Protein AF-A0A8J4G5N3-F1 (afdb_monomer_lite)

Structure (mmCIF, N/CA/C/O backbone):
data_AF-A0A8J4G5N3-F1
#
_entry.id   AF-A0A8J4G5N3-F1
#
loop_
_atom_site.group_PDB
_atom_site.id
_atom_site.type_symbol
_atom_site.label_atom_id
_atom_site.label_alt_id
_atom_site.label_comp_id
_atom_site.label_asym_id
_atom_site.label_entity_id
_atom_site.label_seq_id
_atom_site.pdbx_PDB_ins_code
_atom_site.Cartn_x
_atom_site.Cartn_y
_atom_site.Cartn_z
_atom_site.occupancy
_atom_site.B_iso_or_equiv
_atom_site.auth_seq_id
_atom_site.auth_comp_id
_atom_site.auth_asym_id
_atom_site.auth_atom_id
_atom_site.pdbx_PDB_model_num
ATOM 1 N N . MET A 1 1 ? 21.211 -11.025 -32.555 1.00 48.75 1 MET A N 1
ATOM 2 C CA . MET A 1 1 ? 20.427 -9.774 -32.700 1.00 48.75 1 MET A CA 1
ATOM 3 C C . MET A 1 1 ? 21.367 -8.564 -32.821 1.00 48.75 1 MET A C 1
ATOM 5 O O . MET A 1 1 ? 21.434 -7.745 -31.918 1.00 48.75 1 MET A O 1
ATOM 9 N N . GLU A 1 2 ? 22.135 -8.434 -33.909 1.00 44.31 2 GLU A N 1
ATOM 10 C CA . GLU A 1 2 ? 23.237 -7.445 -33.979 1.00 44.31 2 GLU A CA 1
ATOM 11 C C . GLU A 1 2 ? 22.876 -6.085 -34.614 1.00 44.31 2 GLU A C 1
ATOM 13 O O . GLU A 1 2 ? 23.660 -5.141 -34.523 1.00 44.31 2 GLU A O 1
ATOM 18 N N . ARG A 1 3 ? 21.698 -5.950 -35.242 1.00 51.66 3 ARG A N 1
ATOM 19 C CA . ARG A 1 3 ? 21.356 -4.786 -36.092 1.00 51.66 3 ARG A CA 1
ATOM 20 C C . ARG A 1 3 ? 20.379 -3.771 -35.489 1.00 51.66 3 ARG A C 1
ATOM 22 O O . ARG A 1 3 ? 20.163 -2.721 -36.088 1.00 51.66 3 ARG A O 1
ATOM 29 N N . GLY A 1 4 ? 19.821 -4.046 -34.307 1.00 56.62 4 GLY A N 1
ATOM 30 C CA . GLY A 1 4 ? 18.839 -3.158 -33.664 1.00 56.62 4 GLY A CA 1
ATOM 31 C C . GLY A 1 4 ? 17.474 -3.100 -34.368 1.00 56.62 4 GLY A C 1
ATOM 32 O O . GLY A 1 4 ? 16.749 -2.126 -34.196 1.00 56.62 4 GLY A O 1
ATOM 33 N N . GLU A 1 5 ? 17.142 -4.113 -35.170 1.00 69.69 5 GLU A N 1
ATOM 34 C CA . GLU A 1 5 ? 15.857 -4.254 -35.870 1.00 69.69 5 GLU A CA 1
ATOM 35 C C . GLU A 1 5 ? 14.809 -4.956 -34.986 1.00 69.69 5 GLU A C 1
ATOM 37 O O . GLU A 1 5 ? 15.157 -5.655 -34.029 1.00 69.69 5 GLU A O 1
ATOM 42 N N . LEU A 1 6 ? 13.522 -4.756 -35.293 1.00 71.25 6 LEU A N 1
ATOM 43 C CA . LEU A 1 6 ? 12.418 -5.444 -34.620 1.00 71.25 6 LEU A CA 1
ATOM 44 C C . LEU A 1 6 ? 12.311 -6.900 -35.097 1.00 71.25 6 LEU A C 1
ATOM 46 O O . LEU A 1 6 ? 12.552 -7.206 -36.263 1.00 71.25 6 LEU A O 1
ATOM 50 N N . ILE A 1 7 ? 11.932 -7.793 -34.183 1.00 77.56 7 ILE A N 1
ATOM 51 C CA . ILE A 1 7 ? 11.614 -9.193 -34.491 1.00 77.56 7 ILE A CA 1
ATOM 52 C C . ILE A 1 7 ? 10.256 -9.233 -35.220 1.00 77.56 7 ILE A C 1
ATOM 54 O O . ILE A 1 7 ? 9.384 -8.440 -34.861 1.00 77.56 7 ILE A O 1
ATOM 58 N N . PRO A 1 8 ? 10.047 -10.125 -36.211 1.00 79.62 8 PRO A N 1
ATOM 59 C CA . PRO A 1 8 ? 8.763 -10.258 -36.899 1.00 79.62 8 PRO A CA 1
ATOM 60 C C . PRO A 1 8 ? 7.594 -10.542 -35.948 1.00 79.62 8 PRO A C 1
ATOM 62 O O . PRO A 1 8 ? 7.696 -11.402 -35.073 1.00 79.62 8 PRO A O 1
ATOM 65 N N . ASP A 1 9 ? 6.465 -9.870 -36.176 1.00 81.19 9 ASP A N 1
ATOM 66 C CA . ASP A 1 9 ? 5.295 -9.900 -35.289 1.00 81.19 9 ASP A CA 1
ATOM 67 C C . ASP A 1 9 ? 4.708 -11.305 -35.077 1.00 81.19 9 ASP A C 1
ATOM 69 O O . ASP A 1 9 ? 4.253 -11.607 -33.975 1.00 81.19 9 ASP A O 1
ATOM 73 N N . SER A 1 10 ? 4.765 -12.181 -36.089 1.00 77.06 10 SER A N 1
ATOM 74 C CA . SER A 1 10 ? 4.251 -13.556 -35.996 1.00 77.06 10 SER A CA 1
ATOM 75 C C . SER A 1 10 ? 4.959 -14.380 -34.921 1.00 77.06 10 SER A C 1
ATOM 77 O O . SER A 1 10 ? 4.302 -15.069 -34.155 1.00 77.06 10 SER A O 1
ATOM 79 N N . MET A 1 11 ? 6.284 -14.257 -34.802 1.00 80.19 11 MET A N 1
ATOM 80 C CA . MET A 1 11 ? 7.034 -14.965 -33.758 1.00 80.19 11 MET A CA 1
ATOM 81 C C . MET A 1 11 ? 6.829 -14.343 -32.377 1.00 80.19 11 MET A C 1
ATOM 83 O O . MET A 1 11 ? 6.898 -15.037 -31.368 1.00 80.19 11 MET A O 1
ATOM 87 N N . VAL A 1 12 ? 6.594 -13.029 -32.312 1.00 83.06 12 VAL A N 1
ATOM 88 C CA . VAL A 1 12 ? 6.388 -12.332 -31.036 1.00 83.06 12 VAL A CA 1
ATOM 89 C C . VAL A 1 12 ? 5.055 -12.742 -30.405 1.00 83.06 12 VAL A C 1
ATOM 91 O O . VAL A 1 12 ? 5.015 -12.967 -29.199 1.00 83.06 12 VAL A O 1
ATOM 94 N N . GLY A 1 13 ? 3.989 -12.874 -31.203 1.00 81.12 13 GLY A N 1
ATOM 95 C CA . GLY A 1 13 ? 2.673 -13.303 -30.717 1.00 81.12 13 GLY A CA 1
ATOM 96 C C . GLY A 1 13 ? 2.704 -14.681 -30.052 1.00 81.12 13 GLY A C 1
ATOM 97 O O . GLY A 1 13 ? 2.238 -14.818 -28.921 1.00 81.12 13 GLY A O 1
ATOM 98 N N . ASP A 1 14 ? 3.319 -15.667 -30.710 1.00 82.44 14 ASP A N 1
ATOM 99 C CA . ASP A 1 14 ? 3.423 -17.038 -30.194 1.00 82.44 14 ASP A CA 1
ATOM 100 C C . ASP A 1 14 ? 4.199 -17.091 -28.869 1.00 82.44 14 ASP A C 1
ATOM 102 O O . ASP A 1 14 ? 3.733 -17.681 -27.895 1.00 82.44 14 ASP A O 1
ATOM 106 N N . VAL A 1 15 ? 5.337 -16.391 -28.795 1.00 84.06 15 VAL A N 1
ATOM 107 C CA . VAL A 1 15 ? 6.167 -16.323 -27.579 1.00 84.06 15 VAL A CA 1
ATOM 108 C C . VAL A 1 15 ? 5.422 -15.647 -26.425 1.00 84.06 15 VAL A C 1
ATOM 110 O O . VAL A 1 15 ? 5.526 -16.088 -25.280 1.00 84.06 15 VAL A O 1
ATOM 113 N N . VAL A 1 16 ? 4.654 -14.587 -26.701 1.00 84.38 16 VAL A N 1
ATOM 114 C CA . VAL A 1 16 ? 3.857 -13.899 -25.674 1.00 84.38 16 VAL A CA 1
ATOM 115 C C . VAL A 1 16 ? 2.741 -14.806 -25.154 1.00 84.38 16 VAL A C 1
ATOM 117 O O . VAL A 1 16 ? 2.541 -14.870 -23.943 1.00 84.38 16 VAL A O 1
ATOM 120 N N . LEU A 1 17 ? 2.036 -15.538 -26.024 1.00 83.69 17 LEU A N 1
ATOM 121 C CA . LEU A 1 17 ? 0.999 -16.482 -25.589 1.00 83.69 17 LEU A CA 1
ATOM 122 C C . LEU A 1 17 ? 1.578 -17.626 -24.769 1.00 83.69 17 LEU A C 1
ATOM 124 O O . LEU A 1 17 ? 1.015 -17.965 -23.733 1.00 83.69 17 LEU A O 1
ATOM 128 N N . GLU A 1 18 ? 2.702 -18.196 -25.195 1.00 82.94 18 GLU A N 1
ATOM 129 C CA . GLU A 1 18 ? 3.375 -19.253 -24.445 1.00 82.94 18 GLU A CA 1
ATOM 130 C C . GLU A 1 18 ? 3.795 -18.757 -23.051 1.00 82.94 18 GLU A C 1
ATOM 132 O O . GLU A 1 18 ? 3.501 -19.401 -22.039 1.00 82.94 18 GLU A O 1
ATOM 137 N N . ALA A 1 19 ? 4.394 -17.566 -22.968 1.00 81.69 19 ALA A N 1
ATOM 138 C CA . ALA A 1 19 ? 4.781 -16.968 -21.695 1.00 81.69 19 ALA A CA 1
ATOM 139 C C . ALA A 1 19 ? 3.567 -16.705 -20.782 1.00 81.69 19 ALA A C 1
ATOM 141 O O . ALA A 1 19 ? 3.599 -17.036 -19.594 1.00 81.69 19 ALA A O 1
ATOM 142 N N . LEU A 1 20 ? 2.477 -16.147 -21.321 1.00 78.50 20 LEU A N 1
ATOM 143 C CA . LEU A 1 20 ? 1.282 -15.795 -20.547 1.00 78.50 20 LEU A CA 1
ATOM 144 C C . LEU A 1 20 ? 0.443 -17.014 -20.135 1.00 78.50 20 LEU A C 1
ATOM 146 O O . LEU A 1 20 ? -0.049 -17.051 -19.012 1.00 78.50 20 LEU A O 1
ATOM 150 N N . LEU A 1 21 ? 0.271 -17.999 -21.019 1.00 74.81 21 LEU A N 1
ATOM 151 C CA . LEU A 1 21 ? -0.675 -19.105 -20.823 1.00 74.81 21 LEU A CA 1
ATOM 152 C C . LEU A 1 21 ? -0.023 -20.387 -20.300 1.00 74.81 21 LEU A C 1
ATOM 154 O O . LEU A 1 21 ? -0.695 -21.191 -19.663 1.00 74.81 21 LEU A O 1
ATOM 158 N N . VAL A 1 22 ? 1.267 -20.607 -20.568 1.00 71.00 22 VAL A N 1
ATOM 159 C CA . VAL A 1 22 ? 1.956 -21.851 -20.182 1.00 71.00 22 VAL A CA 1
ATOM 160 C C . VAL A 1 22 ? 2.874 -21.615 -18.988 1.00 71.00 22 VAL A C 1
ATOM 162 O O . VAL A 1 22 ? 2.855 -22.386 -18.030 1.00 71.00 22 VAL A O 1
ATOM 165 N N . GLN A 1 23 ? 3.659 -20.537 -19.017 1.00 65.06 23 GLN A N 1
ATOM 166 C CA . GLN A 1 23 ? 4.676 -20.278 -17.992 1.00 65.06 23 GLN A CA 1
ATOM 167 C C . GLN A 1 23 ? 4.121 -19.488 -16.797 1.00 65.06 23 GLN A C 1
ATOM 169 O O . GLN A 1 23 ? 4.437 -19.802 -15.651 1.00 65.06 23 GLN A O 1
ATOM 174 N N . SER A 1 24 ? 3.248 -18.503 -17.039 1.00 59.00 24 SER A N 1
ATOM 175 C CA . SER A 1 24 ? 2.712 -17.629 -15.979 1.00 59.00 24 SER A CA 1
ATOM 176 C C . SER A 1 24 ? 1.584 -18.267 -15.152 1.00 59.00 24 SER A C 1
ATOM 178 O O . SER A 1 24 ? 1.363 -17.876 -14.008 1.00 59.00 24 SER A O 1
ATOM 180 N N . CYS A 1 25 ? 0.913 -19.307 -15.665 1.00 52.47 25 CYS A N 1
ATOM 181 C CA . CYS A 1 25 ? -0.143 -20.034 -14.945 1.00 52.47 25 CYS A CA 1
ATOM 182 C C . CYS A 1 25 ? 0.343 -20.821 -13.712 1.00 52.47 25 CYS A C 1
ATOM 184 O O . CYS A 1 25 ? -0.476 -21.385 -12.989 1.00 52.47 25 CYS A O 1
ATOM 186 N N . GLN A 1 26 ? 1.651 -20.853 -13.440 1.00 51.44 26 GLN A N 1
ATOM 187 C CA . GLN A 1 26 ? 2.206 -21.462 -12.228 1.00 51.44 26 GLN A CA 1
ATOM 188 C C . GLN A 1 26 ? 2.116 -20.546 -10.993 1.00 51.44 26 GLN A C 1
ATOM 190 O O . GLN A 1 26 ? 2.338 -21.020 -9.881 1.00 51.44 26 GLN A O 1
ATOM 195 N N . ILE A 1 27 ? 1.761 -19.260 -11.157 1.00 51.81 27 ILE A N 1
ATOM 196 C CA . ILE A 1 27 ? 1.620 -18.289 -10.055 1.00 51.81 27 ILE A CA 1
ATOM 197 C C . ILE A 1 27 ? 0.296 -17.508 -10.218 1.00 51.81 27 ILE A C 1
ATOM 199 O O . ILE A 1 27 ? 0.311 -16.342 -10.606 1.00 51.81 27 ILE A O 1
ATOM 203 N N . PRO A 1 28 ? -0.874 -18.123 -9.949 1.00 50.91 28 PRO A N 1
ATOM 204 C CA . PRO A 1 28 ? -2.186 -17.542 -10.271 1.00 50.91 28 PRO A CA 1
ATOM 205 C C . PRO A 1 28 ? -2.542 -16.264 -9.495 1.00 50.91 28 PRO A C 1
ATOM 207 O O . PRO A 1 28 ? -3.477 -15.560 -9.865 1.00 50.91 28 PRO A O 1
ATOM 210 N N . GLU A 1 29 ? -1.836 -15.975 -8.401 1.00 56.47 29 GLU A N 1
ATOM 211 C CA . GLU A 1 29 ? -2.158 -14.858 -7.505 1.00 56.47 29 GLU A CA 1
ATOM 212 C C . GLU A 1 29 ? -1.529 -13.524 -7.939 1.00 56.47 29 GLU A C 1
ATOM 214 O O . GLU A 1 29 ? -1.948 -12.465 -7.472 1.00 56.47 29 GLU A O 1
ATOM 219 N N . CYS A 1 30 ? -0.557 -13.549 -8.857 1.00 60.38 30 CYS A N 1
ATOM 220 C CA . CYS A 1 30 ? 0.189 -12.366 -9.280 1.00 60.38 30 CYS A CA 1
ATOM 221 C C . CYS A 1 30 ? -0.035 -12.097 -10.775 1.00 60.38 30 CYS A C 1
ATOM 223 O O . CYS A 1 30 ? 0.177 -12.970 -11.611 1.00 60.38 30 CYS A O 1
ATOM 225 N N . GLY A 1 31 ? -0.444 -10.874 -11.127 1.00 74.44 31 GLY A N 1
ATOM 226 C CA . GLY A 1 31 ? -0.525 -10.446 -12.528 1.00 74.44 31 GLY A CA 1
ATOM 227 C C . GLY A 1 31 ? 0.842 -10.459 -13.231 1.00 74.44 31 GLY A C 1
ATOM 228 O O . GLY A 1 31 ? 1.888 -10.484 -12.583 1.00 74.44 31 GLY A O 1
ATOM 229 N N . VAL A 1 32 ? 0.840 -10.404 -14.565 1.00 83.38 32 VAL A N 1
ATOM 230 C CA . VAL A 1 32 ? 2.067 -10.418 -15.381 1.00 83.38 32 VAL A CA 1
ATOM 231 C C . VAL A 1 32 ? 2.430 -9.005 -15.840 1.00 83.38 32 VAL A C 1
ATOM 233 O O . VAL A 1 32 ? 1.581 -8.281 -16.358 1.00 83.38 32 VAL A O 1
ATOM 236 N N . LEU A 1 33 ? 3.705 -8.626 -15.695 1.00 86.38 33 LEU A N 1
ATOM 237 C CA . LEU A 1 33 ? 4.265 -7.419 -16.306 1.00 86.38 33 LEU A CA 1
ATOM 238 C C . LEU A 1 33 ? 4.976 -7.789 -17.608 1.00 86.38 33 LEU A C 1
ATOM 240 O O . LEU A 1 33 ? 5.985 -8.492 -17.593 1.00 86.38 33 LEU A O 1
ATOM 244 N N . VAL A 1 34 ? 4.466 -7.283 -18.727 1.00 88.06 34 VAL A N 1
ATOM 245 C CA . VAL A 1 34 ? 5.080 -7.473 -20.043 1.00 88.06 34 VAL A CA 1
ATOM 246 C C . VAL A 1 34 ? 5.875 -6.219 -20.404 1.00 88.06 34 VAL A C 1
ATOM 248 O O . VAL A 1 34 ? 5.299 -5.146 -20.566 1.00 88.06 34 VAL A O 1
ATOM 251 N N . ASP A 1 35 ? 7.198 -6.349 -20.525 1.00 88.44 35 ASP A N 1
ATOM 252 C CA . ASP A 1 35 ? 8.088 -5.248 -20.911 1.00 88.44 35 ASP A CA 1
ATOM 253 C C . ASP A 1 35 ? 8.442 -5.319 -22.402 1.00 88.44 35 ASP A C 1
ATOM 255 O O . ASP A 1 35 ? 8.859 -6.348 -22.935 1.00 88.44 35 ASP A O 1
ATOM 259 N N . GLY A 1 36 ? 8.295 -4.188 -23.088 1.00 84.69 36 GLY A N 1
ATOM 260 C CA . GLY A 1 36 ? 8.702 -4.039 -24.475 1.00 84.69 36 GLY A CA 1
ATOM 261 C C . GLY A 1 36 ? 7.735 -4.625 -25.504 1.00 84.69 36 GLY A C 1
ATOM 262 O O . GLY A 1 36 ? 8.135 -4.716 -26.663 1.00 84.69 36 GLY A O 1
ATOM 263 N N . PHE A 1 37 ? 6.504 -4.970 -25.127 1.00 87.00 37 PHE A N 1
ATOM 264 C CA . PHE A 1 37 ? 5.411 -5.358 -26.023 1.00 87.00 37 PHE A CA 1
ATOM 265 C C . PHE A 1 37 ? 4.118 -4.642 -25.594 1.00 87.00 37 PHE A C 1
ATOM 267 O O . PHE A 1 37 ? 3.860 -4.563 -24.394 1.00 87.00 37 PHE A O 1
ATOM 274 N N . PRO A 1 38 ? 3.284 -4.149 -26.525 1.00 89.00 38 PRO A N 1
ATOM 275 C CA . PRO A 1 38 ? 3.435 -4.168 -27.983 1.00 89.00 38 PRO A CA 1
ATOM 276 C C . PRO A 1 38 ? 4.275 -2.989 -28.519 1.00 89.00 38 PRO A C 1
ATOM 278 O O . PRO A 1 38 ? 4.388 -1.940 -27.891 1.00 89.00 38 PRO A O 1
ATOM 281 N N . ARG A 1 39 ? 4.857 -3.154 -29.713 1.00 84.62 39 ARG A N 1
ATOM 282 C CA . ARG A 1 39 ? 5.677 -2.160 -30.434 1.00 84.62 39 ARG A CA 1
ATOM 283 C C . ARG A 1 39 ? 5.145 -1.796 -31.812 1.00 84.62 39 ARG A C 1
ATOM 285 O O . ARG A 1 39 ? 5.570 -0.784 -32.344 1.00 84.62 39 ARG A O 1
ATOM 292 N N . THR A 1 40 ? 4.268 -2.595 -32.413 1.00 86.12 40 THR A N 1
ATOM 293 C CA . THR A 1 40 ? 3.719 -2.339 -33.757 1.00 86.12 40 THR A CA 1
ATOM 294 C C . THR A 1 40 ? 2.195 -2.272 -33.711 1.00 86.12 40 THR A C 1
ATOM 296 O O . THR A 1 40 ? 1.571 -2.693 -32.737 1.00 86.12 40 THR A O 1
ATOM 299 N N . ALA A 1 41 ? 1.574 -1.751 -34.773 1.00 85.94 41 ALA A N 1
ATOM 300 C CA . ALA A 1 41 ? 0.115 -1.720 -34.878 1.00 85.94 41 ALA A CA 1
ATOM 301 C C . ALA A 1 41 ? -0.489 -3.135 -34.846 1.00 85.94 41 ALA A C 1
ATOM 303 O O . ALA A 1 41 ? -1.438 -3.367 -34.105 1.00 85.94 41 ALA A O 1
ATOM 304 N N . MET A 1 42 ? 0.111 -4.104 -35.549 1.00 88.31 42 MET A N 1
ATOM 305 C CA . MET A 1 42 ? -0.383 -5.486 -35.520 1.00 88.31 42 MET A CA 1
ATOM 306 C C . MET A 1 42 ? -0.313 -6.095 -34.119 1.00 88.31 42 MET A C 1
ATOM 308 O O . MET A 1 42 ? -1.249 -6.768 -33.703 1.00 88.31 42 MET A O 1
ATOM 312 N N . GLN A 1 43 ? 0.749 -5.817 -33.357 1.00 90.19 43 GLN A N 1
ATOM 313 C CA . GLN A 1 43 ? 0.858 -6.284 -31.972 1.00 90.19 43 GLN A CA 1
ATOM 314 C C . GLN A 1 43 ? -0.216 -5.662 -31.060 1.00 90.19 43 GLN A C 1
ATOM 316 O O . GLN A 1 43 ? -0.715 -6.325 -30.153 1.00 90.19 43 GLN A O 1
ATOM 321 N N . VAL A 1 44 ? -0.607 -4.407 -31.309 1.00 88.69 44 VAL A N 1
ATOM 322 C CA . VAL A 1 44 ? -1.720 -3.753 -30.599 1.00 88.69 44 VAL A CA 1
ATOM 323 C C . VAL A 1 44 ? -3.057 -4.416 -30.932 1.00 88.69 44 VAL A C 1
ATOM 325 O O . VAL A 1 44 ? -3.842 -4.678 -30.024 1.00 88.69 44 VAL A O 1
ATOM 328 N N . ASP A 1 45 ? -3.306 -4.708 -32.211 1.00 89.50 45 ASP A N 1
ATOM 329 C CA . ASP A 1 45 ? -4.537 -5.385 -32.644 1.00 89.50 45 ASP A CA 1
ATOM 330 C C . ASP A 1 45 ? -4.614 -6.807 -32.075 1.00 89.50 45 ASP A C 1
ATOM 332 O O . ASP A 1 45 ? -5.648 -7.219 -31.553 1.00 89.50 45 ASP A O 1
ATOM 336 N N . PHE A 1 46 ? -3.489 -7.522 -32.069 1.00 90.88 46 PHE A N 1
ATOM 337 C CA . PHE A 1 46 ? -3.361 -8.816 -31.410 1.00 90.88 46 PHE A CA 1
ATOM 338 C C . PHE A 1 46 ? -3.711 -8.744 -29.914 1.00 90.88 46 PHE A C 1
ATOM 340 O O . PHE A 1 46 ? -4.501 -9.552 -29.429 1.00 90.88 46 PHE A O 1
ATOM 347 N N . LEU A 1 47 ? -3.173 -7.760 -29.181 1.00 90.31 47 LEU A N 1
ATOM 348 C CA . LEU A 1 47 ? -3.445 -7.612 -27.749 1.00 90.31 47 LEU A CA 1
ATOM 349 C C . LEU A 1 47 ? -4.931 -7.331 -27.477 1.00 90.31 47 LEU A C 1
ATOM 351 O O . LEU A 1 47 ? -5.483 -7.832 -26.497 1.00 90.31 47 LEU A O 1
ATOM 355 N N . LYS A 1 48 ? -5.593 -6.571 -28.359 1.00 89.56 48 LYS A N 1
ATOM 356 C CA . LYS A 1 48 ? -7.039 -6.333 -28.284 1.00 89.56 48 LYS A CA 1
ATOM 357 C C . LYS A 1 48 ? -7.841 -7.613 -28.504 1.00 89.56 48 LYS A C 1
ATOM 359 O O . LYS A 1 48 ? -8.734 -7.897 -27.713 1.00 89.56 48 LYS A O 1
ATOM 364 N N . LEU A 1 49 ? -7.496 -8.397 -29.525 1.00 92.38 49 LEU A N 1
ATOM 365 C CA . LEU A 1 49 ? -8.153 -9.678 -29.799 1.00 92.38 49 LEU A CA 1
ATOM 366 C C . LEU A 1 49 ? -7.991 -10.661 -28.635 1.00 92.38 49 LEU A C 1
ATOM 368 O O . LEU A 1 49 ? -8.947 -11.342 -28.269 1.00 92.38 49 LEU A O 1
ATOM 372 N N . LEU A 1 50 ? -6.803 -10.708 -28.025 1.00 90.88 50 LEU A N 1
ATOM 373 C CA . LEU A 1 50 ? -6.562 -11.520 -26.836 1.00 90.88 50 LEU A CA 1
ATOM 374 C C . LEU A 1 50 ? -7.456 -11.078 -25.672 1.00 90.88 50 LEU A C 1
ATOM 376 O O . LEU A 1 50 ? -8.104 -11.919 -25.052 1.00 90.88 50 LEU A O 1
ATOM 380 N N . TYR A 1 51 ? -7.518 -9.773 -25.394 1.00 90.19 51 TYR A N 1
ATOM 381 C CA . TYR A 1 51 ? -8.385 -9.234 -24.347 1.00 90.19 51 TYR A CA 1
ATOM 382 C C . TYR A 1 51 ? -9.853 -9.605 -24.574 1.00 90.19 51 TYR A C 1
ATOM 384 O O . TYR A 1 51 ? -10.495 -10.129 -23.667 1.00 90.19 51 TYR A O 1
ATOM 392 N N . ASP A 1 52 ? -10.360 -9.394 -25.790 1.00 92.00 52 ASP A N 1
ATOM 393 C CA . ASP A 1 52 ? -11.754 -9.687 -26.137 1.00 92.00 52 ASP A CA 1
ATOM 394 C C . ASP A 1 52 ? -12.072 -11.167 -25.964 1.00 92.00 52 ASP A C 1
ATOM 396 O O . ASP A 1 52 ? -13.133 -11.517 -25.449 1.00 92.00 52 ASP A O 1
ATOM 400 N N . LYS A 1 53 ? -11.130 -12.048 -26.323 1.00 92.69 53 LYS A N 1
ATOM 401 C CA . LYS A 1 53 ? -11.326 -13.482 -26.139 1.00 92.69 53 LYS A CA 1
ATOM 402 C C . LYS A 1 53 ? -11.366 -13.878 -24.665 1.00 92.69 53 LYS A C 1
ATOM 404 O O . LYS A 1 53 ? -12.169 -14.728 -24.286 1.00 92.69 53 LYS A O 1
ATOM 409 N N . LEU A 1 54 ? -10.515 -13.278 -23.833 1.00 89.38 54 LEU A N 1
ATOM 410 C CA . LEU A 1 54 ? -10.521 -13.520 -22.389 1.00 89.38 54 LEU A CA 1
ATOM 411 C C . LEU A 1 54 ? -11.805 -12.996 -21.731 1.00 89.38 54 LEU A C 1
ATOM 413 O O . LEU A 1 54 ? -12.339 -13.659 -20.844 1.00 89.38 54 LEU A O 1
ATOM 417 N N . ASP A 1 55 ? -12.322 -11.851 -22.177 1.00 88.62 55 ASP A N 1
ATOM 418 C CA . ASP A 1 55 ? -13.563 -11.266 -21.655 1.00 88.62 55 ASP A CA 1
ATOM 419 C C . ASP A 1 55 ? -14.792 -12.091 -22.071 1.00 88.62 55 ASP A C 1
ATOM 421 O O . ASP A 1 55 ? -15.653 -12.392 -21.244 1.00 88.62 55 ASP A O 1
ATOM 425 N N . GLU A 1 56 ? -14.823 -12.570 -23.320 1.00 93.31 56 GLU A N 1
ATOM 426 C CA . GLU A 1 56 ? -15.832 -13.517 -23.807 1.00 93.31 56 GLU A CA 1
ATOM 427 C C . GLU A 1 56 ? -15.853 -14.795 -22.950 1.00 93.31 56 GLU A C 1
ATOM 429 O O . GLU A 1 56 ? -16.912 -15.215 -22.475 1.00 93.31 56 GLU A O 1
ATOM 434 N N . LEU A 1 57 ? -14.681 -15.394 -22.702 1.00 90.88 57 LEU A N 1
ATOM 435 C CA . LEU A 1 57 ? -14.557 -16.583 -21.854 1.00 90.88 57 LEU A CA 1
ATOM 436 C C . LEU A 1 57 ? -15.004 -16.297 -20.413 1.00 90.88 57 LEU A C 1
ATOM 438 O O . LEU A 1 57 ? -15.742 -17.098 -19.838 1.00 90.88 57 LEU A O 1
ATOM 442 N N . HIS A 1 58 ? -14.625 -15.148 -19.844 1.00 87.06 58 HIS A N 1
ATOM 443 C CA . HIS A 1 58 ? -15.095 -14.729 -18.524 1.00 87.06 58 HIS A CA 1
ATOM 444 C C . HIS A 1 58 ? -16.628 -14.670 -18.465 1.00 87.06 58 HIS A C 1
ATOM 446 O O . HIS A 1 58 ? -17.226 -15.218 -17.538 1.00 87.06 58 HIS A O 1
ATOM 452 N N . GLY A 1 59 ? -17.269 -14.065 -19.471 1.00 88.31 59 GLY A N 1
ATOM 453 C CA . GLY A 1 59 ? -18.725 -13.973 -19.569 1.00 88.31 59 GLY A CA 1
ATOM 454 C C . GLY A 1 59 ? -19.414 -15.339 -19.646 1.00 88.31 59 GLY A C 1
ATOM 455 O O . GLY A 1 59 ? -20.376 -15.580 -18.915 1.00 88.31 59 GLY A O 1
ATOM 456 N N . ILE A 1 60 ? -18.894 -16.257 -20.470 1.00 92.88 60 ILE A N 1
ATOM 457 C CA . ILE A 1 60 ? -19.432 -17.621 -20.630 1.00 92.88 60 ILE A CA 1
ATOM 458 C C . ILE A 1 60 ? -19.375 -18.399 -19.307 1.00 92.88 60 ILE A C 1
ATOM 460 O O . ILE A 1 60 ? -20.341 -19.065 -18.930 1.00 92.88 60 ILE A O 1
ATOM 464 N N . PHE A 1 61 ? -18.257 -18.310 -18.581 1.00 89.56 61 PHE A N 1
ATOM 465 C CA . PHE A 1 61 ? -18.033 -19.090 -17.362 1.00 89.56 61 PHE A CA 1
ATOM 466 C C . PHE A 1 61 ? -18.444 -18.374 -16.067 1.00 89.56 61 PHE A C 1
ATOM 468 O O . PHE A 1 61 ? -18.352 -18.977 -14.994 1.00 89.56 61 PHE A O 1
ATOM 475 N N . ALA A 1 62 ? -18.949 -17.137 -16.142 1.00 83.75 62 ALA A N 1
ATOM 476 C CA . ALA A 1 62 ? -19.239 -16.279 -14.992 1.00 83.75 62 ALA A CA 1
ATOM 477 C C . ALA A 1 62 ? -20.132 -16.932 -13.923 1.00 83.75 62 ALA A C 1
ATOM 479 O O . ALA A 1 62 ? -19.911 -16.697 -12.735 1.00 83.75 62 ALA A O 1
ATOM 480 N N . ASN A 1 63 ? -21.102 -17.755 -14.333 1.00 85.69 63 ASN A N 1
ATOM 481 C CA . ASN A 1 63 ? -22.072 -18.421 -13.450 1.00 85.69 63 ASN A CA 1
ATOM 482 C C . ASN A 1 63 ? -21.820 -19.932 -13.310 1.00 85.69 63 ASN A C 1
ATOM 484 O O . ASN A 1 63 ? -22.724 -20.691 -12.966 1.00 85.69 63 ASN A O 1
ATOM 488 N N . THR A 1 64 ? -20.603 -20.384 -13.611 1.00 90.44 64 THR A N 1
ATOM 489 C CA . THR A 1 64 ? -20.219 -21.801 -13.564 1.00 90.44 64 THR A CA 1
ATOM 490 C C . THR A 1 64 ? -19.206 -22.066 -12.451 1.00 90.44 64 THR A C 1
ATOM 492 O O . THR A 1 64 ? -18.573 -21.148 -11.927 1.00 90.44 64 THR A O 1
ATOM 495 N N . THR A 1 65 ? -18.976 -23.342 -12.136 1.00 87.12 65 THR A N 1
ATOM 496 C CA . THR A 1 65 ? -17.914 -23.782 -11.213 1.00 87.12 65 THR A CA 1
ATOM 497 C C . THR A 1 65 ? -16.503 -23.414 -11.688 1.00 87.12 65 THR A C 1
ATOM 499 O O . THR A 1 65 ? -15.571 -23.438 -10.891 1.00 87.12 65 THR A O 1
ATOM 502 N N . HIS A 1 66 ? -16.340 -23.042 -12.963 1.00 80.62 66 HIS A N 1
ATOM 503 C CA . HIS A 1 66 ? -15.065 -22.655 -13.569 1.00 80.62 66 HIS A CA 1
ATOM 504 C C . HIS A 1 66 ? -14.798 -21.143 -13.532 1.00 80.62 66 HIS A C 1
ATOM 506 O O . HIS A 1 66 ? -13.774 -20.706 -14.049 1.00 80.62 66 HIS A O 1
ATOM 512 N N . ARG A 1 67 ? -15.661 -20.330 -12.898 1.00 77.25 67 ARG A N 1
ATOM 513 C CA . ARG A 1 67 ? -15.491 -18.864 -12.802 1.00 77.25 67 ARG A CA 1
ATOM 514 C C . ARG A 1 67 ? -14.092 -18.448 -12.329 1.00 77.25 67 ARG A C 1
ATOM 516 O O . ARG A 1 67 ? -13.552 -17.461 -12.812 1.00 77.25 67 ARG A O 1
ATOM 523 N N . SER A 1 68 ? -13.503 -19.191 -11.393 1.00 76.00 68 SER A N 1
ATOM 524 C CA . SER A 1 68 ? -12.163 -18.907 -10.865 1.00 76.00 68 SER A CA 1
ATOM 525 C C . SER A 1 68 ? -11.038 -19.128 -11.881 1.00 76.00 68 SER A C 1
ATOM 527 O O . SER A 1 68 ? -9.997 -18.493 -11.767 1.00 76.00 68 SER A O 1
ATOM 529 N N . GLN A 1 69 ? -11.240 -19.998 -12.874 1.00 80.31 69 GLN A N 1
ATOM 530 C CA . GLN A 1 69 ? -10.267 -20.291 -13.935 1.00 80.31 69 GLN A CA 1
ATOM 531 C C . GLN A 1 69 ? -10.322 -19.259 -15.070 1.00 80.31 69 GLN A C 1
ATOM 533 O O . GLN A 1 69 ? -9.353 -19.104 -15.806 1.00 80.31 69 GLN A O 1
ATOM 538 N N . PHE A 1 70 ? -11.436 -18.531 -15.182 1.00 82.12 70 PHE A N 1
ATOM 539 C CA . PHE A 1 70 ? -11.652 -17.476 -16.170 1.00 82.12 70 PHE A CA 1
ATOM 540 C C . PHE A 1 70 ? -11.976 -16.155 -15.460 1.00 82.12 70 PHE A C 1
ATOM 542 O O . PHE A 1 70 ? -13.127 -15.709 -15.482 1.00 82.12 70 PHE A O 1
ATOM 549 N N . PRO A 1 71 ? -11.000 -15.534 -14.771 1.00 79.12 71 PRO A N 1
ATOM 550 C CA . PRO A 1 71 ? -11.201 -14.234 -14.150 1.00 79.12 71 PRO A CA 1
ATOM 551 C C . PRO A 1 71 ? -11.413 -13.150 -15.213 1.00 79.12 71 PRO A C 1
ATOM 553 O O . PRO A 1 71 ? -11.045 -13.307 -16.377 1.00 79.12 71 PRO A O 1
ATOM 556 N N . ARG A 1 72 ? -11.986 -12.017 -14.799 1.00 81.62 72 ARG A N 1
ATOM 557 C CA . ARG A 1 72 ? -12.134 -10.855 -15.677 1.00 81.62 72 ARG A CA 1
ATOM 558 C C . ARG A 1 72 ? -10.744 -10.360 -16.108 1.00 81.62 72 ARG A C 1
ATOM 560 O O . ARG A 1 72 ? -9.927 -10.089 -15.223 1.00 81.62 72 ARG A O 1
ATOM 567 N N . PRO A 1 73 ? -10.459 -10.202 -17.413 1.00 85.69 73 PRO A N 1
ATOM 568 C CA . PRO A 1 73 ? -9.161 -9.706 -17.852 1.00 85.69 73 PRO A CA 1
ATOM 569 C C . PRO A 1 73 ? -8.980 -8.230 -17.477 1.00 85.69 73 PRO A C 1
ATOM 571 O O . PRO A 1 73 ? -9.870 -7.399 -17.673 1.00 85.69 73 PRO A O 1
ATOM 574 N N . LEU A 1 74 ? -7.793 -7.892 -16.972 1.00 83.25 74 LEU A N 1
ATOM 575 C CA . LEU A 1 74 ? -7.401 -6.525 -16.632 1.00 83.25 74 LEU A CA 1
ATOM 576 C C . LEU A 1 74 ? -6.061 -6.210 -17.295 1.00 83.25 74 LEU A C 1
ATOM 578 O O . LEU A 1 74 ? -5.009 -6.626 -16.815 1.00 83.25 74 LEU A O 1
ATOM 582 N N . PHE A 1 75 ? -6.096 -5.485 -18.411 1.00 87.06 75 PHE A N 1
ATOM 583 C CA . PHE A 1 75 ? -4.886 -5.030 -19.093 1.00 87.06 75 PHE A CA 1
ATOM 584 C C . PHE A 1 75 ? -4.657 -3.562 -18.762 1.00 87.06 75 PHE A C 1
ATOM 586 O O . PHE A 1 75 ? -5.567 -2.743 -18.878 1.00 87.06 75 PHE A O 1
ATOM 593 N N . LYS A 1 76 ? -3.433 -3.233 -18.352 1.00 85.38 76 LYS A N 1
ATOM 594 C CA . LYS A 1 76 ? -3.003 -1.865 -18.069 1.00 85.38 76 LYS A CA 1
ATOM 595 C C . LYS A 1 76 ? -1.738 -1.568 -18.833 1.00 85.38 76 LYS A C 1
ATOM 597 O O . LYS A 1 76 ? -0.832 -2.396 -18.879 1.00 85.38 76 LYS A O 1
ATOM 602 N N . VAL A 1 77 ? -1.673 -0.370 -19.393 1.00 85.38 77 VAL A N 1
ATOM 603 C CA . VAL A 1 77 ? -0.515 0.074 -20.156 1.00 85.38 77 VAL A CA 1
ATOM 604 C C . VAL A 1 77 ? 0.151 1.209 -19.404 1.00 85.38 77 VAL A C 1
ATOM 606 O O . VAL A 1 77 ? -0.477 2.225 -19.111 1.00 85.38 77 VAL A O 1
ATOM 609 N N . VAL A 1 78 ? 1.430 1.026 -19.091 1.00 88.25 78 VAL A N 1
ATOM 610 C CA . VAL A 1 78 ? 2.269 2.047 -18.466 1.00 88.25 78 VAL A C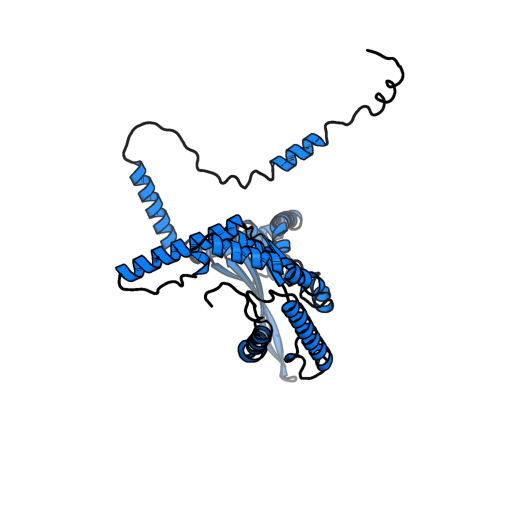A 1
ATOM 611 C C . VAL A 1 78 ? 3.375 2.405 -19.436 1.00 88.25 78 VAL A C 1
ATOM 613 O O . VAL A 1 78 ? 4.141 1.547 -19.868 1.00 88.25 78 VAL A O 1
ATOM 616 N N . MET A 1 79 ? 3.456 3.682 -19.772 1.00 85.44 79 MET A N 1
ATOM 617 C CA . MET A 1 79 ? 4.441 4.222 -20.683 1.00 85.44 79 MET A CA 1
ATOM 618 C C . MET A 1 79 ? 5.312 5.238 -19.955 1.00 85.44 79 MET A C 1
ATOM 620 O O . MET A 1 79 ? 4.835 6.285 -19.526 1.00 85.44 79 MET A O 1
ATOM 624 N N . LEU A 1 80 ? 6.602 4.926 -19.845 1.00 90.69 80 LEU A N 1
ATOM 625 C CA . LEU A 1 80 ? 7.607 5.844 -19.320 1.00 90.69 80 LEU A CA 1
ATOM 626 C C . LEU A 1 80 ? 8.111 6.729 -20.458 1.00 90.69 80 LEU A C 1
ATOM 628 O O . LEU A 1 80 ? 8.689 6.236 -21.430 1.00 90.69 80 LEU A O 1
ATOM 632 N N . TYR A 1 81 ? 7.875 8.029 -20.345 1.00 84.81 81 TYR A N 1
ATOM 633 C CA . TYR A 1 81 ? 8.325 9.002 -21.324 1.00 84.81 81 TYR A CA 1
ATOM 634 C C . TYR A 1 81 ? 9.754 9.445 -21.018 1.00 84.81 81 TYR A C 1
ATOM 636 O O . TYR A 1 81 ? 10.056 9.891 -19.910 1.00 84.81 81 TYR A O 1
ATOM 644 N N . VAL A 1 82 ? 10.624 9.333 -22.028 1.00 90.38 82 VAL A N 1
ATOM 645 C CA . VAL A 1 82 ? 11.968 9.908 -22.016 1.00 90.38 82 VAL A CA 1
ATOM 646 C C . VAL A 1 82 ? 12.228 10.609 -23.355 1.00 90.38 82 VAL A C 1
ATOM 648 O O . VAL A 1 82 ? 11.933 10.028 -24.396 1.00 90.38 82 VAL A O 1
ATOM 651 N N . ASP A 1 83 ? 12.775 11.825 -23.345 1.00 90.25 83 ASP A N 1
ATOM 652 C CA . ASP A 1 83 ? 13.197 12.565 -24.527 1.00 90.25 83 ASP A CA 1
ATOM 653 C C . ASP A 1 83 ? 14.438 11.944 -25.192 1.00 90.25 83 ASP A C 1
ATOM 655 O O . ASP A 1 83 ? 15.092 11.033 -24.670 1.00 90.25 83 ASP A O 1
ATOM 659 N N . GLU A 1 84 ? 14.738 12.410 -26.403 1.00 91.00 84 GLU A N 1
ATOM 660 C CA . GLU A 1 84 ? 15.800 11.831 -27.225 1.00 91.00 84 GLU A CA 1
ATOM 661 C C . GLU A 1 84 ? 17.178 11.990 -26.581 1.00 91.00 84 GLU A C 1
ATOM 663 O O . GLU A 1 84 ? 17.925 11.014 -26.472 1.00 91.00 84 GLU A O 1
ATOM 668 N N . ASP A 1 85 ? 17.500 13.200 -26.130 1.00 92.38 85 ASP A N 1
ATOM 669 C CA . ASP A 1 85 ? 18.823 13.533 -25.613 1.00 92.38 85 ASP A CA 1
ATOM 670 C C . ASP A 1 85 ? 19.122 12.775 -24.317 1.00 92.38 85 ASP A C 1
ATOM 672 O O . ASP A 1 85 ? 20.176 12.139 -24.198 1.00 92.38 85 ASP A O 1
ATOM 676 N N . THR A 1 86 ? 18.171 12.733 -23.380 1.00 92.56 86 THR A N 1
ATOM 677 C CA . THR A 1 86 ? 18.299 11.964 -22.136 1.00 92.56 86 THR A CA 1
ATOM 678 C C . THR A 1 86 ? 18.371 10.467 -22.423 1.00 92.56 86 THR A C 1
ATOM 680 O O . THR A 1 86 ? 19.176 9.753 -21.819 1.00 92.56 86 THR A O 1
ATOM 683 N N . SER A 1 87 ? 17.579 9.962 -23.375 1.00 93.25 87 SER A N 1
ATOM 684 C CA . SER A 1 87 ? 17.608 8.549 -23.767 1.00 93.25 87 SER A CA 1
ATOM 685 C C . SER A 1 87 ? 18.961 8.134 -24.349 1.00 93.25 87 SER A C 1
ATOM 687 O O . SER A 1 87 ? 19.489 7.071 -24.001 1.00 93.25 87 SER A O 1
ATOM 689 N N . ILE A 1 88 ? 19.555 8.964 -25.212 1.00 93.31 88 ILE A N 1
ATOM 690 C CA . ILE A 1 88 ? 20.886 8.720 -25.781 1.00 93.31 88 ILE A CA 1
ATOM 691 C C . ILE A 1 88 ? 21.943 8.780 -24.679 1.00 93.31 88 ILE A C 1
ATOM 693 O O . ILE A 1 88 ? 22.754 7.860 -24.562 1.00 93.31 88 ILE A O 1
ATOM 697 N N . MET A 1 89 ? 21.908 9.819 -23.843 1.00 93.75 89 MET A N 1
ATOM 698 C CA . MET A 1 89 ? 22.853 10.006 -22.742 1.00 93.75 89 MET A CA 1
ATOM 699 C C . MET A 1 89 ? 22.876 8.790 -21.808 1.00 93.75 89 MET A C 1
ATOM 701 O O . MET A 1 89 ? 23.943 8.227 -21.562 1.00 93.75 89 MET A O 1
ATOM 705 N N . ARG A 1 90 ? 21.700 8.313 -21.377 1.00 93.31 90 ARG A N 1
ATOM 706 C CA . ARG A 1 90 ? 21.557 7.134 -20.504 1.00 93.31 90 ARG A CA 1
ATOM 707 C C . ARG A 1 90 ? 22.060 5.845 -21.159 1.00 93.31 90 ARG A C 1
ATOM 709 O O . ARG A 1 90 ? 22.607 4.981 -20.475 1.00 93.31 90 ARG A O 1
ATOM 716 N N . GLN A 1 91 ? 21.887 5.683 -22.474 1.00 93.50 91 GLN A N 1
ATOM 717 C CA . GLN A 1 91 ? 22.429 4.529 -23.206 1.00 93.50 91 GLN A CA 1
ATOM 718 C C . GLN A 1 91 ? 23.964 4.554 -23.233 1.00 93.50 91 GLN A C 1
ATOM 720 O O . GLN A 1 91 ? 24.596 3.554 -22.894 1.00 93.50 91 GLN A O 1
ATOM 725 N N . LEU A 1 92 ? 24.570 5.698 -23.560 1.00 92.62 92 LEU A N 1
ATOM 726 C CA . LEU A 1 92 ? 26.031 5.847 -23.593 1.00 92.62 92 LEU A CA 1
ATOM 727 C C . LEU A 1 92 ? 26.653 5.677 -22.202 1.00 92.62 92 LEU A C 1
ATOM 729 O O . LEU A 1 92 ? 27.690 5.028 -22.050 1.00 92.62 92 LEU A O 1
ATOM 733 N N . GLU A 1 93 ? 26.009 6.233 -21.175 1.00 93.12 93 GLU A N 1
ATOM 734 C CA . GLU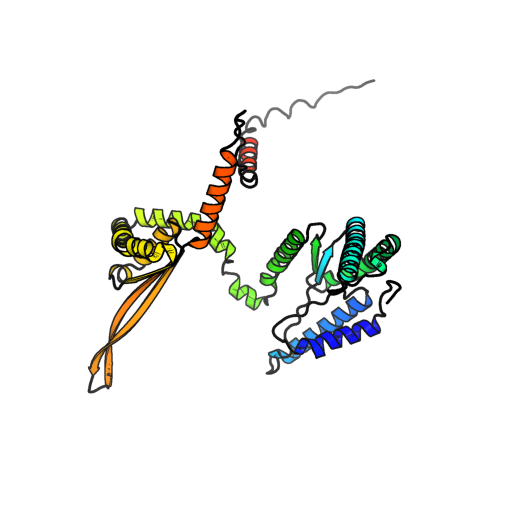 A 1 93 ? 26.442 6.083 -19.788 1.00 93.12 93 GLU A CA 1
ATOM 735 C C . GLU A 1 93 ? 26.418 4.614 -19.355 1.00 93.12 93 GLU A C 1
ATOM 737 O O . GLU A 1 93 ? 27.402 4.123 -18.797 1.00 93.12 93 GLU A O 1
ATOM 742 N N . ARG A 1 94 ? 25.357 3.874 -19.703 1.00 92.56 94 ARG A N 1
ATOM 743 C CA . ARG A 1 94 ? 25.275 2.429 -19.458 1.00 92.56 94 ARG A CA 1
ATOM 744 C C . ARG A 1 94 ? 26.450 1.679 -20.084 1.00 92.56 94 ARG A C 1
ATOM 746 O O . ARG A 1 94 ? 27.076 0.860 -19.413 1.00 92.56 94 ARG A O 1
ATOM 753 N N . ALA A 1 95 ? 26.785 1.973 -21.341 1.00 92.31 95 ALA A N 1
ATOM 754 C CA . ALA A 1 95 ? 27.917 1.346 -22.021 1.00 92.31 95 ALA A CA 1
ATOM 755 C C . ALA A 1 95 ? 29.265 1.685 -21.368 1.00 92.31 95 ALA A C 1
ATOM 757 O O . ALA A 1 95 ? 30.129 0.811 -21.244 1.00 92.31 95 ALA A O 1
ATOM 758 N N . LYS A 1 96 ? 29.439 2.935 -20.921 1.00 93.19 96 LYS A N 1
ATOM 759 C CA . LYS A 1 96 ? 30.635 3.382 -20.198 1.00 93.19 96 LYS A CA 1
ATOM 760 C C . LYS A 1 96 ? 30.789 2.637 -18.873 1.00 93.19 96 LYS A C 1
ATOM 762 O O . LYS A 1 96 ? 31.870 2.117 -18.600 1.00 93.19 96 LYS A O 1
ATOM 767 N N . LEU A 1 97 ? 29.723 2.552 -18.077 1.00 92.69 97 LEU A N 1
ATOM 768 C CA . LEU A 1 97 ? 29.727 1.851 -16.791 1.00 92.69 97 LEU A CA 1
ATOM 769 C C . LEU A 1 97 ? 30.010 0.355 -16.963 1.00 92.69 97 LEU A C 1
ATOM 771 O O . LEU A 1 97 ? 30.873 -0.175 -16.265 1.00 92.69 97 LEU A O 1
ATOM 775 N N . ALA A 1 98 ? 29.368 -0.301 -17.935 1.00 92.56 98 ALA A N 1
ATOM 776 C CA . ALA A 1 98 ? 29.630 -1.704 -18.262 1.00 92.56 98 ALA A CA 1
ATOM 777 C C . ALA A 1 98 ? 31.087 -1.942 -18.682 1.00 92.56 98 ALA A C 1
ATOM 779 O O . ALA A 1 98 ? 31.715 -2.881 -18.204 1.00 92.56 98 ALA A O 1
ATOM 780 N N . SER A 1 99 ? 31.657 -1.058 -19.506 1.00 91.56 99 SER A N 1
ATOM 781 C CA . SER A 1 99 ? 33.062 -1.145 -19.927 1.00 91.56 99 SER A CA 1
ATOM 782 C C . SER A 1 99 ? 34.031 -1.030 -18.743 1.00 91.56 99 SER A C 1
ATOM 784 O O . SER A 1 99 ? 34.943 -1.845 -18.595 1.00 91.56 99 SER A O 1
ATOM 786 N N . VAL A 1 100 ? 33.806 -0.055 -17.852 1.00 93.56 100 VAL A N 1
ATOM 787 C CA . VAL A 1 100 ? 34.637 0.150 -16.654 1.00 93.56 100 VAL A CA 1
ATOM 788 C C . VAL A 1 100 ? 34.530 -1.034 -15.695 1.00 93.56 100 VAL A C 1
ATOM 790 O O . VAL A 1 100 ? 35.551 -1.498 -15.188 1.00 93.56 100 VAL A O 1
ATOM 793 N N . HIS A 1 101 ? 33.317 -1.533 -15.452 1.00 92.56 101 HIS A N 1
ATOM 794 C CA . HIS A 1 101 ? 33.087 -2.698 -14.598 1.00 92.56 101 HIS A CA 1
ATOM 795 C C . HIS A 1 101 ? 33.762 -3.949 -15.163 1.00 92.56 101 HIS A C 1
ATOM 797 O O . HIS A 1 101 ? 34.538 -4.593 -14.463 1.00 92.56 101 HIS A O 1
ATOM 803 N N . ASN A 1 102 ? 33.550 -4.243 -16.447 1.00 93.31 102 ASN A N 1
ATOM 804 C CA . ASN A 1 102 ? 34.125 -5.416 -17.104 1.00 93.31 102 ASN A CA 1
ATOM 805 C C . ASN A 1 102 ? 35.650 -5.381 -17.103 1.00 93.31 102 ASN A C 1
ATOM 807 O O . ASN A 1 102 ? 36.275 -6.399 -16.824 1.00 93.31 102 ASN A O 1
ATOM 811 N N . LYS A 1 103 ? 36.255 -4.210 -17.334 1.00 92.50 103 LYS A N 1
ATOM 812 C CA . LYS A 1 103 ? 37.706 -4.046 -17.220 1.00 92.50 103 LYS A CA 1
ATOM 813 C C . LYS A 1 103 ? 38.202 -4.384 -15.811 1.00 92.50 103 LYS A C 1
ATOM 815 O O . LYS A 1 103 ? 39.142 -5.153 -15.677 1.00 92.50 103 LYS A O 1
ATOM 820 N N . ARG A 1 104 ? 37.531 -3.887 -14.764 1.00 91.12 104 ARG A N 1
ATOM 821 C CA . ARG A 1 104 ? 37.884 -4.209 -13.368 1.00 91.12 104 ARG A CA 1
ATOM 822 C C . ARG A 1 104 ? 37.738 -5.695 -13.051 1.00 91.12 104 ARG A C 1
ATOM 824 O O . ARG A 1 104 ? 38.599 -6.240 -12.376 1.00 91.12 104 ARG A O 1
ATOM 831 N N . VAL A 1 105 ? 36.670 -6.341 -13.522 1.00 92.75 105 VAL A N 1
ATOM 832 C CA . VAL A 1 105 ? 36.447 -7.785 -13.326 1.00 92.75 105 VAL A CA 1
ATOM 833 C C . VAL A 1 105 ? 37.538 -8.606 -14.017 1.00 92.75 105 VAL A C 1
ATOM 835 O O . VAL A 1 105 ? 38.033 -9.566 -13.434 1.00 92.75 105 VAL A O 1
ATOM 838 N N . LEU A 1 106 ? 37.943 -8.209 -15.228 1.00 91.12 106 LEU A N 1
ATOM 839 C CA . LEU A 1 106 ? 39.038 -8.848 -15.961 1.00 91.12 106 LEU A CA 1
ATOM 840 C C . LEU A 1 106 ? 40.388 -8.652 -15.257 1.00 91.12 106 LEU A C 1
ATOM 842 O O . LEU A 1 106 ? 41.117 -9.624 -15.084 1.00 91.12 106 LEU A O 1
ATOM 846 N N . ASP A 1 107 ? 40.688 -7.433 -14.802 1.00 91.88 107 ASP A N 1
ATOM 847 C CA . ASP A 1 107 ? 41.936 -7.109 -14.096 1.00 91.88 107 ASP A CA 1
ATOM 848 C C . ASP A 1 107 ? 42.025 -7.820 -12.728 1.00 91.88 107 ASP A C 1
ATOM 850 O O . ASP A 1 107 ? 43.098 -8.259 -12.320 1.00 91.88 107 ASP A O 1
ATOM 854 N N . ALA A 1 108 ? 40.899 -7.956 -12.017 1.00 89.00 108 ALA A N 1
ATOM 855 C CA . ALA A 1 108 ? 40.823 -8.630 -10.718 1.00 89.00 108 ALA A CA 1
ATOM 856 C C . ALA A 1 108 ? 40.738 -10.165 -10.820 1.00 89.00 108 ALA A C 1
ATOM 858 O O . ALA A 1 108 ? 40.906 -10.851 -9.812 1.00 89.00 108 ALA A O 1
ATOM 859 N N . GLY A 1 109 ? 40.437 -10.712 -12.004 1.00 85.12 109 GLY A N 1
ATOM 860 C CA . GLY A 1 109 ? 40.273 -12.151 -12.240 1.00 85.12 109 GLY A CA 1
ATOM 861 C C . GLY A 1 109 ? 39.075 -12.795 -11.526 1.00 85.12 109 GLY A C 1
ATOM 862 O O . GLY A 1 109 ? 38.967 -14.020 -11.505 1.00 85.12 109 GLY A O 1
ATOM 863 N N . ALA A 1 110 ? 38.181 -11.998 -10.933 1.00 77.81 110 ALA A N 1
ATOM 864 C CA . ALA A 1 110 ? 37.027 -12.465 -10.172 1.00 77.81 110 ALA A CA 1
ATOM 865 C C . ALA A 1 110 ? 35.825 -11.523 -10.346 1.00 77.81 110 ALA A C 1
ATOM 867 O O . ALA A 1 110 ? 35.953 -10.301 -10.251 1.00 77.81 110 ALA A O 1
ATOM 868 N N . GLY A 1 111 ? 34.642 -12.102 -10.567 1.00 85.31 111 GLY A N 1
ATOM 869 C CA . GLY A 1 111 ? 33.378 -11.381 -10.738 1.00 85.31 111 GLY A CA 1
ATOM 870 C C . GLY A 1 111 ? 32.637 -11.767 -12.019 1.00 85.31 111 GLY A C 1
ATOM 871 O O . GLY A 1 111 ? 33.137 -12.525 -12.847 1.00 85.31 111 GLY A O 1
ATOM 872 N N . GLN A 1 112 ? 31.422 -11.243 -12.176 1.00 90.38 112 GLN A N 1
ATOM 873 C CA . GLN A 1 112 ? 30.597 -11.460 -13.364 1.00 90.38 112 GLN A CA 1
ATOM 874 C C . GLN A 1 112 ? 30.654 -10.236 -14.280 1.00 90.38 112 GLN A C 1
ATOM 876 O O . GLN A 1 112 ? 30.480 -9.099 -13.829 1.00 90.38 112 GLN A O 1
ATOM 881 N N . LEU A 1 113 ? 30.881 -10.483 -15.572 1.00 89.69 113 LEU A N 1
ATOM 882 C CA . LEU A 1 113 ? 30.831 -9.449 -16.599 1.00 89.69 113 LEU A CA 1
ATOM 883 C C . LEU A 1 113 ? 29.393 -8.958 -16.786 1.00 89.69 113 LEU A C 1
ATOM 885 O O . LEU A 1 113 ? 28.449 -9.747 -16.845 1.00 89.69 113 LEU A O 1
ATOM 889 N N . TRP A 1 114 ? 29.235 -7.646 -16.906 1.00 91.56 114 TRP A N 1
ATOM 890 C CA . TRP A 1 114 ? 27.989 -7.013 -17.309 1.00 91.56 114 TRP A CA 1
ATOM 891 C C . TRP A 1 114 ? 27.826 -7.075 -18.825 1.00 91.56 114 TRP A C 1
ATOM 893 O O . TRP A 1 114 ? 28.787 -6.905 -19.582 1.00 91.56 114 TRP A O 1
ATOM 903 N N . GLU A 1 115 ? 26.589 -7.291 -19.272 1.00 89.38 115 GLU A N 1
ATOM 904 C CA . GLU A 1 115 ? 26.240 -7.282 -20.691 1.00 89.38 115 GLU A CA 1
ATOM 905 C C . GLU A 1 115 ? 26.568 -5.914 -21.308 1.00 89.38 115 GLU A C 1
ATOM 907 O O . GLU A 1 115 ? 26.098 -4.872 -20.844 1.00 89.38 115 GLU A O 1
ATOM 912 N N . GLN A 1 116 ? 27.340 -5.917 -22.395 1.00 86.06 116 GLN A N 1
ATOM 913 C CA . GLN A 1 116 ? 27.632 -4.716 -23.165 1.00 86.06 116 GLN A CA 1
ATOM 914 C C . GLN A 1 116 ? 26.866 -4.752 -24.485 1.00 86.06 116 GLN A C 1
ATOM 916 O O . GLN A 1 116 ? 27.178 -5.509 -25.403 1.00 86.06 116 GLN A O 1
ATOM 921 N N . ARG A 1 117 ? 25.834 -3.915 -24.582 1.00 86.69 117 ARG A N 1
ATOM 922 C CA . ARG A 1 117 ? 24.951 -3.878 -25.749 1.00 86.69 117 ARG A CA 1
ATOM 923 C C . ARG A 1 117 ? 25.613 -3.118 -26.887 1.00 86.69 117 ARG A C 1
ATOM 925 O O . ARG A 1 117 ? 26.017 -1.969 -26.729 1.00 86.69 117 ARG A O 1
ATOM 932 N N . SER A 1 118 ? 25.650 -3.726 -28.069 1.00 84.12 118 SER A N 1
ATOM 933 C CA . SER A 1 118 ? 26.279 -3.134 -29.258 1.00 84.12 118 SER A CA 1
ATOM 934 C C . SER A 1 118 ? 25.618 -1.829 -29.726 1.00 84.12 118 SER A C 1
ATOM 936 O O . SER A 1 118 ? 26.258 -1.032 -30.417 1.00 84.12 118 SER A O 1
ATOM 938 N N . THR A 1 119 ? 24.354 -1.598 -29.354 1.00 82.44 119 THR A N 1
ATOM 939 C CA . THR A 1 119 ? 23.596 -0.368 -29.634 1.00 82.44 119 THR A CA 1
ATOM 940 C C . THR A 1 119 ? 24.018 0.809 -28.771 1.00 82.44 119 THR A C 1
ATOM 942 O O . THR A 1 119 ? 23.903 1.948 -29.206 1.00 82.44 119 THR A O 1
ATOM 945 N N . ASP A 1 120 ? 24.525 0.533 -27.573 1.00 87.81 120 ASP A N 1
ATOM 946 C CA . ASP A 1 120 ? 24.785 1.541 -26.547 1.00 87.81 120 ASP A CA 1
ATOM 947 C C . ASP A 1 120 ? 26.205 2.135 -26.704 1.00 87.81 120 ASP A C 1
ATOM 949 O O . ASP A 1 120 ? 26.546 3.127 -26.072 1.00 87.81 120 ASP A O 1
ATOM 953 N N . LEU A 1 121 ? 27.030 1.550 -27.586 1.00 85.38 121 LEU A N 1
ATOM 954 C CA . LEU A 1 121 ? 28.421 1.948 -27.854 1.00 85.38 121 LEU A CA 1
ATOM 955 C C . LEU A 1 121 ? 28.575 3.077 -28.878 1.00 85.38 121 LEU A C 1
ATOM 957 O O . LEU A 1 121 ? 29.666 3.619 -29.029 1.00 85.38 121 LEU A O 1
ATOM 961 N N . SER A 1 122 ? 27.518 3.403 -29.623 1.00 90.00 122 SER A N 1
ATOM 962 C CA . SER A 1 122 ? 27.561 4.419 -30.675 1.00 90.00 122 SER A CA 1
ATOM 963 C C . SER A 1 122 ? 26.357 5.341 -30.581 1.00 90.00 122 SER A C 1
ATOM 965 O O . SER A 1 122 ? 25.213 4.888 -30.524 1.00 90.00 122 SER A O 1
ATOM 967 N N . ILE A 1 123 ? 26.631 6.644 -30.650 1.00 90.81 123 ILE A N 1
ATOM 968 C CA . ILE A 1 123 ? 25.615 7.699 -30.688 1.00 90.81 123 ILE A CA 1
ATOM 969 C C . ILE A 1 123 ? 24.657 7.476 -31.864 1.00 90.81 123 ILE A C 1
ATOM 971 O O . ILE A 1 123 ? 23.447 7.607 -31.706 1.00 90.81 123 ILE A O 1
ATOM 975 N N . GLU A 1 124 ? 25.173 7.094 -33.033 1.00 90.31 124 GLU A N 1
ATOM 976 C CA . GLU A 1 124 ? 24.361 6.863 -34.233 1.00 90.31 124 GLU A CA 1
ATOM 977 C C . GLU A 1 124 ? 23.393 5.691 -34.048 1.00 90.31 124 GLU A C 1
ATOM 979 O O . GLU A 1 124 ? 22.224 5.776 -34.428 1.00 90.31 124 GLU A O 1
ATOM 984 N N . LYS A 1 125 ? 23.851 4.606 -33.411 1.00 88.62 125 LYS A N 1
ATOM 985 C CA . LYS A 1 125 ? 23.004 3.442 -33.116 1.00 88.62 125 LYS A CA 1
ATOM 986 C C . LYS A 1 125 ? 21.940 3.771 -32.068 1.00 88.62 125 LYS A C 1
ATOM 988 O O . LYS A 1 125 ? 20.788 3.370 -32.242 1.00 88.62 125 LYS A O 1
ATOM 993 N N . ALA A 1 126 ? 22.293 4.533 -31.032 1.00 89.25 126 ALA A N 1
ATOM 994 C CA . ALA A 1 126 ? 21.349 5.003 -30.019 1.00 89.25 126 ALA A CA 1
ATOM 995 C C . ALA A 1 126 ? 20.270 5.920 -30.628 1.00 89.25 126 ALA A C 1
ATOM 997 O O . ALA A 1 126 ? 19.078 5.704 -30.398 1.00 89.25 126 ALA A O 1
ATOM 998 N N . LYS A 1 127 ? 20.670 6.869 -31.490 1.00 90.31 127 LYS A N 1
ATOM 999 C CA . LYS A 1 127 ? 19.752 7.721 -32.268 1.00 90.31 127 LYS A CA 1
ATOM 1000 C C . LYS A 1 127 ? 18.826 6.897 -33.156 1.00 90.31 127 LYS A C 1
ATOM 1002 O O . LYS A 1 127 ? 17.613 7.080 -33.116 1.00 90.31 127 LYS A O 1
ATOM 1007 N N . LYS A 1 128 ? 19.370 5.935 -33.911 1.00 88.94 128 LYS A N 1
ATOM 1008 C CA . LYS A 1 128 ? 18.575 5.049 -34.776 1.00 88.94 128 LYS A CA 1
ATOM 1009 C C . LYS A 1 128 ? 17.527 4.269 -33.976 1.00 88.94 128 LYS A C 1
ATOM 1011 O O . LYS A 1 128 ? 16.383 4.160 -34.409 1.00 88.94 128 LYS A O 1
ATOM 1016 N N . ARG A 1 129 ? 17.885 3.769 -32.790 1.00 86.06 129 ARG A N 1
ATOM 1017 C CA . ARG A 1 129 ? 16.960 3.056 -31.898 1.00 86.06 129 ARG A CA 1
ATOM 1018 C C . ARG A 1 129 ? 15.830 3.959 -31.399 1.00 86.06 129 ARG A C 1
ATOM 1020 O O . ARG A 1 129 ? 14.674 3.542 -31.415 1.00 86.06 129 ARG A O 1
ATOM 1027 N N . TYR A 1 130 ? 16.152 5.186 -30.990 1.00 89.50 130 TYR A N 1
ATOM 1028 C CA . TYR A 1 130 ? 15.143 6.155 -30.564 1.00 89.50 130 TYR A CA 1
ATOM 1029 C C . TYR A 1 130 ? 14.229 6.577 -31.727 1.00 89.50 130 TYR A C 1
ATOM 1031 O O . TYR A 1 130 ? 13.017 6.698 -31.553 1.00 89.50 130 TYR A O 1
ATOM 1039 N N . ALA A 1 131 ? 14.775 6.721 -32.938 1.00 86.81 131 ALA A N 1
ATOM 1040 C CA . ALA A 1 131 ? 13.999 7.011 -34.141 1.00 86.81 131 ALA A CA 1
ATOM 1041 C C . ALA A 1 131 ? 12.990 5.896 -34.473 1.00 86.81 131 ALA A C 1
ATOM 1043 O O . ALA A 1 131 ? 11.828 6.199 -34.740 1.00 86.81 131 ALA A O 1
ATOM 1044 N N . ILE A 1 132 ? 13.396 4.622 -34.382 1.00 85.81 132 ILE A N 1
ATOM 1045 C CA . ILE A 1 132 ? 12.490 3.472 -34.564 1.00 85.81 132 ILE A CA 1
ATOM 1046 C C . ILE A 1 132 ? 11.349 3.523 -33.539 1.00 85.81 132 ILE A C 1
ATOM 1048 O O . ILE A 1 132 ? 10.182 3.383 -33.900 1.00 85.81 132 ILE A O 1
ATOM 1052 N N . PHE A 1 133 ? 11.660 3.776 -32.264 1.00 84.44 133 PHE A N 1
ATOM 1053 C CA . PHE A 1 133 ? 10.631 3.940 -31.235 1.00 84.44 133 PHE A CA 1
ATOM 1054 C C . PHE A 1 133 ? 9.663 5.082 -31.573 1.00 84.44 133 PHE A C 1
ATOM 1056 O O . PHE A 1 133 ? 8.452 4.881 -31.548 1.00 84.44 133 PHE A O 1
ATOM 1063 N N . ARG A 1 134 ? 10.178 6.256 -31.957 1.00 83.75 134 ARG A N 1
ATOM 1064 C CA . ARG A 1 134 ? 9.359 7.423 -32.320 1.00 83.75 134 ARG A CA 1
ATOM 1065 C C . ARG A 1 134 ? 8.435 7.141 -33.505 1.00 83.75 134 ARG A C 1
ATOM 1067 O O . ARG A 1 134 ? 7.293 7.588 -33.500 1.00 83.75 134 ARG A O 1
ATOM 1074 N N . GLN A 1 135 ? 8.910 6.383 -34.493 1.00 82.75 135 GLN A N 1
ATOM 1075 C CA . GLN A 1 135 ? 8.120 5.993 -35.662 1.00 82.75 135 GLN A CA 1
ATOM 1076 C C . GLN A 1 135 ? 6.920 5.118 -35.279 1.00 82.75 135 GLN A C 1
ATOM 1078 O O . GLN A 1 135 ? 5.841 5.271 -35.848 1.00 82.75 135 GLN A O 1
ATOM 1083 N N . HIS A 1 136 ? 7.091 4.225 -34.304 1.00 78.38 136 HIS A N 1
ATOM 1084 C CA . HIS A 1 136 ? 6.035 3.318 -33.855 1.00 78.38 136 HIS A CA 1
ATOM 1085 C C . HIS A 1 136 ? 5.261 3.805 -32.620 1.00 78.38 136 HIS A C 1
ATOM 1087 O O . HIS A 1 136 ? 4.266 3.196 -32.229 1.00 78.38 136 HIS A O 1
ATOM 1093 N N . HIS A 1 137 ? 5.669 4.927 -32.030 1.00 77.62 137 HIS A N 1
ATOM 1094 C CA . HIS A 1 137 ? 5.058 5.523 -30.844 1.00 77.62 137 HIS A CA 1
ATOM 1095 C C . HIS A 1 137 ? 3.545 5.734 -30.996 1.00 77.62 137 HIS A C 1
ATOM 1097 O O . HIS A 1 137 ? 2.769 5.435 -30.089 1.00 77.62 137 HIS A O 1
ATOM 1103 N N . SER A 1 138 ? 3.107 6.194 -32.171 1.00 72.94 138 SER A N 1
ATOM 1104 C CA . SER A 1 138 ? 1.689 6.414 -32.477 1.00 72.94 138 SER A CA 1
ATOM 1105 C C . SER A 1 138 ? 0.856 5.131 -32.412 1.00 72.94 138 SER A C 1
ATOM 1107 O O . SER A 1 138 ? -0.306 5.185 -32.014 1.00 72.94 138 SER A O 1
ATOM 1109 N N . ALA A 1 139 ? 1.442 3.976 -32.743 1.00 75.88 139 ALA A N 1
ATOM 1110 C CA . ALA A 1 139 ? 0.764 2.690 -32.640 1.00 75.88 139 ALA A CA 1
ATOM 1111 C C . ALA A 1 139 ? 0.511 2.316 -31.174 1.00 75.88 139 ALA A C 1
ATOM 1113 O O . ALA A 1 139 ? -0.599 1.920 -30.834 1.00 75.88 139 ALA A O 1
ATOM 1114 N N . VAL A 1 140 ? 1.498 2.515 -30.295 1.00 75.38 140 VAL A N 1
ATOM 1115 C CA . VAL A 1 140 ? 1.369 2.239 -28.852 1.00 75.38 140 VAL A CA 1
ATOM 1116 C C . VAL A 1 140 ? 0.336 3.163 -28.204 1.00 75.38 140 VAL A C 1
ATOM 1118 O O . VAL A 1 140 ? -0.489 2.703 -27.419 1.00 75.38 140 VAL A O 1
ATOM 1121 N N . LEU A 1 141 ? 0.294 4.443 -28.593 1.00 73.38 141 LEU A N 1
ATOM 1122 C CA . LEU A 1 141 ? -0.725 5.381 -28.104 1.00 73.38 141 LEU A CA 1
ATOM 1123 C C . LEU A 1 141 ? -2.163 4.957 -28.445 1.00 73.38 141 LEU A C 1
ATOM 1125 O O . LEU A 1 141 ? -3.091 5.339 -27.731 1.00 73.38 141 LEU A O 1
ATOM 1129 N N . ARG A 1 142 ? -2.372 4.141 -29.489 1.00 78.69 142 ARG A N 1
ATOM 1130 C CA . ARG A 1 142 ? -3.697 3.600 -29.834 1.00 78.69 142 ARG A CA 1
ATOM 1131 C C . ARG A 1 142 ? -4.277 2.730 -28.716 1.00 78.69 142 ARG A C 1
ATOM 1133 O O . ARG A 1 142 ? -5.494 2.671 -28.578 1.00 78.69 142 ARG A O 1
ATOM 1140 N N . LEU A 1 143 ? -3.438 2.135 -27.862 1.00 76.06 143 LEU A N 1
ATOM 1141 C CA . LEU A 1 143 ? -3.884 1.357 -26.700 1.00 76.06 143 LEU A CA 1
ATOM 1142 C C . LEU A 1 143 ? -4.745 2.167 -25.728 1.00 76.06 143 LEU A C 1
ATOM 1144 O O . LEU A 1 143 ? -5.601 1.587 -25.068 1.00 76.06 143 LEU A O 1
ATOM 1148 N N . LYS A 1 144 ? -4.588 3.498 -25.692 1.00 71.06 144 LYS A N 1
ATOM 1149 C CA . LYS A 1 144 ? -5.433 4.404 -24.898 1.00 71.06 144 LYS A CA 1
ATOM 1150 C C . LYS A 1 144 ? -6.924 4.278 -25.231 1.00 71.06 144 LYS A C 1
ATOM 1152 O O . LYS A 1 144 ? -7.763 4.601 -24.400 1.00 71.06 144 LYS A O 1
ATOM 1157 N N . GLN A 1 145 ? -7.262 3.835 -26.443 1.00 72.62 145 GLN A N 1
ATOM 1158 C CA . GLN A 1 145 ? -8.651 3.635 -26.864 1.00 72.62 145 GLN A CA 1
ATOM 1159 C C . GLN A 1 145 ? -9.275 2.368 -26.266 1.00 72.62 145 GLN A C 1
ATOM 1161 O O . GLN A 1 145 ? -10.496 2.249 -26.245 1.00 72.62 145 GLN A O 1
ATOM 1166 N N . PHE A 1 146 ? -8.450 1.425 -25.807 1.00 76.31 146 PHE A N 1
ATOM 1167 C CA . PHE A 1 146 ? -8.889 0.089 -25.408 1.00 76.31 146 PHE A CA 1
ATOM 1168 C C . PHE A 1 146 ? -8.650 -0.207 -23.929 1.00 76.31 146 PHE A C 1
ATOM 1170 O O . PHE A 1 146 ? -9.438 -0.928 -23.326 1.00 76.31 146 PHE A O 1
ATOM 1177 N N . PHE A 1 147 ? -7.583 0.342 -23.344 1.00 81.38 147 PHE A N 1
ATOM 1178 C CA . PHE A 1 147 ? -7.129 0.006 -21.997 1.00 81.38 147 PHE A CA 1
ATOM 1179 C C . PHE A 1 147 ? -6.795 1.260 -21.182 1.00 81.38 147 PHE A C 1
ATOM 1181 O O . PHE A 1 147 ? -6.396 2.277 -21.762 1.00 81.38 147 PHE A O 1
ATOM 1188 N N . PRO A 1 148 ? -6.877 1.192 -19.838 1.00 79.44 148 PRO A N 1
ATOM 1189 C CA . PRO A 1 148 ? -6.260 2.181 -18.964 1.00 79.44 148 PRO A CA 1
ATOM 1190 C C . PRO A 1 148 ? -4.794 2.408 -19.353 1.00 79.44 148 PRO A C 1
ATOM 1192 O O . PRO A 1 148 ? -3.993 1.469 -19.401 1.00 79.44 148 PRO A O 1
ATOM 1195 N N . PHE A 1 149 ? -4.468 3.660 -19.664 1.00 78.00 149 PHE A N 1
ATOM 1196 C CA . PHE A 1 149 ? -3.182 4.058 -20.222 1.00 78.00 149 PHE A CA 1
ATOM 1197 C C . PHE A 1 149 ? -2.572 5.176 -19.382 1.00 78.00 149 PHE A C 1
ATOM 1199 O O . PHE A 1 149 ? -3.145 6.262 -19.281 1.00 78.00 149 PHE A O 1
ATOM 1206 N N . HIS A 1 150 ? -1.392 4.913 -18.830 1.00 82.56 150 HIS A N 1
ATOM 1207 C CA . HIS A 1 150 ? -0.634 5.848 -18.008 1.00 82.56 150 HIS A CA 1
ATOM 1208 C C . HIS A 1 150 ? 0.605 6.309 -18.757 1.00 82.56 150 HIS A C 1
ATOM 1210 O O . HIS A 1 150 ? 1.421 5.488 -19.173 1.00 82.56 150 HIS A O 1
ATOM 1216 N N . LEU A 1 151 ? 0.755 7.622 -18.902 1.00 79.62 151 LEU A N 1
ATOM 1217 C CA . LEU A 1 151 ? 1.969 8.240 -19.417 1.00 79.62 151 LEU A CA 1
ATOM 1218 C C . LEU A 1 151 ? 2.677 8.921 -18.251 1.00 79.62 151 LEU A C 1
ATOM 1220 O O . LEU A 1 151 ? 2.148 9.871 -17.684 1.00 79.62 151 LEU A O 1
ATOM 1224 N N . ILE A 1 152 ? 3.851 8.419 -17.893 1.00 85.19 152 ILE A N 1
ATOM 1225 C CA . ILE A 1 152 ? 4.596 8.849 -16.712 1.00 85.19 152 ILE A CA 1
ATOM 1226 C C . ILE A 1 152 ? 5.905 9.469 -17.173 1.00 85.19 152 ILE A C 1
ATOM 1228 O O . ILE A 1 152 ? 6.637 8.872 -17.963 1.00 85.19 152 ILE A O 1
ATOM 1232 N N . ASP A 1 153 ? 6.203 10.660 -16.671 1.00 82.75 153 ASP A N 1
ATOM 1233 C CA . ASP A 1 153 ? 7.478 11.315 -16.925 1.00 82.75 153 ASP A CA 1
ATOM 1234 C C . ASP A 1 153 ? 8.617 10.577 -16.200 1.00 82.75 153 ASP A C 1
ATOM 1236 O O . ASP A 1 153 ? 8.588 10.404 -14.981 1.00 82.75 153 ASP A O 1
ATOM 1240 N N . ALA A 1 154 ? 9.616 10.128 -16.963 1.00 92.69 154 ALA A N 1
ATOM 1241 C CA . ALA A 1 154 ? 10.806 9.445 -16.465 1.00 92.69 154 ALA A CA 1
ATOM 1242 C C . ALA A 1 154 ? 12.103 10.232 -16.755 1.00 92.69 154 ALA A C 1
ATOM 1244 O O . ALA A 1 154 ? 13.194 9.645 -16.799 1.00 92.69 154 ALA A O 1
ATOM 1245 N N . MET A 1 155 ? 12.002 11.555 -16.955 1.00 89.88 155 MET A N 1
ATOM 1246 C CA . MET A 1 155 ? 13.136 12.491 -17.041 1.00 89.88 155 MET A CA 1
ATOM 1247 C C . MET A 1 155 ? 13.975 12.537 -15.766 1.00 89.88 155 MET A C 1
ATOM 1249 O O . MET A 1 155 ? 15.199 12.671 -15.839 1.00 89.88 155 MET A O 1
ATOM 1253 N N . GLY A 1 156 ? 13.323 12.402 -14.611 1.00 88.00 156 GLY A N 1
ATOM 1254 C CA . GLY A 1 156 ? 13.956 12.483 -13.300 1.00 88.00 156 GLY A CA 1
ATOM 1255 C C . GLY A 1 156 ? 14.904 11.325 -12.987 1.00 88.00 156 GLY A C 1
ATOM 1256 O O . GLY A 1 156 ? 15.156 10.420 -13.789 1.00 88.00 156 GLY A O 1
ATOM 1257 N N . THR A 1 157 ? 15.435 11.351 -11.774 1.00 92.25 157 THR A N 1
ATOM 1258 C CA . THR A 1 157 ? 16.239 10.276 -11.190 1.00 92.25 157 THR A CA 1
ATOM 1259 C C . THR A 1 157 ? 15.432 8.981 -11.035 1.00 92.25 157 THR A C 1
ATOM 1261 O O . THR A 1 157 ? 14.204 8.959 -11.146 1.00 92.25 157 THR A O 1
ATOM 1264 N N . LEU A 1 158 ? 16.121 7.870 -10.743 1.00 91.06 158 LEU A N 1
ATOM 1265 C CA . LEU A 1 158 ? 15.463 6.585 -10.481 1.00 91.06 158 LEU A CA 1
ATOM 1266 C C . LEU A 1 158 ? 14.447 6.688 -9.332 1.00 91.06 158 LEU A C 1
ATOM 1268 O O . LEU A 1 158 ? 13.350 6.154 -9.454 1.00 91.06 158 LEU A O 1
ATOM 1272 N N . ALA A 1 159 ? 14.800 7.390 -8.251 1.00 92.38 159 ALA A N 1
ATOM 1273 C CA . ALA A 1 159 ? 13.935 7.556 -7.086 1.00 92.38 159 ALA A CA 1
ATOM 1274 C C . ALA A 1 159 ? 12.679 8.373 -7.424 1.00 92.38 159 ALA A C 1
ATOM 1276 O O . ALA A 1 159 ? 11.569 7.937 -7.133 1.00 92.38 159 ALA A O 1
ATOM 1277 N N . GLU A 1 160 ? 12.843 9.502 -8.118 1.00 91.94 160 GLU A N 1
ATOM 1278 C CA . GLU A 1 160 ? 11.718 10.336 -8.567 1.00 91.94 160 GLU A CA 1
ATOM 1279 C C . GLU A 1 160 ? 10.803 9.569 -9.531 1.00 91.94 160 GLU A C 1
ATOM 1281 O O . GLU A 1 160 ? 9.582 9.621 -9.412 1.00 91.94 160 GLU A O 1
ATOM 1286 N N . THR A 1 161 ? 11.381 8.783 -10.445 1.00 92.31 161 THR A N 1
ATOM 1287 C CA . THR A 1 161 ? 10.607 7.951 -11.379 1.00 92.31 161 THR A CA 1
ATOM 1288 C C . THR A 1 161 ? 9.831 6.856 -10.636 1.00 92.31 161 THR A C 1
ATOM 1290 O O . THR A 1 161 ? 8.670 6.600 -10.946 1.00 92.31 161 THR A O 1
ATOM 1293 N N . GLN A 1 162 ? 10.435 6.214 -9.629 1.00 92.56 162 GLN A N 1
ATOM 1294 C CA . GLN A 1 162 ? 9.757 5.216 -8.792 1.00 92.56 162 GLN A CA 1
ATOM 1295 C C . GLN A 1 162 ? 8.590 5.821 -8.006 1.00 92.56 162 GLN A C 1
ATOM 1297 O O . GLN A 1 162 ? 7.526 5.203 -7.908 1.00 92.56 162 GLN A O 1
ATOM 1302 N N . GLU A 1 163 ? 8.764 7.027 -7.469 1.00 89.50 163 GLU A N 1
ATOM 1303 C CA . GLU A 1 163 ? 7.704 7.756 -6.777 1.00 89.50 163 GLU A CA 1
ATOM 1304 C C . GLU A 1 163 ? 6.575 8.155 -7.735 1.00 89.50 163 GLU A C 1
ATOM 1306 O O . GLU A 1 163 ? 5.401 7.958 -7.410 1.00 89.50 163 GLU A O 1
ATOM 1311 N N . ALA A 1 164 ? 6.910 8.619 -8.943 1.00 85.12 164 ALA A N 1
ATOM 1312 C CA . ALA A 1 164 ? 5.936 8.936 -9.984 1.00 85.12 164 ALA A CA 1
ATOM 1313 C C . ALA A 1 164 ? 5.114 7.700 -10.392 1.00 85.12 164 ALA A C 1
ATOM 1315 O O . ALA A 1 164 ? 3.884 7.756 -10.401 1.00 85.12 164 ALA A O 1
ATOM 1316 N N . ILE A 1 165 ? 5.771 6.553 -10.624 1.00 88.81 165 ILE A N 1
ATOM 1317 C CA . ILE A 1 165 ? 5.105 5.265 -10.892 1.00 88.81 165 ILE A CA 1
ATOM 1318 C C . ILE A 1 165 ? 4.183 4.872 -9.742 1.00 88.81 165 ILE A C 1
ATOM 1320 O O . ILE A 1 165 ? 3.029 4.504 -9.959 1.00 88.81 165 ILE A O 1
ATOM 1324 N N . THR A 1 166 ? 4.681 4.968 -8.512 1.00 83.94 166 THR A N 1
ATOM 1325 C CA . THR A 1 166 ? 3.917 4.600 -7.319 1.00 83.94 166 THR A CA 1
ATOM 1326 C C . THR A 1 166 ? 2.682 5.481 -7.158 1.00 83.94 166 THR A C 1
ATOM 1328 O O . THR A 1 166 ? 1.608 4.979 -6.836 1.00 83.94 166 THR A O 1
ATOM 1331 N N . THR A 1 167 ? 2.815 6.783 -7.396 1.00 79.19 167 THR A N 1
ATOM 1332 C CA . THR A 1 167 ? 1.723 7.756 -7.278 1.00 79.19 167 THR A CA 1
ATOM 1333 C C . THR A 1 167 ? 0.645 7.506 -8.328 1.00 79.19 167 THR A C 1
ATOM 1335 O O . THR A 1 167 ? -0.533 7.400 -7.982 1.00 79.19 167 THR A O 1
ATOM 1338 N N . GLU A 1 168 ? 1.051 7.335 -9.586 1.00 77.88 168 GLU A N 1
ATOM 1339 C CA . GLU A 1 168 ? 0.142 7.142 -10.715 1.00 77.88 168 GLU A CA 1
ATOM 1340 C C . GLU A 1 168 ? -0.622 5.810 -10.612 1.00 77.88 168 GLU A C 1
ATOM 1342 O O . GLU A 1 168 ? -1.845 5.763 -10.755 1.00 77.88 168 GLU A O 1
ATOM 1347 N N . LEU A 1 169 ? 0.076 4.717 -10.281 1.00 76.19 169 LEU A N 1
ATOM 1348 C CA . LEU A 1 169 ? -0.545 3.394 -10.188 1.00 76.19 169 LEU A CA 1
ATOM 1349 C C . LEU A 1 169 ? -1.417 3.218 -8.938 1.00 76.19 169 LEU A C 1
ATOM 1351 O O . LEU A 1 169 ? -2.442 2.536 -9.009 1.00 76.19 169 LEU A O 1
ATOM 1355 N N . ARG A 1 170 ? -1.078 3.857 -7.807 1.00 65.50 170 ARG A N 1
ATOM 1356 C CA . ARG A 1 170 ? -1.904 3.800 -6.584 1.00 65.50 170 ARG A CA 1
ATOM 1357 C C . ARG A 1 170 ? -3.265 4.464 -6.753 1.00 65.50 170 ARG A C 1
ATOM 1359 O O . ARG A 1 170 ? -4.225 4.005 -6.136 1.00 65.50 170 ARG A O 1
ATOM 1366 N N . TYR A 1 171 ? -3.372 5.514 -7.571 1.00 54.50 171 TYR A N 1
ATOM 1367 C CA . TYR A 1 171 ? -4.656 6.173 -7.828 1.00 54.50 171 TYR A CA 1
ATOM 1368 C C . TYR A 1 171 ? -5.681 5.190 -8.428 1.00 54.50 171 TYR A C 1
ATOM 1370 O O . TYR A 1 171 ? -6.851 5.201 -8.046 1.00 54.50 171 TYR A O 1
ATOM 1378 N N . GLN A 1 172 ? -5.232 4.257 -9.275 1.00 49.97 172 GLN A N 1
ATOM 1379 C CA . GLN A 1 172 ? -6.099 3.293 -9.961 1.00 49.97 172 GLN A CA 1
ATOM 1380 C C . GLN A 1 172 ? -6.426 2.017 -9.180 1.00 49.97 172 GLN A C 1
ATOM 1382 O O . GLN A 1 172 ? -7.458 1.419 -9.464 1.00 49.97 172 GLN A O 1
ATOM 1387 N N . SER A 1 173 ? -5.657 1.610 -8.162 1.00 51.44 173 SER A N 1
ATOM 1388 C CA . SER A 1 173 ? -6.067 0.459 -7.330 1.00 51.44 173 SER A CA 1
ATOM 1389 C C . SER A 1 173 ? -7.421 0.687 -6.640 1.00 51.44 173 SER A C 1
ATOM 1391 O O . SER A 1 173 ? -8.107 -0.268 -6.289 1.00 51.44 173 SER A O 1
ATOM 1393 N N . SER A 1 174 ? -7.841 1.950 -6.495 1.00 48.34 174 SER A N 1
ATOM 1394 C CA . SER A 1 174 ? -9.184 2.314 -6.031 1.00 48.34 174 SER A CA 1
ATOM 1395 C C . SER A 1 174 ? -10.290 2.137 -7.089 1.00 48.34 174 SER A C 1
ATOM 1397 O O . SER A 1 174 ? -11.451 2.017 -6.715 1.00 48.34 174 SER A O 1
ATOM 1399 N N . LEU A 1 175 ? -9.948 2.077 -8.382 1.00 51.16 175 LEU A N 1
ATOM 1400 C CA . LEU A 1 175 ? -10.861 2.045 -9.538 1.00 51.16 175 LEU A CA 1
ATOM 1401 C C . LEU A 1 175 ? -10.883 0.695 -10.283 1.00 51.16 175 LEU A C 1
ATOM 1403 O O . LEU A 1 175 ? -11.765 0.478 -11.109 1.00 51.16 175 LEU A O 1
ATOM 1407 N N . ASP A 1 176 ? -9.957 -0.224 -9.988 1.00 56.91 176 ASP A N 1
ATOM 1408 C CA . ASP A 1 176 ? -9.910 -1.573 -10.591 1.00 56.91 176 ASP A CA 1
ATOM 1409 C C . ASP A 1 176 ? -10.987 -2.527 -10.067 1.00 56.91 176 ASP A C 1
ATOM 1411 O O . ASP A 1 176 ? -11.221 -3.608 -10.615 1.00 56.91 176 ASP A O 1
ATOM 1415 N N . LEU A 1 177 ? -11.632 -2.144 -8.971 1.00 54.12 177 LEU A N 1
ATOM 1416 C CA . LEU A 1 177 ? -12.767 -2.868 -8.438 1.00 54.12 177 LEU A CA 1
ATOM 1417 C C . LEU A 1 177 ? -13.936 -2.778 -9.421 1.00 54.12 177 LEU A C 1
ATOM 1419 O O . LEU A 1 177 ? -14.184 -1.739 -10.032 1.00 54.12 177 LEU A O 1
ATOM 1423 N N . SER A 1 178 ? -14.695 -3.871 -9.557 1.00 59.00 178 SER A N 1
ATOM 1424 C CA . SER A 1 178 ? -15.970 -3.806 -10.277 1.00 59.00 178 SER A CA 1
ATOM 1425 C C . SER A 1 178 ? -16.836 -2.683 -9.689 1.00 59.00 178 SER A C 1
ATOM 1427 O O . SER A 1 178 ? -16.714 -2.376 -8.501 1.00 59.00 178 SER A O 1
ATOM 1429 N N . TYR A 1 179 ? -17.718 -2.077 -10.489 1.00 50.41 179 TYR A N 1
ATOM 1430 C CA . TYR A 1 179 ? -18.585 -0.993 -10.010 1.00 50.41 179 TYR A CA 1
ATOM 1431 C C . TYR A 1 179 ? -19.337 -1.378 -8.726 1.00 50.41 179 TYR A C 1
ATOM 1433 O O . TYR A 1 179 ? -19.382 -0.591 -7.785 1.00 50.41 179 TYR A O 1
ATOM 1441 N N . GLU A 1 180 ? -19.853 -2.608 -8.652 1.00 56.25 180 GLU A N 1
ATOM 1442 C CA . GLU A 1 180 ? -20.548 -3.134 -7.471 1.00 56.25 180 GLU A CA 1
ATOM 1443 C C . GLU A 1 180 ? -19.620 -3.224 -6.250 1.00 56.25 180 GLU A C 1
ATOM 1445 O O . GLU A 1 180 ? -19.991 -2.833 -5.139 1.00 56.25 180 GLU A O 1
ATOM 1450 N N . THR A 1 181 ? -18.378 -3.674 -6.452 1.00 53.53 181 THR A N 1
ATOM 1451 C CA . THR A 1 181 ? -17.388 -3.785 -5.374 1.00 53.53 181 THR A CA 1
ATOM 1452 C C . THR A 1 181 ? -16.919 -2.407 -4.901 1.00 53.53 181 THR A C 1
ATOM 1454 O O . THR A 1 181 ? -16.854 -2.167 -3.698 1.00 53.53 181 THR A O 1
ATOM 1457 N N . TYR A 1 182 ? -16.663 -1.474 -5.822 1.00 52.53 182 TYR A N 1
ATOM 1458 C CA . TYR A 1 182 ? -16.286 -0.100 -5.488 1.00 52.53 182 TYR A CA 1
ATOM 1459 C C . TYR A 1 182 ? -17.420 0.637 -4.768 1.00 52.53 182 TYR A C 1
ATOM 1461 O O . TYR A 1 182 ? -17.203 1.232 -3.713 1.00 52.53 182 TYR A O 1
ATOM 1469 N N . ALA A 1 183 ? -18.651 0.554 -5.285 1.00 53.88 183 ALA A N 1
ATOM 1470 C CA . ALA A 1 183 ? -19.828 1.162 -4.667 1.00 53.88 183 ALA A CA 1
ATOM 1471 C C . ALA A 1 183 ? -20.047 0.675 -3.226 1.00 53.88 183 ALA A C 1
ATOM 1473 O O . ALA A 1 183 ? -20.451 1.469 -2.373 1.00 53.88 183 ALA A O 1
ATOM 1474 N N . SER A 1 184 ? -19.719 -0.588 -2.942 1.00 63.53 184 SER A N 1
ATOM 1475 C CA . SER A 1 184 ? -19.837 -1.171 -1.604 1.00 63.53 184 SER A CA 1
ATOM 1476 C C . SER A 1 184 ? -18.832 -0.601 -0.602 1.00 63.53 184 SER A C 1
ATOM 1478 O O . SER A 1 184 ? -19.170 -0.486 0.571 1.00 63.53 184 SER A O 1
ATOM 1480 N N . ILE A 1 185 ? -17.628 -0.199 -1.026 1.00 62.03 185 ILE A N 1
ATOM 1481 C CA . ILE A 1 185 ? -16.561 0.227 -0.099 1.00 62.03 185 ILE A CA 1
ATOM 1482 C C . ILE A 1 185 ? -16.215 1.719 -0.164 1.00 62.03 185 ILE A C 1
ATOM 1484 O O . ILE A 1 185 ? -15.553 2.219 0.739 1.00 62.03 185 ILE A O 1
ATOM 1488 N N . ARG A 1 186 ? -16.687 2.462 -1.178 1.00 59.16 186 ARG A N 1
ATOM 1489 C CA . ARG A 1 186 ? -16.344 3.886 -1.395 1.00 59.16 186 ARG A CA 1
ATOM 1490 C C . ARG A 1 186 ? -16.691 4.829 -0.236 1.00 59.16 186 ARG A C 1
ATOM 1492 O O . ARG A 1 186 ? -16.217 5.956 -0.210 1.00 59.16 186 ARG A O 1
ATOM 1499 N N . HIS A 1 187 ? -17.580 4.409 0.663 1.00 70.06 187 HIS A N 1
ATOM 1500 C CA . HIS A 1 187 ? -17.988 5.191 1.831 1.00 70.06 187 HIS A CA 1
ATOM 1501 C C . HIS A 1 187 ? -16.975 5.096 2.985 1.00 70.06 187 HIS A C 1
ATOM 1503 O O . HIS A 1 187 ? -17.065 5.866 3.940 1.00 70.06 187 HIS A O 1
ATOM 1509 N N . LEU A 1 188 ? -16.028 4.156 2.908 1.00 68.31 188 LEU A N 1
ATOM 1510 C CA . LEU A 1 188 ? -14.940 4.021 3.863 1.00 68.31 188 LEU A CA 1
ATOM 1511 C C . LEU A 1 188 ? -13.810 4.994 3.483 1.00 68.31 188 LEU A C 1
ATOM 1513 O O . LEU A 1 188 ? -13.396 5.019 2.321 1.00 68.31 188 LEU A O 1
ATOM 1517 N N . PRO A 1 189 ? -13.296 5.796 4.429 1.00 64.94 189 PRO A N 1
ATOM 1518 C CA . PRO A 1 189 ? -12.211 6.730 4.150 1.00 64.94 189 PRO A CA 1
ATOM 1519 C C . PRO A 1 189 ? -10.895 5.991 3.874 1.00 64.94 189 PRO A C 1
ATOM 1521 O O . PRO A 1 189 ? -10.631 4.928 4.442 1.00 64.94 189 PRO A O 1
ATOM 1524 N N . LEU A 1 190 ? -10.023 6.576 3.046 1.00 62.34 190 LEU A N 1
ATOM 1525 C CA . LEU A 1 190 ? -8.666 6.054 2.879 1.00 62.34 190 LEU A CA 1
ATOM 1526 C C . LEU A 1 190 ? -7.870 6.261 4.172 1.00 62.34 190 LEU A C 1
ATOM 1528 O O . LEU A 1 190 ? -8.024 7.278 4.846 1.00 62.34 190 LEU A O 1
ATOM 1532 N N . ALA A 1 191 ? -6.940 5.353 4.478 1.00 68.25 191 ALA A N 1
ATOM 1533 C CA . ALA A 1 191 ? -6.108 5.445 5.684 1.00 68.25 191 ALA A CA 1
ATOM 1534 C C . ALA A 1 191 ? -5.374 6.798 5.812 1.00 68.25 191 ALA A C 1
ATOM 1536 O O . ALA A 1 191 ? -5.264 7.352 6.905 1.00 68.25 191 ALA A O 1
ATOM 1537 N N . ARG A 1 192 ? -4.929 7.376 4.685 1.00 64.06 192 ARG A N 1
ATOM 1538 C CA . ARG A 1 192 ? -4.301 8.707 4.663 1.00 64.06 192 ARG A CA 1
ATOM 1539 C C . ARG A 1 192 ? -5.279 9.820 5.059 1.00 64.06 192 ARG A C 1
ATOM 1541 O O . ARG A 1 192 ? -4.901 10.713 5.812 1.00 64.06 192 ARG A O 1
ATOM 1548 N N . ASP A 1 193 ? -6.531 9.734 4.614 1.00 66.81 193 ASP A N 1
ATOM 1549 C CA . ASP A 1 193 ? -7.563 10.741 4.874 1.00 66.81 193 ASP A CA 1
ATOM 1550 C C . ASP A 1 193 ? -7.975 10.695 6.354 1.00 66.81 193 ASP A C 1
ATOM 1552 O O . ASP A 1 193 ? -8.190 11.737 6.976 1.00 66.81 193 ASP A O 1
ATOM 1556 N N . VAL A 1 194 ? -7.983 9.489 6.945 1.00 73.75 194 VAL A N 1
ATOM 1557 C CA . VAL A 1 194 ? -8.149 9.289 8.394 1.00 73.75 194 VAL A CA 1
ATOM 1558 C C . VAL A 1 194 ? -7.030 9.996 9.161 1.00 73.75 194 VAL A C 1
ATOM 1560 O O . VAL A 1 194 ? -7.304 10.696 10.132 1.00 73.75 194 VAL A O 1
ATOM 1563 N N . SER A 1 195 ? -5.775 9.875 8.712 1.00 75.12 195 SER A N 1
ATOM 1564 C CA . SER A 1 195 ? -4.637 10.513 9.387 1.00 75.12 195 SER A CA 1
ATOM 1565 C C . SER A 1 195 ? -4.566 12.036 9.203 1.00 75.12 195 SER A C 1
ATOM 1567 O O . SER A 1 195 ? -4.137 12.733 10.121 1.00 75.12 19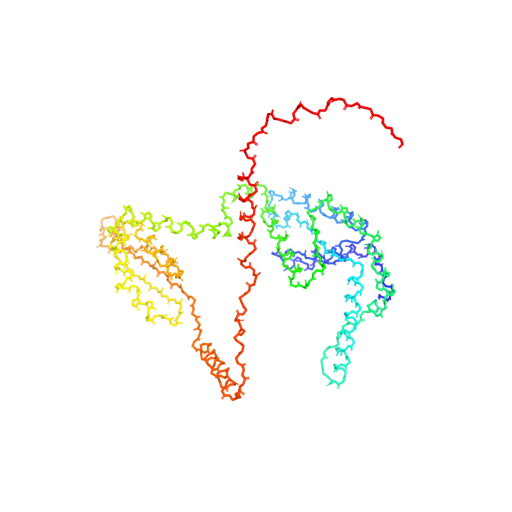5 SER A O 1
ATOM 1569 N N . GLN A 1 196 ? -5.027 12.570 8.063 1.00 73.00 196 GLN A N 1
ATOM 1570 C CA . GLN A 1 196 ? -4.881 13.987 7.700 1.00 73.00 196 GLN A CA 1
ATOM 1571 C C . GLN A 1 196 ? -5.533 14.936 8.717 1.00 73.00 196 GLN A C 1
ATOM 1573 O O . GLN A 1 196 ? -4.964 15.974 9.047 1.00 73.00 196 GLN A O 1
ATOM 1578 N N . HIS A 1 197 ? -6.695 14.558 9.255 1.00 76.88 197 HIS A N 1
ATOM 1579 C CA . HIS A 1 197 ? -7.438 15.360 10.235 1.00 76.88 197 HIS A CA 1
ATOM 1580 C C . HIS A 1 197 ? -7.367 14.793 11.660 1.00 76.88 197 HIS A C 1
ATOM 1582 O O . HIS A 1 197 ? -7.940 15.376 12.584 1.00 76.88 197 HIS A O 1
ATOM 1588 N N . ALA A 1 198 ? -6.650 13.683 11.869 1.00 80.81 198 ALA A N 1
ATOM 1589 C CA . ALA A 1 198 ? -6.624 12.974 13.147 1.00 80.81 198 ALA A CA 1
ATOM 1590 C C . ALA A 1 198 ? -6.150 13.864 14.304 1.00 80.81 198 ALA A C 1
ATOM 1592 O O . ALA A 1 198 ? -6.732 13.821 15.387 1.00 80.81 198 ALA A O 1
ATOM 1593 N N . ARG A 1 199 ? -5.138 14.715 14.070 1.00 85.44 199 ARG A N 1
ATOM 1594 C CA . ARG A 1 199 ? -4.604 15.619 15.101 1.00 85.44 199 ARG A CA 1
ATOM 1595 C C . ARG A 1 199 ? -5.619 16.682 15.522 1.00 85.44 199 ARG A C 1
ATOM 1597 O O . ARG A 1 199 ? -5.810 16.892 16.712 1.00 85.44 199 ARG A O 1
ATOM 1604 N N . GLN A 1 200 ? -6.282 17.336 14.566 1.00 84.81 200 GLN A N 1
ATOM 1605 C CA . GLN A 1 200 ? -7.304 18.346 14.869 1.00 84.81 200 GLN A CA 1
ATOM 1606 C C . GLN A 1 200 ? -8.488 17.718 15.616 1.00 84.81 200 GLN A C 1
ATOM 1608 O O . GLN A 1 200 ? -8.946 18.259 16.618 1.00 84.81 200 GLN A O 1
ATOM 1613 N N . GLN A 1 201 ? -8.926 16.530 15.186 1.00 88.06 201 GLN A N 1
ATOM 1614 C CA . GLN A 1 201 ? -9.986 15.788 15.868 1.00 88.06 201 GLN A CA 1
ATOM 1615 C C . GLN A 1 201 ? -9.588 15.352 17.282 1.00 88.06 201 GLN A C 1
ATOM 1617 O O . GLN A 1 201 ? -10.433 15.372 18.170 1.00 88.06 201 GLN A O 1
ATOM 1622 N N . LEU A 1 202 ? -8.329 14.960 17.505 1.00 92.19 202 LEU A N 1
ATOM 1623 C CA . LEU A 1 202 ? -7.825 14.602 18.832 1.00 92.19 202 LEU A CA 1
ATOM 1624 C C . LEU A 1 202 ? -7.910 15.785 19.802 1.00 92.19 202 LEU A C 1
ATOM 1626 O O . LEU A 1 202 ? -8.447 15.626 20.894 1.00 92.19 202 LEU A O 1
ATOM 1630 N N . VAL A 1 203 ? -7.457 16.968 19.377 1.00 90.94 203 VAL A N 1
ATOM 1631 C CA . VAL A 1 203 ? -7.537 18.195 20.188 1.00 90.94 203 VAL A CA 1
ATOM 1632 C C . VAL A 1 203 ? -8.990 18.508 20.547 1.00 90.94 203 VAL A C 1
ATOM 1634 O O . VAL A 1 203 ? -9.314 18.637 21.722 1.00 90.94 203 VAL A O 1
ATOM 1637 N N . MET A 1 204 ? -9.895 18.501 19.561 1.00 89.50 204 MET A N 1
ATOM 1638 C CA . MET A 1 204 ? -11.322 18.745 19.807 1.00 89.50 204 MET A CA 1
ATOM 1639 C C . MET A 1 204 ? -11.947 17.734 20.780 1.00 89.50 204 MET A C 1
ATOM 1641 O O . MET A 1 204 ? -12.815 18.099 21.573 1.00 89.50 204 MET A O 1
ATOM 1645 N N . ARG A 1 205 ? -11.544 16.456 20.720 1.00 93.69 205 ARG A N 1
ATOM 1646 C CA . ARG A 1 205 ? -12.021 15.440 21.669 1.00 93.69 205 ARG A CA 1
ATOM 1647 C C . ARG A 1 205 ? -11.508 15.707 23.079 1.00 93.69 205 ARG A C 1
ATOM 1649 O O . ARG A 1 205 ? -12.304 15.617 24.004 1.00 93.69 205 ARG A O 1
ATOM 1656 N N . LEU A 1 206 ? -10.230 16.051 23.242 1.00 94.69 206 LEU A N 1
ATOM 1657 C CA . LEU A 1 206 ? -9.645 16.375 24.548 1.00 94.69 206 LEU A CA 1
ATOM 1658 C C . LEU A 1 206 ? -10.309 17.594 25.188 1.00 94.69 206 LEU A C 1
ATOM 1660 O O . LEU A 1 206 ? -10.707 17.515 26.352 1.00 94.69 206 LEU A O 1
ATOM 1664 N N . ASP A 1 207 ? -10.517 18.662 24.415 1.00 91.31 207 ASP A N 1
ATOM 1665 C CA . ASP A 1 207 ? -11.265 19.835 24.872 1.00 91.31 207 ASP A CA 1
ATOM 1666 C C . ASP A 1 207 ? -12.671 19.418 25.329 1.00 91.31 207 ASP A C 1
ATOM 1668 O O . ASP A 1 207 ? -13.070 19.711 26.457 1.00 91.31 207 ASP A O 1
ATOM 1672 N N . ASN A 1 208 ? -13.383 18.616 24.524 1.00 93.44 208 ASN A N 1
ATOM 1673 C CA . ASN A 1 208 ? -14.719 18.127 24.876 1.00 93.44 208 ASN A CA 1
ATOM 1674 C C . ASN A 1 208 ? -14.735 17.251 26.137 1.00 93.44 208 ASN A C 1
ATOM 1676 O O . ASN A 1 208 ? -15.662 17.355 26.940 1.00 93.44 208 ASN A O 1
ATOM 1680 N N . HIS A 1 209 ? -13.740 16.376 26.310 1.00 94.12 209 HIS A N 1
ATOM 1681 C CA . HIS A 1 209 ? -13.627 15.524 27.492 1.00 94.12 209 HIS A CA 1
ATOM 1682 C C . HIS A 1 209 ? -13.466 16.375 28.751 1.00 94.12 209 HIS A C 1
ATOM 1684 O O . HIS A 1 209 ? -14.186 16.149 29.724 1.00 94.12 209 HIS A O 1
ATOM 1690 N N . SER A 1 210 ? -12.575 17.371 28.704 1.00 93.06 210 SER A N 1
ATOM 1691 C CA . SER A 1 210 ? -12.304 18.268 29.831 1.00 93.06 210 SER A CA 1
ATOM 1692 C C . SER A 1 210 ? -13.488 19.176 30.177 1.00 93.06 210 SER A C 1
ATOM 1694 O O . SER A 1 210 ? -13.792 19.356 31.353 1.00 93.06 210 SER A O 1
ATOM 1696 N N . GLU A 1 211 ? -14.202 19.692 29.173 1.00 92.25 211 GLU A N 1
ATOM 1697 C CA . GLU A 1 211 ? -15.334 20.601 29.371 1.00 92.25 211 GLU A CA 1
ATOM 1698 C C . GLU A 1 211 ? -16.587 19.856 29.848 1.00 92.25 211 GLU A C 1
ATOM 1700 O O . GLU A 1 211 ? -17.293 20.300 30.754 1.00 92.25 211 GLU A O 1
ATOM 1705 N N . ARG A 1 212 ? -16.886 18.707 29.234 1.00 93.12 212 ARG A N 1
ATOM 1706 C CA . ARG A 1 212 ? -18.180 18.032 29.393 1.00 93.12 212 ARG A CA 1
ATOM 1707 C C . ARG A 1 212 ? -18.185 16.971 30.491 1.00 93.12 212 ARG A C 1
ATOM 1709 O O . ARG A 1 212 ? -19.255 16.650 31.007 1.00 93.12 212 ARG A O 1
ATOM 1716 N N . TYR A 1 213 ? -17.021 16.416 30.829 1.00 93.81 213 TYR A N 1
ATOM 1717 C CA . TYR A 1 213 ? -16.866 15.346 31.822 1.00 93.81 213 TYR A CA 1
ATOM 1718 C C . TYR A 1 213 ? -15.624 15.546 32.712 1.00 93.81 213 TYR A C 1
ATOM 1720 O O . TYR A 1 213 ? -14.812 14.623 32.821 1.00 93.81 213 TYR A O 1
ATOM 1728 N N . PRO A 1 214 ? -15.472 16.705 33.382 1.00 94.88 214 PRO A N 1
ATOM 1729 C CA . PRO A 1 214 ? -14.250 17.056 34.109 1.00 94.88 214 PRO A CA 1
ATOM 1730 C C . PRO A 1 214 ? -13.866 16.023 35.178 1.00 94.88 214 PRO A C 1
ATOM 1732 O O . PRO A 1 214 ? -12.715 15.596 35.229 1.00 94.88 214 PRO A O 1
ATOM 1735 N N . ASP A 1 215 ? -14.827 15.539 35.971 1.00 96.38 215 ASP A N 1
ATOM 1736 C CA . ASP A 1 215 ? -14.551 14.575 37.046 1.00 96.38 215 ASP A CA 1
ATOM 1737 C C . ASP A 1 215 ? -14.074 13.219 36.513 1.00 96.38 215 ASP A C 1
ATOM 1739 O O . ASP A 1 215 ? -13.171 12.598 37.072 1.00 96.38 215 ASP A O 1
ATOM 1743 N N . LEU A 1 216 ? -14.695 12.728 35.435 1.00 95.62 216 LEU A N 1
ATOM 1744 C CA . LEU A 1 216 ? -14.302 11.461 34.818 1.00 95.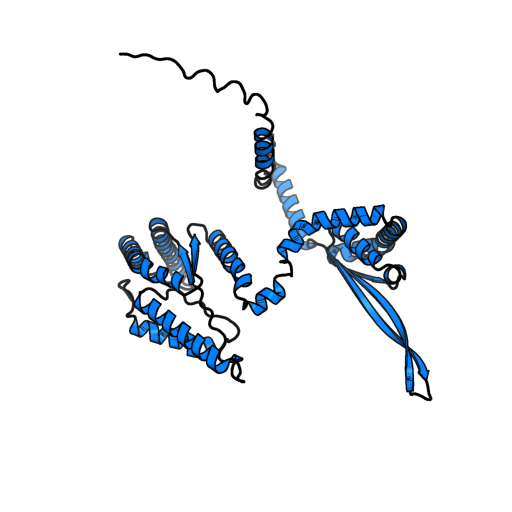62 216 LEU A CA 1
ATOM 1745 C C . LEU A 1 216 ? -12.934 11.599 34.150 1.00 95.62 216 LEU A C 1
ATOM 1747 O O . LEU A 1 216 ? -12.091 10.718 34.296 1.00 95.62 216 LEU A O 1
ATOM 1751 N N . PHE A 1 217 ? -12.716 12.712 33.450 1.00 97.12 217 PHE A N 1
ATOM 1752 C CA . PHE A 1 217 ? -11.458 13.007 32.782 1.00 97.12 217 PHE A CA 1
ATOM 1753 C C . PHE A 1 217 ? -10.302 13.096 33.784 1.00 97.12 217 PHE A C 1
ATOM 1755 O O . PHE A 1 217 ? -9.266 12.466 33.573 1.00 97.12 217 PHE A O 1
ATOM 1762 N N . GLN A 1 218 ? -10.510 13.767 34.922 1.00 97.56 218 GLN A N 1
ATOM 1763 C CA . GLN A 1 218 ? -9.519 13.832 35.994 1.00 97.56 218 GLN A CA 1
ATOM 1764 C C . GLN A 1 218 ? -9.215 12.447 36.573 1.00 97.56 218 GLN A C 1
ATOM 1766 O O . GLN A 1 218 ? -8.050 12.080 36.675 1.00 97.56 218 GLN A O 1
ATOM 1771 N N . LYS A 1 219 ? -10.235 11.625 36.858 1.00 96.69 219 LYS A N 1
ATOM 1772 C CA . LYS A 1 219 ? -10.017 10.252 37.348 1.00 96.69 219 LYS A CA 1
ATOM 1773 C C . LYS A 1 219 ? -9.208 9.393 36.368 1.00 96.69 219 LYS A C 1
ATOM 1775 O O . LYS A 1 219 ? -8.419 8.556 36.799 1.00 96.69 219 LYS A O 1
ATOM 1780 N N . VAL A 1 220 ? -9.401 9.582 35.060 1.00 97.38 220 VAL A N 1
ATOM 1781 C CA . VAL A 1 220 ? -8.601 8.902 34.030 1.00 97.38 220 VAL A CA 1
ATOM 1782 C C . VAL A 1 220 ? -7.149 9.391 34.054 1.00 97.38 220 VAL A C 1
ATOM 1784 O O . VAL A 1 220 ? -6.240 8.567 33.995 1.00 97.38 220 VAL A O 1
ATOM 1787 N N . ILE A 1 221 ? -6.913 10.701 34.180 1.00 97.62 221 ILE A N 1
ATOM 1788 C CA . ILE A 1 221 ? -5.560 11.273 34.313 1.00 97.62 221 ILE A CA 1
ATOM 1789 C C . ILE A 1 221 ? -4.861 10.755 35.575 1.00 97.62 221 ILE A C 1
ATOM 1791 O O . ILE A 1 221 ? -3.682 10.396 35.519 1.00 97.62 221 ILE A O 1
ATOM 1795 N N . ASP A 1 222 ? -5.580 10.674 36.691 1.00 97.75 222 ASP A N 1
ATOM 1796 C CA . ASP A 1 222 ? -5.045 10.175 37.955 1.00 97.75 222 ASP A CA 1
ATOM 1797 C C . ASP A 1 222 ? -4.613 8.710 37.818 1.00 97.75 222 ASP A C 1
ATOM 1799 O O . ASP A 1 222 ? -3.491 8.378 38.192 1.00 97.75 222 ASP A O 1
ATOM 1803 N N . LEU A 1 223 ? -5.441 7.861 37.192 1.00 97.19 223 LEU A N 1
ATOM 1804 C CA . LEU A 1 223 ? -5.111 6.460 36.898 1.00 97.19 223 LEU A CA 1
ATOM 1805 C C . LEU A 1 223 ? -3.886 6.334 35.978 1.00 97.19 223 LEU A C 1
ATOM 1807 O O . LEU A 1 223 ? -2.999 5.513 36.215 1.00 97.19 223 LEU A O 1
ATOM 1811 N N . ILE A 1 224 ? -3.817 7.157 34.924 1.00 97.50 224 ILE A N 1
ATOM 1812 C CA . ILE A 1 224 ? -2.649 7.195 34.035 1.00 97.50 224 ILE A CA 1
ATOM 1813 C C . ILE A 1 224 ? -1.393 7.513 34.850 1.00 97.50 224 ILE A C 1
ATOM 1815 O O . ILE A 1 224 ? -0.368 6.854 34.685 1.00 97.50 224 ILE A O 1
ATOM 1819 N N . THR A 1 225 ? -1.478 8.502 35.736 1.00 97.56 225 THR A N 1
ATOM 1820 C CA . THR A 1 225 ? -0.347 8.988 36.530 1.00 97.56 225 THR A CA 1
ATOM 1821 C C . THR A 1 225 ? 0.102 7.968 37.575 1.00 97.56 225 THR A C 1
ATOM 1823 O O . THR A 1 225 ? 1.302 7.760 37.739 1.00 97.56 225 THR A O 1
ATOM 1826 N N . SER A 1 226 ? -0.836 7.327 38.275 1.00 96.94 226 SER A N 1
ATOM 1827 C CA . SER A 1 226 ? -0.532 6.423 39.387 1.00 96.94 226 SER A CA 1
ATOM 1828 C C . SER A 1 226 ? -0.164 5.006 38.950 1.00 96.94 226 SER A C 1
ATOM 1830 O O . SER A 1 226 ? 0.634 4.369 39.632 1.00 96.94 226 SER A O 1
ATOM 1832 N N . GLU A 1 227 ? -0.716 4.507 37.839 1.00 96.06 227 GLU A N 1
ATOM 1833 C CA . GLU A 1 227 ? -0.557 3.102 37.435 1.00 96.06 227 GLU A CA 1
ATOM 1834 C C . GLU A 1 227 ? 0.169 2.929 36.095 1.00 96.06 227 GLU A C 1
ATOM 1836 O O . GLU A 1 227 ? 1.051 2.079 35.971 1.00 96.06 227 GLU A O 1
ATOM 1841 N N . ILE A 1 228 ? -0.154 3.743 35.085 1.00 96.06 228 ILE A N 1
ATOM 1842 C CA . ILE A 1 228 ? 0.363 3.537 33.720 1.00 96.06 228 ILE A CA 1
ATOM 1843 C C . ILE A 1 228 ? 1.746 4.166 33.536 1.00 96.06 228 ILE A C 1
ATOM 1845 O O . ILE A 1 228 ? 2.623 3.546 32.936 1.00 96.06 228 ILE A O 1
ATOM 1849 N N . MET A 1 229 ? 1.974 5.377 34.051 1.00 96.19 229 MET A N 1
ATOM 1850 C CA . MET A 1 229 ? 3.275 6.045 33.940 1.00 96.19 229 MET A CA 1
ATOM 1851 C C . MET A 1 229 ? 4.411 5.238 34.591 1.00 96.19 229 MET A C 1
ATOM 1853 O O . MET A 1 229 ? 5.440 5.073 33.932 1.00 96.19 229 MET A O 1
ATOM 1857 N N . PRO A 1 230 ? 4.258 4.661 35.803 1.00 97.00 230 PRO A N 1
ATOM 1858 C CA . PRO A 1 230 ? 5.270 3.766 36.366 1.00 97.00 230 PRO A CA 1
ATOM 1859 C C . PRO A 1 230 ? 5.603 2.585 35.446 1.00 97.00 230 PRO A C 1
ATOM 1861 O O . PRO A 1 230 ? 6.776 2.328 35.184 1.00 97.00 230 PRO A O 1
ATOM 1864 N N . LEU A 1 231 ? 4.586 1.934 34.870 1.00 94.69 231 LEU A N 1
ATOM 1865 C CA . LEU A 1 231 ? 4.772 0.821 33.936 1.00 94.69 231 LEU A CA 1
ATOM 1866 C C . LEU A 1 231 ? 5.525 1.247 32.663 1.00 94.69 231 LEU A C 1
ATOM 1868 O O . LEU A 1 231 ? 6.409 0.530 32.191 1.00 94.69 231 LEU A O 1
ATOM 1872 N N . ILE A 1 232 ? 5.201 2.418 32.105 1.00 94.56 232 ILE A N 1
ATOM 1873 C CA . ILE A 1 232 ? 5.908 2.980 30.943 1.00 94.56 232 ILE A CA 1
ATOM 1874 C C . ILE A 1 232 ? 7.373 3.257 31.291 1.00 94.56 232 ILE A C 1
ATOM 1876 O O . ILE A 1 232 ? 8.255 2.943 30.491 1.00 94.56 232 ILE A O 1
ATOM 1880 N N . HIS A 1 233 ? 7.651 3.803 32.478 1.00 93.00 233 HIS A N 1
ATOM 1881 C CA . HIS A 1 233 ? 9.018 4.046 32.935 1.00 93.00 233 HIS A CA 1
ATOM 1882 C C . HIS A 1 233 ? 9.819 2.746 33.076 1.00 93.00 233 HIS A C 1
ATOM 1884 O O . HIS A 1 233 ? 10.952 2.684 32.595 1.00 93.00 233 HIS A O 1
ATOM 1890 N N . GLU A 1 234 ? 9.230 1.696 33.651 1.00 91.75 234 GLU A N 1
ATOM 1891 C CA . GLU A 1 234 ? 9.851 0.366 33.736 1.00 91.75 234 GLU A CA 1
ATOM 1892 C C . GLU A 1 234 ? 10.117 -0.235 32.347 1.00 91.75 234 GLU A C 1
ATOM 1894 O O . GLU A 1 234 ? 11.177 -0.811 32.093 1.00 91.75 234 GLU A O 1
ATOM 1899 N N . CYS A 1 235 ? 9.186 -0.043 31.410 1.00 89.94 235 CYS A N 1
ATOM 1900 C CA . CYS A 1 235 ? 9.280 -0.548 30.043 1.00 89.94 235 CYS A CA 1
ATOM 1901 C C . CYS A 1 235 ? 10.004 0.406 29.077 1.00 89.94 235 CYS A C 1
ATOM 1903 O O . CYS A 1 235 ? 9.994 0.167 27.866 1.00 89.94 235 CYS A O 1
ATOM 1905 N N . GLY A 1 236 ? 10.652 1.469 29.572 1.00 85.12 236 GLY A N 1
ATOM 1906 C CA . GLY A 1 236 ? 11.149 2.595 28.770 1.00 85.12 236 GLY A CA 1
ATOM 1907 C C . GLY A 1 236 ? 12.008 2.201 27.563 1.00 85.12 236 GLY A C 1
ATOM 1908 O O . GLY A 1 236 ? 11.892 2.810 26.502 1.00 85.12 236 GLY A O 1
ATOM 1909 N N . LEU A 1 237 ? 12.828 1.151 27.700 1.00 83.88 237 LEU A N 1
ATOM 1910 C CA . LEU A 1 237 ? 13.682 0.621 26.627 1.00 83.88 237 LEU A CA 1
ATOM 1911 C C . LEU A 1 237 ? 12.969 -0.359 25.685 1.00 83.88 237 LEU A C 1
ATOM 1913 O O . LEU A 1 237 ? 13.396 -0.524 24.544 1.00 83.88 237 LEU A O 1
ATOM 1917 N N . ALA A 1 238 ? 11.904 -1.019 26.146 1.00 87.94 238 ALA A N 1
ATOM 1918 C CA . ALA A 1 238 ? 11.162 -1.996 25.355 1.00 87.94 238 ALA A CA 1
ATOM 1919 C C . ALA A 1 238 ? 10.316 -1.340 24.253 1.00 87.94 238 ALA A C 1
ATOM 1921 O O . ALA A 1 238 ? 9.989 -2.005 23.272 1.00 87.94 238 ALA A O 1
ATOM 1922 N N . GLY A 1 239 ? 9.952 -0.062 24.419 1.00 90.38 239 GLY A N 1
ATOM 1923 C CA . GLY A 1 239 ? 9.104 0.680 23.473 1.00 90.38 239 GLY A CA 1
ATOM 1924 C C . GLY A 1 239 ? 7.655 0.206 23.433 1.00 90.38 239 GLY A C 1
ATOM 1925 O O . GLY A 1 239 ? 6.909 0.543 22.516 1.00 90.38 239 GLY A O 1
ATOM 1926 N N . ARG A 1 240 ? 7.260 -0.609 24.415 1.00 94.12 240 ARG A N 1
ATOM 1927 C CA . ARG A 1 240 ? 5.915 -1.156 24.557 1.00 94.12 240 ARG A CA 1
ATOM 1928 C C . ARG A 1 240 ? 5.614 -1.485 26.013 1.00 94.12 240 ARG A C 1
ATOM 1930 O O . ARG A 1 240 ? 6.488 -1.985 26.718 1.00 94.12 240 ARG A O 1
ATOM 1937 N N . ALA A 1 241 ? 4.369 -1.286 26.417 1.00 95.50 241 ALA A N 1
ATOM 1938 C CA . ALA A 1 241 ? 3.810 -1.692 27.698 1.00 95.50 241 ALA A CA 1
ATOM 1939 C C . ALA A 1 241 ? 2.372 -2.196 27.506 1.00 95.50 241 ALA A C 1
ATOM 1941 O O . ALA A 1 241 ? 1.633 -1.701 26.652 1.00 95.50 241 ALA A O 1
ATOM 1942 N N . GLU A 1 242 ? 1.967 -3.177 28.310 1.00 96.25 242 GLU A N 1
ATOM 1943 C CA . GLU A 1 242 ? 0.581 -3.645 28.378 1.00 96.25 242 GLU A CA 1
ATOM 1944 C C . GLU A 1 242 ? 0.038 -3.388 29.780 1.00 96.25 242 GLU A C 1
ATOM 1946 O O . GLU A 1 242 ? 0.517 -3.966 30.753 1.00 96.25 242 GLU A O 1
ATOM 1951 N N . TYR A 1 243 ? -0.979 -2.535 29.871 1.00 96.25 243 TYR A N 1
ATOM 1952 C CA . TYR A 1 243 ? -1.699 -2.276 31.110 1.00 96.25 243 TYR A CA 1
ATOM 1953 C C . TYR A 1 243 ? -3.048 -2.995 31.074 1.00 96.25 243 TYR A C 1
ATOM 1955 O O . TYR A 1 243 ? -3.852 -2.771 30.169 1.00 96.25 243 TYR A O 1
ATOM 1963 N N . ALA A 1 244 ? -3.302 -3.869 32.047 1.00 95.38 244 ALA A N 1
ATOM 1964 C CA . ALA A 1 244 ? -4.540 -4.633 32.135 1.00 95.38 244 ALA A CA 1
ATOM 1965 C C . ALA A 1 244 ? -5.247 -4.367 33.465 1.00 95.38 244 ALA A C 1
ATOM 1967 O O . ALA A 1 244 ? -4.635 -4.481 34.523 1.00 95.38 244 ALA A O 1
ATOM 1968 N N . THR A 1 245 ? -6.541 -4.055 33.416 1.00 94.62 245 THR A N 1
ATOM 1969 C CA . THR A 1 245 ? -7.309 -3.626 34.589 1.00 94.62 245 THR A CA 1
ATOM 1970 C C . THR A 1 245 ? -8.752 -4.122 34.562 1.00 94.62 245 THR A C 1
ATOM 1972 O O . THR A 1 245 ? -9.357 -4.284 33.502 1.00 94.62 245 THR A O 1
ATOM 1975 N N . GLU A 1 246 ? -9.315 -4.343 35.746 1.00 93.00 246 GLU A N 1
ATOM 1976 C CA . GLU A 1 246 ? -10.736 -4.656 35.972 1.00 93.00 246 GLU A CA 1
ATOM 1977 C C . GLU A 1 246 ? -11.487 -3.440 36.546 1.00 93.00 246 GLU A C 1
ATOM 1979 O O . GLU A 1 246 ? -12.597 -3.554 37.071 1.00 93.00 246 GLU A O 1
ATOM 1984 N N . HIS A 1 247 ? -10.867 -2.254 36.487 1.00 91.81 247 HIS A N 1
ATOM 1985 C CA . HIS A 1 247 ? -11.403 -1.043 37.091 1.00 91.81 247 HIS A CA 1
ATOM 1986 C C . HIS A 1 247 ? -12.798 -0.708 36.534 1.00 91.81 247 HIS A C 1
ATOM 1988 O O . HIS A 1 247 ? -12.972 -0.442 35.341 1.00 91.81 247 HIS A O 1
ATOM 1994 N N . ARG A 1 248 ? -13.801 -0.656 37.425 1.00 88.56 248 ARG A N 1
ATOM 1995 C CA . ARG A 1 248 ? -15.228 -0.530 37.063 1.00 88.56 248 ARG A CA 1
ATOM 1996 C C . ARG A 1 248 ? -15.562 0.688 36.209 1.00 88.56 248 ARG A C 1
ATOM 1998 O O . ARG A 1 248 ? -16.471 0.617 35.393 1.00 88.56 248 ARG A O 1
ATOM 2005 N N . MET A 1 249 ? -14.800 1.772 36.343 1.00 93.50 249 MET A N 1
ATOM 2006 C CA . MET A 1 249 ? -14.955 2.983 35.525 1.00 93.50 249 MET A CA 1
ATOM 2007 C C . MET A 1 249 ? -15.014 2.691 34.017 1.00 93.50 249 MET A C 1
ATOM 2009 O O . MET A 1 249 ? -15.807 3.315 33.318 1.00 93.50 249 MET A O 1
ATOM 2013 N N . PHE A 1 250 ? -14.231 1.732 33.511 1.00 92.50 250 PHE A N 1
ATOM 2014 C CA . PHE A 1 250 ? -14.235 1.389 32.084 1.00 92.50 250 PHE A CA 1
ATOM 2015 C C . PHE A 1 250 ? -15.470 0.587 31.648 1.00 92.50 250 PHE A C 1
ATOM 2017 O O . PHE A 1 250 ? -15.794 0.567 30.461 1.00 92.50 250 PHE A O 1
ATOM 2024 N N . LEU A 1 251 ? -16.176 -0.035 32.597 1.00 87.75 251 LEU A N 1
ATOM 2025 C CA . LEU A 1 251 ? -17.461 -0.700 32.368 1.00 87.75 251 LEU A CA 1
ATOM 2026 C C . LEU A 1 251 ? -18.627 0.277 32.466 1.00 87.75 251 LEU A C 1
ATOM 2028 O O . LEU A 1 251 ? -19.547 0.234 31.655 1.00 87.75 251 LEU A O 1
ATOM 2032 N N . GLU A 1 252 ? -18.584 1.157 33.463 1.00 88.81 252 GLU A N 1
ATOM 2033 C CA . GLU A 1 252 ? -19.636 2.136 33.737 1.00 88.81 252 GLU A CA 1
ATOM 2034 C C . GLU A 1 252 ? -19.645 3.264 32.698 1.00 88.81 252 GLU A C 1
ATOM 2036 O O . GLU A 1 252 ? -20.700 3.812 32.366 1.00 88.81 252 GLU A O 1
ATOM 2041 N N . HIS A 1 253 ? -18.476 3.602 32.147 1.00 89.56 253 HIS A N 1
ATOM 2042 C CA . HIS A 1 253 ? -18.312 4.721 31.231 1.00 89.56 253 HIS A CA 1
ATOM 2043 C C . HIS A 1 253 ? -17.488 4.327 29.998 1.00 89.56 253 HIS A C 1
ATOM 2045 O O . HIS A 1 253 ? -16.258 4.392 30.031 1.00 89.56 253 HIS A O 1
ATOM 2051 N N . PRO A 1 254 ? -18.139 4.043 28.850 1.00 80.06 254 PRO A N 1
ATOM 2052 C CA . PRO A 1 254 ? -17.440 3.741 27.597 1.00 80.06 254 PRO A CA 1
ATOM 2053 C C . PRO A 1 254 ? -16.437 4.825 27.162 1.00 80.06 254 PRO A C 1
ATOM 2055 O O . PRO A 1 254 ? -15.436 4.526 26.516 1.00 80.06 254 PRO A O 1
ATOM 2058 N N . ARG A 1 255 ? -16.667 6.091 27.550 1.00 90.81 255 ARG A N 1
ATOM 2059 C CA . ARG A 1 255 ? -15.754 7.209 27.255 1.00 90.81 255 ARG A CA 1
ATOM 2060 C C . ARG A 1 255 ? -14.443 7.159 28.032 1.00 90.81 255 ARG A C 1
ATOM 2062 O O . ARG A 1 255 ? -13.480 7.747 27.564 1.00 90.81 255 ARG A O 1
ATOM 2069 N N . ALA A 1 256 ? -14.379 6.480 29.178 1.00 95.25 256 ALA A N 1
ATOM 2070 C CA . ALA A 1 256 ? -13.170 6.455 30.001 1.00 95.25 256 ALA A CA 1
ATOM 2071 C C . ALA A 1 256 ? -11.987 5.827 29.245 1.00 95.25 256 ALA A C 1
ATOM 2073 O O . ALA A 1 256 ? -10.880 6.359 29.267 1.00 95.25 256 ALA A O 1
ATOM 2074 N N . ALA A 1 257 ? -12.238 4.743 28.498 1.00 95.06 257 ALA A N 1
ATOM 2075 C CA . ALA A 1 257 ? -11.219 4.121 27.654 1.00 95.06 257 ALA A CA 1
ATOM 2076 C C . ALA A 1 257 ? -10.774 5.062 26.523 1.00 95.06 257 ALA A C 1
ATOM 2078 O O . ALA A 1 257 ? -9.582 5.177 26.253 1.00 95.06 257 ALA A O 1
ATOM 2079 N N . GLN A 1 258 ? -11.717 5.785 25.908 1.00 95.19 258 GLN A N 1
ATOM 2080 C CA . GLN A 1 258 ? -11.415 6.769 24.866 1.00 95.19 258 GLN A CA 1
ATOM 2081 C C . GLN A 1 258 ? -10.598 7.952 25.401 1.00 95.19 258 GLN A C 1
ATOM 2083 O O . GLN A 1 258 ? -9.628 8.344 24.763 1.00 95.19 258 GLN A O 1
ATOM 2088 N N . MET A 1 259 ? -10.946 8.488 26.574 1.00 97.38 259 MET A N 1
ATOM 2089 C CA . MET A 1 259 ? -10.187 9.550 27.243 1.00 97.38 259 MET A CA 1
ATOM 2090 C C . MET A 1 259 ? -8.746 9.114 27.500 1.00 97.38 259 MET A C 1
ATOM 2092 O O . MET A 1 259 ? -7.824 9.873 27.230 1.00 97.38 259 MET A O 1
ATOM 2096 N N . LEU A 1 260 ? -8.548 7.878 27.966 1.00 97.50 260 LEU A N 1
ATOM 2097 C CA . LEU A 1 260 ? -7.218 7.335 28.224 1.00 97.50 260 LEU A CA 1
ATOM 2098 C C . LEU A 1 260 ? -6.392 7.248 26.936 1.00 97.50 260 LEU A C 1
ATOM 2100 O O . LEU A 1 260 ? -5.254 7.719 26.903 1.00 97.50 260 LEU A O 1
ATOM 2104 N N . ILE A 1 261 ? -6.982 6.692 25.870 1.00 96.31 261 ILE A N 1
ATOM 2105 C CA . ILE A 1 261 ? -6.353 6.628 24.543 1.00 96.31 261 ILE A CA 1
ATOM 2106 C C . ILE A 1 261 ? -5.986 8.034 24.068 1.00 96.31 261 ILE A C 1
ATOM 2108 O O . ILE A 1 261 ? -4.845 8.255 23.672 1.00 96.31 261 ILE A O 1
ATOM 2112 N N . ASP A 1 262 ? -6.922 8.984 24.127 1.00 96.75 262 ASP A N 1
ATOM 2113 C CA . ASP A 1 262 ? -6.724 10.348 23.637 1.00 96.75 262 ASP A CA 1
ATOM 2114 C C . ASP A 1 262 ? -5.614 11.075 24.422 1.00 96.75 262 ASP A C 1
ATOM 2116 O O . ASP A 1 262 ? -4.726 11.671 23.812 1.00 96.75 262 ASP A O 1
ATOM 2120 N N . VAL A 1 263 ? -5.599 10.972 25.758 1.00 97.62 263 VAL A N 1
ATOM 2121 C CA . VAL A 1 263 ? -4.572 11.602 26.611 1.00 97.62 263 VAL A CA 1
ATOM 2122 C C . VAL A 1 263 ? -3.183 11.063 26.284 1.00 97.62 263 VAL A C 1
ATOM 2124 O O . VAL A 1 263 ? -2.258 11.845 26.069 1.00 97.62 263 VAL A O 1
ATOM 2127 N N . LEU A 1 264 ? -3.018 9.741 26.215 1.00 97.25 264 LEU A N 1
ATOM 2128 C CA . LEU A 1 264 ? -1.721 9.141 25.900 1.00 97.25 264 LEU A CA 1
ATOM 2129 C C . LEU A 1 264 ? -1.299 9.409 24.447 1.00 97.25 264 LEU A C 1
ATOM 2131 O O . LEU A 1 264 ? -0.128 9.700 24.198 1.00 97.25 264 LEU A O 1
ATOM 2135 N N . THR A 1 265 ? -2.240 9.396 23.500 1.00 95.56 265 THR A N 1
ATOM 2136 C CA . THR A 1 265 ? -1.961 9.711 22.088 1.00 95.56 265 THR A CA 1
ATOM 2137 C C . THR A 1 265 ? -1.436 11.129 21.921 1.00 95.56 265 THR A C 1
ATOM 2139 O O . THR A 1 265 ? -0.446 11.354 21.228 1.00 95.56 265 THR A O 1
ATOM 2142 N N . ASP A 1 266 ? -2.030 12.093 22.620 1.00 95.00 266 ASP A N 1
ATOM 2143 C CA . ASP A 1 266 ? -1.578 13.484 22.590 1.00 95.00 266 ASP A CA 1
ATOM 2144 C C . ASP A 1 266 ? -0.192 13.665 23.242 1.00 95.00 266 ASP A C 1
ATOM 2146 O O . ASP A 1 266 ? 0.577 14.556 22.868 1.00 95.00 266 ASP A O 1
ATOM 2150 N N . ARG A 1 267 ? 0.182 12.782 24.181 1.00 94.56 267 ARG A N 1
ATOM 2151 C CA . ARG A 1 267 ? 1.536 12.709 24.766 1.00 94.56 267 ARG A CA 1
ATOM 2152 C C . ARG A 1 267 ? 2.554 11.950 23.912 1.00 94.56 267 ARG A C 1
ATOM 2154 O O . ARG A 1 267 ? 3.714 11.880 24.305 1.00 94.56 267 ARG A O 1
ATOM 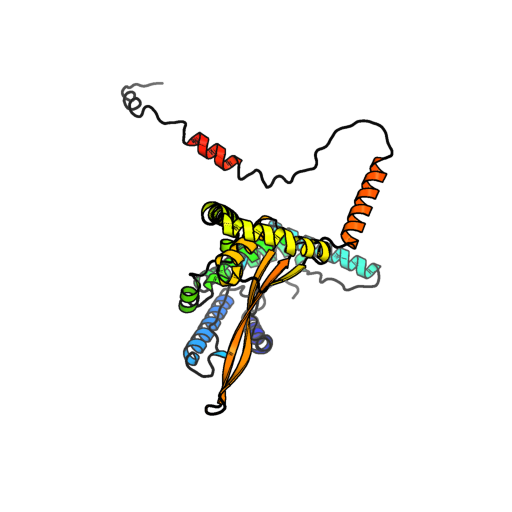2161 N N . GLY A 1 268 ? 2.162 11.468 22.732 1.00 91.62 268 GLY A N 1
ATOM 2162 C CA . GLY A 1 268 ? 3.060 10.838 21.761 1.00 91.62 268 GLY A CA 1
ATOM 2163 C C . GLY A 1 268 ? 3.134 9.314 21.850 1.00 91.62 268 GLY A C 1
ATOM 2164 O O . GLY A 1 268 ? 4.014 8.720 21.232 1.00 91.62 268 GLY A O 1
ATOM 2165 N N . TYR A 1 269 ? 2.230 8.676 22.595 1.00 95.56 269 TYR A N 1
ATOM 2166 C CA . TYR A 1 269 ? 2.137 7.219 22.662 1.00 95.56 269 TYR A CA 1
ATOM 2167 C C . TYR A 1 269 ? 1.136 6.678 21.636 1.00 95.56 269 TYR A C 1
ATOM 2169 O O . TYR A 1 269 ? 0.065 7.236 21.436 1.00 95.56 269 TYR A O 1
ATOM 2177 N N . ASN A 1 270 ? 1.426 5.532 21.034 1.00 94.69 270 ASN A N 1
ATOM 2178 C CA . ASN A 1 270 ? 0.479 4.803 20.196 1.00 94.69 270 ASN A CA 1
ATOM 2179 C C . ASN A 1 270 ? -0.320 3.838 21.074 1.00 94.69 270 ASN A C 1
ATOM 2181 O O . ASN A 1 270 ? 0.246 2.872 21.590 1.00 94.69 270 ASN A O 1
ATOM 2185 N N . VAL A 1 271 ? -1.620 4.089 21.251 1.00 95.81 271 VAL A N 1
ATOM 2186 C CA . VAL A 1 271 ? -2.452 3.330 22.198 1.00 95.81 271 VAL A CA 1
ATOM 2187 C C . VAL A 1 271 ? -3.596 2.608 21.503 1.00 95.81 271 VAL A C 1
ATOM 2189 O O . VAL A 1 271 ? -4.296 3.176 20.670 1.00 95.81 271 VAL A O 1
ATOM 2192 N N . SER A 1 272 ? -3.815 1.352 21.885 1.00 95.25 272 SER A N 1
ATOM 2193 C CA . SER A 1 272 ? -4.998 0.576 21.504 1.00 95.25 272 SER A CA 1
ATOM 2194 C C . SER A 1 272 ? -5.638 -0.069 22.729 1.00 95.25 272 SER A C 1
ATOM 2196 O O . SER A 1 272 ? -4.959 -0.355 23.716 1.00 95.25 272 SER A O 1
ATOM 2198 N N . HIS A 1 273 ? -6.951 -0.282 22.669 1.00 95.38 273 HIS A N 1
ATOM 2199 C CA . HIS A 1 273 ? -7.750 -0.839 23.758 1.00 95.38 273 HIS A CA 1
ATOM 2200 C C . HIS A 1 273 ? -8.511 -2.075 23.282 1.00 95.38 273 HIS A C 1
ATOM 2202 O O . HIS A 1 273 ? -9.039 -2.102 22.170 1.00 95.38 273 HIS A O 1
ATOM 2208 N N . SER A 1 274 ? -8.580 -3.088 24.139 1.00 94.06 274 SER A N 1
ATOM 2209 C CA . SER A 1 274 ? -9.465 -4.236 23.974 1.00 94.06 274 SER A CA 1
ATOM 2210 C C . SER A 1 274 ? -10.139 -4.598 25.298 1.00 94.06 274 SER A C 1
ATOM 2212 O O . SER A 1 274 ? -9.625 -4.317 26.385 1.00 94.06 274 SER A O 1
ATOM 2214 N N . THR A 1 275 ? -11.315 -5.216 25.209 1.00 93.44 275 THR A N 1
ATOM 2215 C CA . THR A 1 275 ? -12.036 -5.759 26.365 1.00 93.44 275 THR A CA 1
ATOM 2216 C C . THR A 1 275 ? -12.177 -7.261 26.198 1.00 93.44 275 THR A C 1
ATOM 2218 O O . THR A 1 275 ? -12.746 -7.739 25.220 1.00 93.44 275 THR A O 1
ATOM 2221 N N . GLU A 1 276 ? -11.682 -7.999 27.179 1.00 92.38 276 GLU A N 1
ATOM 2222 C CA . GLU A 1 276 ? -11.829 -9.441 27.284 1.00 92.38 276 GLU A CA 1
ATOM 2223 C C . GLU A 1 276 ? -12.959 -9.772 28.259 1.00 92.38 276 GLU A C 1
ATOM 2225 O O . GLU A 1 276 ? -13.051 -9.177 29.335 1.00 92.38 276 GLU A O 1
ATOM 2230 N N . VAL A 1 277 ? -13.833 -10.705 27.869 1.00 92.25 277 VAL A N 1
ATOM 2231 C CA . VAL A 1 277 ? -14.991 -11.123 28.667 1.00 92.25 277 VAL A CA 1
ATOM 2232 C C . VAL A 1 277 ? -14.872 -12.601 29.002 1.00 92.25 277 VAL A C 1
ATOM 2234 O O . VAL A 1 277 ? -15.053 -13.462 28.139 1.00 92.25 277 VAL A O 1
ATOM 2237 N N . THR A 1 278 ? -14.639 -12.893 30.275 1.00 91.56 278 THR A N 1
ATOM 2238 C CA . THR A 1 278 ? -14.536 -14.261 30.785 1.00 91.56 278 THR A CA 1
ATOM 2239 C C . THR A 1 278 ? -15.847 -14.661 31.450 1.00 91.56 278 THR A C 1
ATOM 2241 O O . THR A 1 278 ? -16.426 -13.904 32.230 1.00 91.56 278 THR A O 1
ATOM 2244 N N . HIS A 1 279 ? -16.340 -15.859 31.134 1.00 90.81 279 HIS A N 1
ATOM 2245 C CA . HIS A 1 279 ? -17.538 -16.425 31.752 1.00 90.81 279 HIS A CA 1
ATOM 2246 C C . HIS A 1 279 ? -17.114 -17.416 32.833 1.00 90.81 279 HIS A C 1
ATOM 2248 O O . HIS A 1 279 ? -16.675 -18.521 32.525 1.00 90.81 279 HIS A O 1
ATOM 2254 N N . VAL A 1 280 ? -17.240 -17.012 34.095 1.00 90.75 280 VAL A N 1
ATOM 2255 C CA . VAL A 1 280 ? -16.879 -17.845 35.243 1.00 90.75 280 VAL A CA 1
ATOM 2256 C C . VAL A 1 280 ? -18.119 -18.604 35.723 1.00 90.75 280 VAL A C 1
ATOM 2258 O O . VAL A 1 280 ? -19.113 -17.962 36.085 1.00 90.75 280 VAL A O 1
ATOM 2261 N N . PRO A 1 281 ? -18.101 -19.949 35.736 1.00 89.62 281 PRO A N 1
ATOM 2262 C CA . PRO A 1 281 ? -19.233 -20.741 36.196 1.00 89.62 281 PRO A CA 1
ATOM 2263 C C . PRO A 1 281 ? -19.432 -20.551 37.698 1.00 89.62 281 PRO A C 1
ATOM 2265 O O . PRO A 1 281 ? -18.520 -20.767 38.492 1.00 89.62 281 PRO A O 1
ATOM 2268 N N . MET A 1 282 ? -20.633 -20.133 38.092 1.00 90.44 282 MET A N 1
ATOM 2269 C CA . MET A 1 282 ? -20.984 -19.905 39.496 1.00 90.44 282 MET A CA 1
ATOM 2270 C C . MET A 1 282 ? -21.840 -21.023 40.074 1.00 90.44 282 MET A C 1
ATOM 2272 O O . MET A 1 282 ? -21.676 -21.394 41.232 1.00 90.44 282 MET A O 1
ATOM 2276 N N . GLN A 1 283 ? -22.795 -21.524 39.294 1.00 89.19 283 GLN A N 1
ATOM 2277 C CA . GLN A 1 283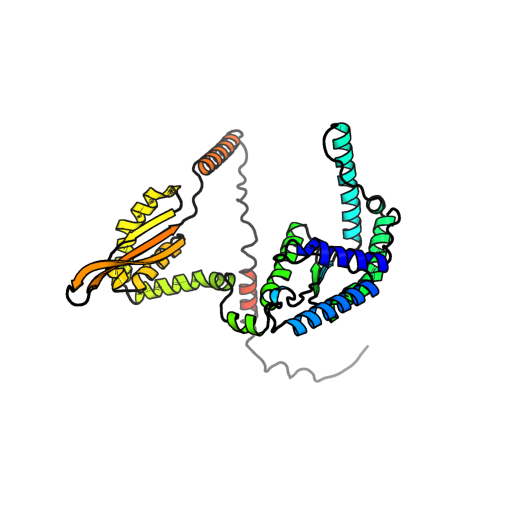 ? -23.770 -22.493 39.776 1.00 89.19 283 GLN A CA 1
ATOM 2278 C C . GLN A 1 283 ? -24.255 -23.368 38.627 1.00 89.19 283 GLN A C 1
ATOM 2280 O O . GLN A 1 283 ? -24.468 -22.875 37.523 1.00 89.19 283 GLN A O 1
ATOM 2285 N N . ILE A 1 284 ? -24.476 -24.650 38.906 1.00 87.69 284 ILE A N 1
ATOM 2286 C CA . ILE A 1 284 ? -25.092 -25.596 37.976 1.00 87.69 284 ILE A CA 1
ATOM 2287 C C . ILE A 1 284 ? -26.500 -25.891 38.488 1.00 87.69 284 ILE A C 1
ATOM 2289 O O . ILE A 1 284 ? -26.680 -26.245 39.653 1.00 87.69 284 ILE A O 1
ATOM 2293 N N . ASP A 1 285 ? -27.501 -25.722 37.634 1.00 88.81 285 ASP A N 1
ATOM 2294 C CA . ASP A 1 285 ? -28.849 -26.210 37.887 1.00 88.81 285 ASP A CA 1
ATOM 2295 C C . ASP A 1 285 ? -28.874 -27.725 37.645 1.00 88.81 285 ASP A C 1
ATOM 2297 O O . ASP A 1 285 ? -28.734 -28.189 36.516 1.00 88.81 285 ASP A O 1
ATOM 2301 N N . LEU A 1 286 ? -29.024 -28.503 38.718 1.00 87.56 286 LEU A N 1
ATOM 2302 C CA . LEU A 1 286 ? -28.988 -29.967 38.665 1.00 87.56 286 LEU A CA 1
ATOM 2303 C C . LEU A 1 286 ? -30.236 -30.588 38.015 1.00 87.56 286 LEU A C 1
ATOM 2305 O O . LEU A 1 286 ? -30.204 -31.768 37.677 1.00 87.56 286 LEU A O 1
ATOM 2309 N N . GLN A 1 287 ? -31.322 -29.829 37.839 1.00 88.31 287 GLN A N 1
ATOM 2310 C CA . GLN A 1 287 ? -32.530 -30.306 37.160 1.00 88.31 287 GLN A CA 1
ATOM 2311 C C . GLN A 1 287 ? -32.466 -30.056 35.653 1.00 88.31 287 GLN A C 1
ATOM 2313 O O . GLN A 1 287 ? -32.902 -30.901 34.875 1.00 88.31 287 GLN A O 1
ATOM 2318 N N . THR A 1 288 ? -31.923 -28.909 35.237 1.00 87.69 288 THR A N 1
ATOM 2319 C CA . THR A 1 288 ? -31.887 -28.508 33.818 1.00 87.69 288 THR A CA 1
ATOM 2320 C C . THR A 1 288 ? -30.524 -28.701 33.153 1.00 87.69 288 THR A C 1
ATOM 2322 O O . THR A 1 288 ? -30.426 -28.648 31.929 1.00 87.69 288 THR A O 1
ATOM 2325 N N . GLY A 1 289 ? -29.461 -28.907 33.934 1.00 88.06 289 GLY A N 1
ATOM 2326 C CA . GLY A 1 289 ? -28.077 -28.946 33.458 1.00 88.06 289 GLY A CA 1
ATOM 2327 C C . GLY A 1 289 ? -27.503 -27.572 33.087 1.00 88.06 289 GLY A C 1
ATOM 2328 O O . GLY A 1 289 ? -26.374 -27.496 32.603 1.00 88.06 289 GLY A O 1
ATOM 2329 N N . LEU A 1 290 ? -28.247 -26.477 33.294 1.00 88.00 290 LEU A N 1
ATOM 2330 C CA . LEU A 1 290 ? -27.808 -25.133 32.916 1.00 88.00 290 LEU A CA 1
ATOM 2331 C C . LEU A 1 290 ? -26.761 -24.583 33.889 1.00 88.00 290 LEU A C 1
ATOM 2333 O O . LEU A 1 290 ? -26.953 -24.573 35.105 1.00 88.00 290 LEU A O 1
ATOM 2337 N N . ILE A 1 291 ? -25.670 -24.048 33.341 1.00 88.44 291 ILE A N 1
ATOM 2338 C CA . ILE A 1 291 ? -24.614 -23.391 34.115 1.00 88.44 291 ILE A CA 1
ATOM 2339 C C . ILE A 1 291 ? -24.876 -21.884 34.137 1.00 88.44 291 ILE A C 1
ATOM 2341 O O . ILE A 1 291 ? -24.829 -21.209 33.107 1.00 88.44 291 ILE A O 1
ATOM 2345 N N . LYS A 1 292 ? -25.135 -21.336 35.325 1.00 88.12 292 LYS A N 1
ATOM 2346 C CA . LYS A 1 292 ? -25.165 -19.891 35.555 1.00 88.12 292 LYS A CA 1
ATOM 2347 C C . LYS A 1 292 ? -23.734 -19.376 35.634 1.00 88.12 292 LYS A C 1
ATOM 2349 O O . LYS A 1 292 ? -22.979 -19.757 36.529 1.00 88.12 292 LYS A O 1
ATOM 2354 N N . ASN A 1 293 ? -23.393 -18.479 34.715 1.00 90.56 293 ASN A N 1
ATOM 2355 C CA . ASN A 1 293 ? -22.079 -17.852 34.630 1.00 90.56 293 ASN A CA 1
ATOM 2356 C C . ASN A 1 293 ? -22.136 -16.395 35.102 1.00 90.56 293 ASN A C 1
ATOM 2358 O O . ASN A 1 293 ? -23.092 -15.677 34.799 1.00 90.56 293 ASN A O 1
ATOM 2362 N N . ARG A 1 294 ? -21.078 -15.937 35.772 1.00 90.38 294 ARG A N 1
ATOM 2363 C CA . ARG A 1 294 ? -20.784 -14.512 35.965 1.00 90.38 294 ARG A CA 1
ATOM 2364 C C . ARG A 1 294 ? -19.849 -14.041 34.864 1.00 90.38 294 ARG A C 1
ATOM 2366 O O . ARG A 1 294 ? -18.905 -14.742 34.515 1.00 90.38 294 ARG A O 1
ATOM 2373 N N . LYS A 1 295 ? -20.113 -12.849 34.333 1.00 89.00 295 LYS A N 1
ATOM 2374 C CA . LYS A 1 295 ? -19.211 -12.180 33.393 1.00 89.00 295 LYS A CA 1
ATOM 2375 C C . LYS A 1 295 ? -18.180 -11.374 34.170 1.00 89.00 295 LYS A C 1
ATOM 2377 O O . LYS A 1 295 ? -18.555 -10.548 34.999 1.00 89.00 295 LYS A O 1
ATOM 2382 N N . GLU A 1 296 ? -16.915 -11.608 33.875 1.00 91.06 296 GLU A N 1
ATOM 2383 C CA . GLU A 1 296 ? -15.788 -10.803 34.332 1.00 91.06 296 GLU A CA 1
ATOM 2384 C C . GLU A 1 296 ? -15.201 -10.085 33.123 1.00 91.06 296 GLU A C 1
ATOM 2386 O O . GLU A 1 296 ? -15.044 -10.684 32.058 1.00 91.06 296 GLU A O 1
ATOM 2391 N N . TYR A 1 297 ? -14.943 -8.788 33.271 1.00 91.44 297 TYR A N 1
ATOM 2392 C CA . TYR A 1 297 ? -14.467 -7.941 32.187 1.00 91.44 297 TYR A CA 1
ATOM 2393 C C . TYR A 1 297 ? -13.081 -7.420 32.522 1.00 91.44 297 TYR A C 1
ATOM 2395 O O . TYR A 1 297 ? -12.882 -6.802 33.568 1.00 91.44 297 TYR A O 1
ATOM 2403 N N . LYS A 1 298 ? -12.147 -7.622 31.599 1.00 94.06 298 LYS A N 1
ATOM 2404 C CA . LYS A 1 298 ? -10.772 -7.153 31.717 1.00 94.06 298 LYS A CA 1
ATOM 2405 C C . LYS A 1 298 ? -10.454 -6.227 30.554 1.00 94.06 298 LYS A C 1
ATOM 2407 O O . LYS A 1 298 ? -10.587 -6.605 29.393 1.00 94.06 298 LYS A O 1
ATOM 2412 N N . HIS A 1 299 ? -10.051 -5.003 30.863 1.00 94.94 299 HIS A N 1
ATOM 2413 C CA . HIS A 1 299 ? -9.661 -4.000 29.880 1.00 94.94 299 HIS A CA 1
ATOM 2414 C C . HIS A 1 299 ? -8.146 -4.035 29.714 1.00 94.94 299 HIS A C 1
ATOM 2416 O O . HIS A 1 299 ? -7.422 -3.923 30.701 1.00 94.94 299 HIS A O 1
ATOM 2422 N N . ARG A 1 300 ? -7.668 -4.190 28.479 1.00 96.12 300 ARG A N 1
ATOM 2423 C CA . ARG A 1 300 ? -6.242 -4.171 28.136 1.00 96.12 300 ARG A CA 1
ATOM 2424 C C . ARG A 1 300 ? -5.937 -2.965 27.270 1.00 96.12 300 ARG A C 1
ATOM 2426 O O . ARG A 1 300 ? -6.608 -2.737 26.265 1.00 96.12 300 ARG A O 1
ATOM 2433 N N . PHE A 1 301 ? -4.911 -2.226 27.656 1.00 97.06 301 PHE A N 1
ATOM 2434 C CA . PHE A 1 301 ? -4.365 -1.097 26.926 1.00 97.06 301 PHE A CA 1
ATOM 2435 C C . PHE A 1 301 ? -2.948 -1.447 26.486 1.00 97.06 301 PHE A C 1
ATOM 2437 O O . PHE A 1 301 ? -2.068 -1.662 27.321 1.00 97.06 301 PHE A O 1
ATOM 2444 N N . HIS A 1 302 ? -2.731 -1.506 25.176 1.00 97.31 302 HIS A N 1
ATOM 2445 C CA . HIS A 1 302 ? -1.401 -1.675 24.600 1.00 97.31 302 HIS A CA 1
ATOM 2446 C C . HIS A 1 302 ? -0.861 -0.297 24.245 1.00 97.31 302 HIS A C 1
ATOM 2448 O O . HIS A 1 302 ? -1.449 0.395 23.411 1.00 97.31 302 HIS A O 1
ATOM 2454 N N . VAL A 1 303 ? 0.234 0.091 24.890 1.00 96.81 303 VAL A N 1
ATOM 2455 C CA . VAL A 1 303 ? 0.877 1.399 24.757 1.00 96.81 303 VAL A CA 1
ATOM 2456 C C . VAL A 1 303 ? 2.242 1.188 24.118 1.00 96.81 303 VAL A C 1
ATOM 2458 O O . VAL A 1 303 ? 3.080 0.502 24.690 1.00 96.81 303 VAL A O 1
ATOM 2461 N N . ASN A 1 304 ? 2.476 1.776 22.949 1.00 96.06 304 ASN A N 1
ATOM 2462 C CA . ASN A 1 304 ? 3.736 1.671 22.212 1.00 96.06 304 ASN A CA 1
ATOM 2463 C C . ASN A 1 304 ? 4.344 3.057 21.982 1.00 96.06 304 ASN A C 1
ATOM 2465 O O . ASN A 1 304 ? 3.618 4.039 21.837 1.00 96.06 304 ASN A O 1
ATOM 2469 N N . TRP A 1 305 ? 5.667 3.146 21.912 1.00 94.19 305 TRP A N 1
ATOM 2470 C CA . TRP A 1 305 ? 6.382 4.377 21.575 1.00 94.19 305 TRP A CA 1
ATOM 2471 C C . TRP A 1 305 ? 7.712 4.058 20.906 1.00 94.19 305 TRP A C 1
ATOM 2473 O O . TRP A 1 305 ? 8.280 2.980 21.087 1.00 94.19 305 TRP A O 1
ATOM 2483 N N . ASP A 1 306 ? 8.220 5.021 20.147 1.00 88.75 306 ASP A N 1
ATOM 2484 C CA . ASP A 1 306 ? 9.504 4.872 19.480 1.00 88.75 306 ASP A CA 1
ATOM 2485 C C . ASP A 1 306 ? 10.637 4.901 20.511 1.00 88.75 306 ASP A C 1
ATOM 2487 O O . ASP A 1 306 ? 10.785 5.853 21.284 1.00 88.75 306 ASP A O 1
ATOM 2491 N N . THR A 1 307 ? 11.472 3.863 20.509 1.00 81.69 307 THR A N 1
ATOM 2492 C CA . THR A 1 307 ? 12.695 3.808 21.312 1.00 81.69 307 THR A CA 1
ATOM 2493 C C . THR A 1 307 ? 13.914 3.733 20.413 1.00 81.69 307 THR A C 1
ATOM 2495 O O . THR A 1 307 ? 13.924 3.062 19.383 1.00 81.69 307 THR A O 1
ATOM 2498 N N . LYS A 1 308 ? 14.983 4.424 20.813 1.00 73.50 308 LYS A N 1
ATOM 2499 C CA . LYS A 1 308 ? 16.308 4.221 20.220 1.00 73.50 308 LYS A CA 1
ATOM 2500 C C . LYS A 1 308 ? 16.995 3.103 20.987 1.00 73.50 308 LYS A C 1
ATOM 2502 O O . LYS A 1 308 ? 16.978 3.099 22.217 1.00 73.50 308 LYS A O 1
ATOM 2507 N N . GLY A 1 309 ? 17.604 2.152 20.286 1.00 67.94 309 GLY A N 1
ATOM 2508 C CA . GLY A 1 309 ? 18.283 1.041 20.950 1.00 67.94 309 GLY A CA 1
ATOM 2509 C C . GLY A 1 309 ? 19.451 1.537 21.810 1.00 67.94 309 GLY A C 1
ATOM 2510 O O . GLY A 1 309 ? 20.144 2.479 21.434 1.00 67.94 309 GLY A O 1
ATOM 2511 N N . VAL A 1 310 ? 19.743 0.869 22.932 1.00 64.19 310 VAL A N 1
ATOM 2512 C CA . VAL A 1 310 ? 20.874 1.224 23.824 1.00 64.19 310 VAL A CA 1
ATOM 2513 C C . VAL A 1 310 ? 22.196 1.342 23.049 1.00 64.19 310 VAL A C 1
ATOM 2515 O O . VAL A 1 310 ? 22.998 2.242 23.285 1.00 64.19 310 VAL A O 1
ATOM 2518 N N . ARG A 1 311 ? 22.405 0.468 22.056 1.00 63.66 311 ARG A N 1
ATOM 2519 C CA . ARG A 1 311 ? 23.593 0.480 21.184 1.00 63.66 311 ARG A CA 1
ATOM 2520 C C . ARG A 1 311 ? 23.613 1.651 20.204 1.00 63.66 311 ARG A C 1
ATOM 2522 O O . ARG A 1 311 ? 24.681 2.125 19.834 1.00 63.66 311 ARG A O 1
ATOM 2529 N N . GLU A 1 312 ? 22.444 2.100 19.773 1.00 61.41 312 GLU A N 1
ATOM 2530 C CA . GLU A 1 312 ? 22.290 3.236 18.871 1.00 61.41 312 GLU A CA 1
ATOM 2531 C C . GLU A 1 312 ? 22.505 4.553 19.620 1.00 61.41 312 GLU A C 1
ATOM 2533 O O . GLU A 1 312 ? 23.220 5.421 19.127 1.00 61.41 312 GLU A O 1
ATOM 2538 N N . MET A 1 313 ? 22.006 4.653 20.859 1.00 59.94 313 MET A N 1
ATOM 2539 C CA . MET A 1 313 ? 22.342 5.754 21.763 1.00 59.94 313 MET A CA 1
ATOM 2540 C C . MET A 1 313 ? 23.844 5.791 22.059 1.00 59.94 313 MET A C 1
ATOM 2542 O O . MET A 1 313 ? 24.440 6.856 21.960 1.00 59.94 313 MET A O 1
ATOM 2546 N N . ALA A 1 314 ? 24.475 4.645 22.346 1.00 59.38 314 ALA A N 1
ATOM 2547 C CA . ALA A 1 314 ? 25.918 4.566 22.585 1.00 59.38 314 ALA A CA 1
ATOM 2548 C C . ALA A 1 314 ? 26.739 5.008 21.361 1.00 59.38 314 ALA A C 1
ATOM 2550 O O . ALA A 1 314 ? 27.663 5.800 21.507 1.00 59.38 314 ALA A O 1
ATOM 2551 N N . ARG A 1 315 ? 26.362 4.575 20.149 1.00 63.00 315 ARG A N 1
ATOM 2552 C CA . ARG A 1 315 ? 26.995 5.043 18.902 1.00 63.00 315 ARG A CA 1
ATOM 2553 C C . ARG A 1 315 ? 26.772 6.530 18.652 1.00 63.00 315 ARG A C 1
ATOM 2555 O O . ARG A 1 315 ? 27.694 7.203 18.209 1.00 63.00 315 ARG A O 1
ATOM 2562 N N . ALA A 1 316 ? 25.575 7.049 18.919 1.00 61.19 316 ALA A N 1
ATOM 2563 C CA . ALA A 1 316 ? 25.285 8.474 18.779 1.00 61.19 316 ALA A CA 1
ATOM 2564 C C . ALA A 1 316 ? 26.090 9.315 19.784 1.00 61.19 316 ALA A C 1
ATOM 2566 O O . ALA A 1 316 ? 26.589 10.377 19.425 1.00 61.19 316 ALA A O 1
ATOM 2567 N N . MET A 1 317 ? 26.265 8.818 21.012 1.00 62.91 317 MET A N 1
ATOM 2568 C CA . MET A 1 317 ? 27.081 9.452 22.049 1.00 62.91 317 MET A CA 1
ATOM 2569 C C . MET A 1 317 ? 28.576 9.383 21.711 1.00 62.91 317 MET A C 1
ATOM 2571 O O . MET A 1 317 ? 29.269 10.385 21.844 1.00 62.91 317 MET A O 1
ATOM 2575 N N . GLU A 1 318 ? 29.063 8.247 21.200 1.00 66.38 318 GLU A N 1
ATOM 2576 C CA . GLU A 1 318 ? 30.438 8.091 20.707 1.00 66.38 318 GLU A CA 1
ATOM 2577 C C . GLU A 1 318 ? 30.711 9.032 19.525 1.00 66.38 318 GLU A C 1
ATOM 2579 O O . GLU A 1 318 ? 31.737 9.707 19.484 1.00 66.38 318 GLU A O 1
ATOM 2584 N N . LEU A 1 319 ? 29.771 9.135 18.582 1.00 61.47 319 LEU A N 1
ATOM 2585 C CA . LEU A 1 319 ? 29.871 10.053 17.451 1.00 61.47 319 LEU A CA 1
ATOM 2586 C C . LEU A 1 319 ? 29.866 11.519 17.917 1.00 61.47 319 LEU A C 1
ATOM 2588 O O . LEU A 1 319 ? 30.685 12.307 17.450 1.00 61.47 319 LEU A O 1
ATOM 2592 N N . ALA A 1 320 ? 29.002 11.879 18.870 1.00 63.28 320 ALA A N 1
ATOM 2593 C CA . ALA A 1 320 ? 28.954 13.218 19.459 1.00 63.28 320 ALA A CA 1
ATOM 2594 C C . ALA A 1 320 ? 30.228 13.565 20.257 1.00 63.28 320 ALA A C 1
ATOM 2596 O O . ALA A 1 320 ? 30.703 14.703 20.193 1.00 63.28 320 ALA A O 1
ATOM 2597 N N . ALA A 1 321 ? 30.818 12.587 20.953 1.00 68.69 321 ALA A N 1
ATOM 2598 C CA . ALA A 1 321 ? 32.092 12.735 21.653 1.00 68.69 321 ALA A CA 1
ATOM 2599 C C . ALA A 1 321 ? 33.249 12.948 20.666 1.00 68.69 321 ALA A C 1
ATOM 2601 O O . ALA A 1 321 ? 34.004 13.905 20.818 1.00 68.69 321 ALA A O 1
ATOM 2602 N N . ARG A 1 322 ? 33.325 12.156 19.585 1.00 67.50 322 ARG A N 1
ATOM 2603 C CA . ARG A 1 322 ? 34.329 12.344 18.520 1.00 67.50 322 ARG A CA 1
ATOM 2604 C C . ARG A 1 322 ? 34.218 13.710 17.844 1.00 67.50 322 ARG A C 1
ATOM 2606 O O . ARG A 1 322 ? 35.232 14.333 17.552 1.00 67.50 322 ARG A O 1
ATOM 2613 N N . ILE A 1 323 ? 33.000 14.198 17.607 1.00 59.88 323 ILE A N 1
ATOM 2614 C CA . ILE A 1 323 ? 32.782 15.537 17.036 1.00 59.88 323 ILE A CA 1
ATOM 2615 C C . ILE A 1 323 ? 33.265 16.629 18.007 1.00 59.88 323 ILE A C 1
ATOM 2617 O O . ILE A 1 323 ? 33.864 17.611 17.573 1.00 59.88 323 ILE A O 1
ATOM 2621 N N . SER A 1 324 ? 33.064 16.439 19.314 1.00 63.28 324 SER A N 1
ATOM 2622 C CA . SER A 1 324 ? 33.546 17.367 20.348 1.00 63.28 324 SER A CA 1
ATOM 2623 C C . SER A 1 324 ? 35.075 17.364 20.485 1.00 63.28 324 SER A C 1
ATOM 2625 O O . SER A 1 324 ? 35.672 18.425 20.642 1.00 63.28 324 SER A O 1
ATOM 2627 N N . GLU A 1 325 ? 35.725 16.202 20.362 1.00 58.31 325 GLU A N 1
ATOM 2628 C CA . GLU A 1 325 ? 37.192 16.079 20.401 1.00 58.31 325 GLU A CA 1
ATOM 2629 C C . GLU A 1 325 ? 37.869 16.736 19.190 1.00 58.31 325 GLU A C 1
ATOM 2631 O O . GLU A 1 325 ? 38.899 17.395 19.334 1.00 58.31 325 GLU A O 1
ATOM 2636 N N . VAL A 1 326 ? 37.259 16.645 18.005 1.00 56.12 326 VAL A N 1
ATOM 2637 C CA . VAL A 1 326 ? 37.753 17.316 16.788 1.00 56.12 326 VAL A CA 1
ATOM 2638 C C . VAL A 1 326 ? 37.590 18.846 16.869 1.00 56.12 326 VAL A C 1
ATOM 2640 O O . VAL A 1 326 ? 38.326 19.578 16.212 1.00 56.12 326 VAL A O 1
ATOM 2643 N N . GLY A 1 327 ? 36.688 19.351 17.718 1.00 46.62 327 GLY A N 1
ATOM 2644 C CA . GLY A 1 327 ? 36.498 20.786 17.970 1.00 46.62 327 GLY A CA 1
ATOM 2645 C C . GLY A 1 327 ? 37.442 21.407 19.012 1.00 46.62 327 GLY A C 1
ATOM 2646 O O . GLY A 1 327 ? 37.407 22.621 19.201 1.00 46.62 327 GLY A O 1
ATOM 2647 N N . GLY A 1 328 ? 38.273 20.610 19.696 1.00 42.84 328 GLY A N 1
ATOM 2648 C CA . GLY A 1 328 ? 39.072 21.046 20.853 1.00 42.84 328 GLY A CA 1
ATOM 2649 C C . GLY A 1 328 ? 40.486 21.570 20.562 1.00 42.84 328 GLY A C 1
ATOM 2650 O O . GLY A 1 328 ? 41.186 21.955 21.496 1.00 42.84 328 GLY A O 1
ATOM 2651 N N . GLY A 1 329 ? 40.936 21.599 19.304 1.00 41.56 329 GLY A N 1
ATOM 2652 C CA . GLY A 1 329 ? 42.312 21.974 18.959 1.00 41.56 329 GLY A CA 1
ATOM 2653 C C . GLY A 1 329 ? 42.405 22.958 17.798 1.00 41.56 329 GLY A C 1
ATOM 2654 O O . GLY A 1 329 ? 42.483 22.539 16.649 1.00 41.56 329 GLY A O 1
ATOM 2655 N N . GLY A 1 330 ? 42.464 24.261 18.089 1.00 35.28 330 GLY A N 1
ATOM 2656 C CA . GLY A 1 330 ? 42.836 25.278 17.096 1.00 35.28 330 GLY A CA 1
ATOM 2657 C C . GLY A 1 330 ? 42.109 26.608 17.267 1.00 35.28 330 GLY A C 1
ATOM 2658 O O . GLY A 1 330 ? 40.965 26.770 16.863 1.00 35.28 330 GLY A O 1
ATOM 2659 N N . ASN A 1 331 ? 42.797 27.573 17.865 1.00 36.72 331 ASN A N 1
ATOM 2660 C CA . ASN A 1 331 ? 42.312 28.918 18.152 1.00 36.72 331 ASN A CA 1
ATOM 2661 C C . ASN A 1 331 ? 42.208 29.769 16.862 1.00 36.72 331 ASN A C 1
ATOM 2663 O O . ASN A 1 331 ? 43.200 29.879 16.143 1.00 36.72 331 ASN A O 1
ATOM 2667 N N . GLY A 1 332 ? 41.068 30.434 16.614 1.00 34.19 332 GLY A N 1
ATOM 2668 C CA . GLY A 1 332 ? 41.010 31.608 15.725 1.00 34.19 332 GLY A CA 1
ATOM 2669 C C . GLY A 1 332 ? 39.778 31.761 14.819 1.00 34.19 332 GLY A C 1
ATOM 2670 O O . GLY A 1 332 ? 39.769 31.282 13.693 1.00 34.19 332 GLY A O 1
ATOM 2671 N N . SER A 1 333 ? 38.835 32.602 15.263 1.00 29.72 333 SER A N 1
ATOM 2672 C CA . SER A 1 333 ? 37.731 33.234 14.509 1.00 29.72 333 SER A CA 1
ATOM 2673 C C . SER A 1 333 ? 36.393 32.485 14.451 1.00 29.72 333 SER A C 1
ATOM 2675 O O . SER A 1 333 ? 36.086 31.707 13.550 1.00 29.72 333 SER A O 1
ATOM 2677 N N . ALA A 1 334 ? 35.542 32.814 15.423 1.00 34.66 334 ALA A N 1
ATOM 2678 C CA . ALA A 1 334 ? 34.129 32.487 15.429 1.00 34.66 334 ALA A CA 1
ATOM 2679 C C . ALA A 1 334 ? 33.399 33.154 14.247 1.00 34.66 334 ALA A C 1
ATOM 2681 O O . ALA A 1 334 ? 33.227 34.372 14.200 1.00 34.66 334 ALA A O 1
ATOM 2682 N N . ARG A 1 335 ? 32.870 32.334 13.337 1.00 27.52 335 ARG A N 1
ATOM 2683 C CA . ARG A 1 335 ? 31.605 32.619 12.653 1.00 27.52 335 ARG A CA 1
ATOM 2684 C C . ARG A 1 335 ? 30.660 31.468 12.948 1.00 27.52 335 ARG A C 1
ATOM 2686 O O . ARG A 1 335 ? 30.827 30.366 12.441 1.00 27.52 335 ARG A O 1
ATOM 2693 N N . ILE A 1 336 ? 29.686 31.756 13.805 1.00 37.97 336 ILE A N 1
ATOM 2694 C CA . ILE A 1 336 ? 28.513 30.927 14.069 1.00 37.97 336 ILE A CA 1
ATOM 2695 C C . ILE A 1 336 ? 27.827 30.689 12.717 1.00 37.97 336 ILE A C 1
ATOM 2697 O O . ILE A 1 336 ? 27.161 31.581 12.195 1.00 37.97 336 ILE A O 1
ATOM 2701 N N . SER A 1 337 ? 28.038 29.517 12.114 1.00 28.08 337 SER A N 1
ATOM 2702 C CA . SER A 1 337 ? 27.272 29.083 10.949 1.00 28.08 337 SER A CA 1
ATOM 2703 C C . SER A 1 337 ? 26.177 28.152 11.441 1.00 28.08 337 SER A C 1
ATOM 2705 O O . SER A 1 337 ? 26.407 27.014 11.836 1.00 28.08 337 SER A O 1
ATOM 2707 N N . GLN A 1 338 ? 25.003 28.766 11.515 1.00 28.78 338 GLN A N 1
ATOM 2708 C CA . GLN A 1 338 ? 23.672 28.206 11.661 1.00 28.78 338 GLN A CA 1
ATOM 2709 C C . GLN A 1 338 ? 23.576 26.744 11.214 1.00 28.78 338 GLN A C 1
ATOM 2711 O O . GLN A 1 338 ? 23.818 26.413 10.054 1.00 28.78 338 GLN A O 1
ATOM 2716 N N . THR A 1 339 ? 23.124 25.888 12.129 1.00 30.02 339 THR A N 1
ATOM 2717 C CA . THR A 1 339 ? 22.525 24.601 11.789 1.00 30.02 339 THR A CA 1
ATOM 2718 C C . THR A 1 339 ? 21.496 24.823 10.682 1.00 30.02 339 THR A C 1
ATOM 2720 O O . THR A 1 339 ? 20.527 25.563 10.853 1.00 30.02 339 THR A O 1
ATOM 2723 N N . TYR A 1 340 ? 21.749 24.210 9.529 1.00 29.94 340 TYR A N 1
ATOM 2724 C CA . TYR A 1 340 ? 20.884 24.245 8.362 1.00 29.94 340 TYR A CA 1
ATOM 2725 C C . TYR A 1 340 ? 19.544 23.583 8.707 1.00 29.94 340 TYR A C 1
ATOM 2727 O O . TYR A 1 340 ? 19.443 22.363 8.826 1.00 29.94 340 TYR A O 1
ATOM 2735 N N . ILE A 1 341 ? 18.520 24.413 8.901 1.00 34.12 341 ILE A N 1
ATOM 2736 C CA . ILE A 1 341 ? 17.116 24.006 8.967 1.00 34.12 341 ILE A CA 1
ATOM 2737 C C . ILE A 1 341 ? 16.662 23.746 7.518 1.00 34.12 341 ILE A C 1
ATOM 2739 O O . ILE A 1 341 ? 16.765 24.661 6.695 1.00 34.12 341 ILE A O 1
ATOM 2743 N N . PRO A 1 342 ? 16.159 22.546 7.170 1.00 30.17 342 PRO A N 1
ATOM 2744 C CA . PRO A 1 342 ? 15.689 22.249 5.818 1.00 30.17 342 PRO A CA 1
ATOM 2745 C C . PRO A 1 342 ? 14.598 23.231 5.350 1.00 30.17 342 PRO A C 1
ATOM 2747 O O . PRO A 1 342 ? 13.536 23.350 5.964 1.00 30.17 342 PRO A O 1
ATOM 2750 N N . GLN A 1 343 ? 14.839 23.930 4.235 1.00 35.75 343 GLN A N 1
ATOM 2751 C CA . GLN A 1 343 ? 13.932 24.921 3.631 1.00 35.75 343 GLN A CA 1
ATOM 2752 C C . GLN A 1 343 ? 12.739 24.300 2.874 1.00 35.75 343 GLN A C 1
ATOM 2754 O O . GLN A 1 343 ? 12.418 24.715 1.762 1.00 35.75 343 GLN A O 1
ATOM 2759 N N . GLN A 1 344 ? 12.038 23.333 3.464 1.00 38.38 344 GLN A N 1
ATOM 2760 C CA . GLN A 1 344 ? 10.784 22.818 2.887 1.00 38.38 344 GLN A CA 1
ATOM 2761 C C . GLN A 1 344 ? 9.535 23.106 3.725 1.00 38.38 344 GLN A C 1
ATOM 2763 O O . GLN A 1 344 ? 8.432 22.885 3.245 1.00 38.38 344 GLN A O 1
ATOM 2768 N N . LEU A 1 345 ? 9.668 23.730 4.901 1.00 34.09 345 LEU A N 1
ATOM 2769 C CA . LEU A 1 345 ? 8.515 24.084 5.742 1.00 34.09 345 LEU A CA 1
ATOM 2770 C C . LEU A 1 345 ? 8.025 25.541 5.620 1.00 34.09 345 LEU A C 1
ATOM 2772 O O . LEU A 1 345 ? 7.150 25.949 6.374 1.00 34.09 345 LEU A O 1
ATOM 2776 N N . ASN A 1 346 ? 8.562 26.346 4.692 1.00 34.53 346 ASN A N 1
ATOM 2777 C CA . ASN A 1 346 ? 8.245 27.785 4.608 1.00 34.53 346 ASN A CA 1
ATOM 2778 C C . ASN A 1 346 ? 7.618 28.239 3.275 1.00 34.53 346 ASN A C 1
ATOM 2780 O O . ASN A 1 346 ? 7.544 29.438 2.998 1.00 34.53 346 ASN A O 1
ATOM 2784 N N . ARG A 1 347 ? 7.157 27.300 2.434 1.00 38.44 347 ARG A N 1
ATOM 2785 C CA . ARG A 1 347 ? 6.478 27.630 1.165 1.00 38.44 347 ARG A CA 1
ATOM 2786 C C . ARG A 1 347 ? 4.951 27.704 1.289 1.00 38.44 347 ARG A C 1
ATOM 2788 O O . ARG A 1 347 ? 4.328 28.394 0.490 1.00 38.44 347 ARG A O 1
ATOM 2795 N N . GLU A 1 348 ? 4.366 27.108 2.328 1.00 33.72 348 GLU A N 1
ATOM 2796 C CA . GLU A 1 348 ? 2.914 27.146 2.574 1.00 33.72 348 GLU A CA 1
ATOM 2797 C C . GLU A 1 348 ? 2.447 28.339 3.427 1.00 33.72 348 GLU A C 1
ATOM 2799 O O . GLU A 1 348 ? 1.286 28.721 3.346 1.00 33.72 348 GLU A O 1
ATOM 2804 N N . MET A 1 349 ? 3.340 29.017 4.162 1.00 35.69 349 MET A N 1
ATOM 2805 C CA . MET A 1 349 ? 2.981 30.230 4.922 1.00 35.69 349 MET A CA 1
ATOM 2806 C C . MET A 1 349 ? 3.149 31.548 4.147 1.00 35.69 349 MET A C 1
ATOM 2808 O O . MET A 1 349 ? 2.636 32.578 4.574 1.00 35.69 349 MET A O 1
ATOM 2812 N N . ARG A 1 350 ? 3.832 31.553 2.991 1.00 38.56 350 ARG A N 1
ATOM 2813 C CA . ARG A 1 350 ? 3.960 32.763 2.149 1.00 38.56 350 ARG A CA 1
ATOM 2814 C C . ARG A 1 350 ? 2.878 32.887 1.076 1.00 38.56 350 ARG A C 1
ATOM 2816 O O . ARG A 1 350 ? 2.634 33.994 0.609 1.00 38.56 350 ARG A O 1
ATOM 2823 N N . SER A 1 351 ? 2.204 31.797 0.706 1.00 38.00 351 SER A N 1
ATOM 2824 C CA . SER A 1 351 ? 1.072 31.848 -0.230 1.00 38.00 351 SER A CA 1
ATOM 2825 C C . SER A 1 351 ? -0.228 32.304 0.441 1.00 38.00 351 SER A C 1
ATOM 2827 O O . SER A 1 351 ? -1.066 32.908 -0.226 1.00 38.00 351 SER A O 1
ATOM 2829 N N . SER A 1 352 ? -0.384 32.083 1.751 1.00 35.97 352 SER A N 1
ATOM 2830 C CA . SER A 1 352 ? -1.548 32.541 2.519 1.00 35.97 352 SER A CA 1
ATOM 2831 C C . SER A 1 352 ? -1.499 34.042 2.821 1.00 35.97 352 SER A C 1
ATOM 2833 O O . SER A 1 352 ? -2.504 34.721 2.639 1.00 35.97 352 SER A O 1
ATOM 2835 N N . VAL A 1 353 ? -0.328 34.598 3.154 1.00 40.41 353 VAL A N 1
ATOM 2836 C CA . VAL A 1 353 ? -0.184 36.040 3.446 1.00 40.41 353 VAL A CA 1
ATOM 2837 C C . VAL A 1 353 ? -0.258 36.905 2.176 1.00 40.41 353 VAL A C 1
ATOM 2839 O O . VAL A 1 353 ? -0.850 37.982 2.209 1.00 40.41 353 VAL A O 1
ATOM 2842 N N . LEU A 1 354 ? 0.239 36.423 1.024 1.00 36.41 354 LEU A N 1
ATOM 2843 C CA . LEU A 1 354 ? 0.105 37.157 -0.247 1.00 36.41 354 LEU A CA 1
ATOM 2844 C C . LEU A 1 354 ? -1.324 37.112 -0.819 1.00 36.41 354 LEU A C 1
ATOM 2846 O O . LEU A 1 354 ? -1.737 38.052 -1.491 1.00 36.41 354 LEU A O 1
ATOM 2850 N N . ARG A 1 355 ? -2.095 36.045 -0.552 1.00 39.41 355 ARG A N 1
ATOM 2851 C CA . ARG A 1 355 ? -3.512 35.978 -0.951 1.00 39.41 355 ARG A CA 1
ATOM 2852 C C . ARG A 1 355 ? -4.414 36.844 -0.078 1.00 39.41 355 ARG A C 1
ATOM 2854 O O . ARG A 1 355 ? -5.376 37.379 -0.607 1.00 39.41 355 ARG A O 1
ATOM 2861 N N . GLN A 1 356 ? -4.091 37.022 1.203 1.00 39.34 356 GLN A N 1
ATOM 2862 C CA . GLN A 1 356 ? -4.907 37.830 2.115 1.00 39.34 356 GLN A CA 1
ATOM 2863 C C . GLN A 1 356 ? -4.686 39.343 1.927 1.00 39.34 356 GLN A C 1
ATOM 2865 O O . GLN A 1 356 ? -5.627 40.118 2.058 1.00 39.34 356 GLN A O 1
ATOM 2870 N N . GLN A 1 357 ? -3.487 39.771 1.507 1.00 37.78 357 GLN A N 1
ATOM 2871 C CA . GLN A 1 357 ? -3.205 41.182 1.187 1.00 37.78 357 GLN A CA 1
ATOM 2872 C C . GLN A 1 357 ? -3.705 41.636 -0.198 1.00 37.78 357 GLN A C 1
ATOM 2874 O O . GLN A 1 357 ? -3.831 42.834 -0.432 1.00 37.78 357 GLN A O 1
ATOM 2879 N N . LEU A 1 358 ? -4.035 40.710 -1.106 1.00 38.31 358 LEU A N 1
ATOM 2880 C CA . LEU A 1 358 ? -4.612 41.034 -2.421 1.00 38.31 358 LEU A CA 1
ATOM 2881 C C . LEU A 1 358 ? -6.151 41.100 -2.420 1.00 38.31 358 LEU A C 1
ATOM 2883 O O . LEU A 1 358 ? -6.735 41.538 -3.407 1.00 38.31 358 LEU A O 1
ATOM 2887 N N . THR A 1 359 ? -6.813 40.712 -1.325 1.00 42.47 359 THR A N 1
ATOM 2888 C CA . THR A 1 359 ? -8.283 40.742 -1.195 1.00 42.47 359 THR A CA 1
ATOM 2889 C C . THR A 1 359 ? -8.827 41.885 -0.335 1.00 42.47 359 THR A C 1
ATOM 2891 O O . THR A 1 359 ? -10.020 42.155 -0.399 1.00 42.47 359 THR A O 1
ATOM 2894 N N . GLU A 1 360 ? -7.988 42.599 0.421 1.00 40.12 360 GLU A N 1
ATOM 2895 C CA . GLU A 1 360 ? -8.434 43.689 1.316 1.00 40.12 360 GLU A CA 1
ATOM 2896 C C . GLU A 1 360 ? -8.070 45.105 0.819 1.00 40.12 360 GLU A C 1
ATOM 2898 O O . GLU A 1 360 ? -8.346 46.093 1.494 1.00 40.12 360 GLU A O 1
ATOM 2903 N N . GLY A 1 361 ? -7.488 45.232 -0.380 1.00 37.69 361 GLY A N 1
ATOM 2904 C CA . GLY A 1 361 ? -6.922 46.493 -0.878 1.00 37.69 361 GLY A CA 1
ATOM 2905 C C . GLY A 1 361 ? -7.715 47.274 -1.931 1.00 37.69 361 GLY A C 1
ATOM 2906 O O . GLY A 1 361 ? -7.210 48.300 -2.368 1.00 37.69 361 GLY A O 1
ATOM 2907 N N . ASN A 1 362 ? -8.900 46.838 -2.383 1.00 36.06 362 ASN A N 1
ATOM 2908 C CA . ASN A 1 362 ? -9.584 47.541 -3.485 1.00 36.06 362 ASN A CA 1
ATOM 2909 C C . ASN A 1 362 ? -11.118 47.577 -3.384 1.00 36.06 362 ASN A C 1
ATOM 2911 O O . ASN A 1 362 ? -11.841 47.309 -4.340 1.00 36.06 362 ASN A O 1
ATOM 2915 N N . GLY A 1 363 ? -11.618 47.921 -2.198 1.00 39.81 363 GLY A N 1
ATOM 2916 C CA . GLY A 1 363 ? -13.015 48.288 -1.985 1.00 39.81 363 GLY A CA 1
ATOM 2917 C C . GLY A 1 363 ? -13.158 49.785 -1.734 1.00 39.81 363 GLY A C 1
ATOM 2918 O O . GLY A 1 363 ? -13.257 50.174 -0.573 1.00 39.81 363 GLY A O 1
ATOM 2919 N N . LYS A 1 364 ? -13.154 50.610 -2.793 1.00 33.47 364 LYS A N 1
ATOM 2920 C CA . LYS A 1 364 ? -13.845 51.917 -2.878 1.00 33.47 364 LYS A CA 1
ATOM 2921 C C . LYS A 1 364 ? -13.728 52.525 -4.290 1.00 33.47 364 LYS A C 1
ATOM 2923 O O . LYS A 1 364 ? -12.694 52.385 -4.922 1.00 33.47 364 LYS A O 1
ATOM 2928 N N . SER A 1 365 ? -14.826 53.179 -4.692 1.00 32.59 365 SER A N 1
ATOM 2929 C CA . SER A 1 365 ? -15.128 53.967 -5.909 1.00 32.59 365 SER A CA 1
ATOM 2930 C C . SER A 1 365 ? -15.310 53.232 -7.250 1.00 32.59 365 SER A C 1
ATOM 2932 O O . SER A 1 365 ? -14.510 53.323 -8.173 1.00 32.59 365 SER A O 1
ATOM 2934 N N . LEU A 1 366 ? -16.479 52.599 -7.389 1.00 35.31 366 LEU A N 1
ATOM 2935 C CA . LEU A 1 366 ? -17.049 52.094 -8.647 1.00 35.31 366 LEU A CA 1
ATOM 2936 C C . LEU A 1 366 ? -17.971 53.130 -9.340 1.00 35.31 366 LEU A C 1
ATOM 2938 O O . LEU A 1 366 ? -18.902 52.745 -10.034 1.00 35.31 366 LEU A O 1
ATOM 2942 N N . GLU A 1 367 ? -17.740 54.438 -9.159 1.00 34.00 367 GLU A N 1
ATOM 2943 C CA . GLU A 1 367 ? -18.613 55.499 -9.716 1.00 34.00 367 GLU A CA 1
ATOM 2944 C C . GLU A 1 367 ? -17.888 56.666 -10.425 1.00 34.00 367 GLU A C 1
ATOM 2946 O O . GLU A 1 367 ? -18.545 57.607 -10.857 1.00 34.00 367 GLU A O 1
ATOM 2951 N N . GLU A 1 368 ? -16.565 56.621 -10.635 1.00 34.44 368 GLU A N 1
ATOM 2952 C CA . GLU A 1 368 ? -15.825 57.767 -11.221 1.00 34.44 368 GLU A CA 1
ATOM 2953 C C . GLU A 1 368 ? -15.039 57.473 -12.514 1.00 34.44 368 GLU A C 1
ATOM 2955 O O . GLU A 1 368 ? -14.346 58.350 -13.016 1.00 34.44 368 GLU A O 1
ATOM 2960 N N . ALA A 1 369 ? -15.182 56.293 -13.128 1.00 31.98 369 ALA A N 1
ATOM 2961 C CA . ALA A 1 369 ? -14.431 55.927 -14.342 1.00 31.98 369 ALA A CA 1
ATOM 2962 C C . ALA A 1 369 ? -15.282 55.800 -15.626 1.00 31.98 369 ALA A C 1
ATOM 2964 O O . ALA A 1 369 ? -14.832 55.209 -16.603 1.00 31.98 369 ALA A O 1
ATOM 2965 N N . GLU A 1 370 ? -16.498 56.361 -15.646 1.00 32.16 370 GLU A N 1
ATOM 2966 C CA . GLU A 1 370 ? -17.385 56.384 -16.830 1.00 32.16 370 GLU A CA 1
ATOM 2967 C C . GLU A 1 370 ? -17.618 57.792 -17.415 1.00 32.16 370 GLU A C 1
ATOM 2969 O O . GLU A 1 370 ? -18.520 58.005 -18.221 1.00 32.16 370 GLU A O 1
ATOM 2974 N N . ARG A 1 371 ? -16.790 58.781 -17.060 1.00 33.62 371 ARG A N 1
ATOM 2975 C CA . ARG A 1 371 ? -16.892 60.143 -17.611 1.00 33.62 371 ARG A CA 1
ATOM 2976 C C . ARG A 1 371 ? -15.542 60.724 -18.004 1.00 33.62 371 ARG A C 1
ATOM 2978 O O . ARG A 1 371 ? -15.170 61.757 -17.480 1.00 33.62 371 ARG A O 1
ATOM 2985 N N . GLU A 1 372 ? -14.812 60.083 -18.912 1.00 31.80 372 GLU A N 1
ATOM 2986 C CA . GLU A 1 372 ? -13.685 60.749 -19.595 1.00 31.80 372 GLU A CA 1
ATOM 2987 C C . GLU A 1 372 ? -13.230 59.995 -20.860 1.00 31.80 372 GLU A C 1
ATOM 2989 O O . GLU A 1 372 ? -12.055 59.729 -21.088 1.00 31.80 372 GLU A O 1
ATOM 2994 N N . ALA A 1 373 ? -14.191 59.629 -21.713 1.00 31.27 373 ALA A N 1
ATOM 2995 C CA . ALA A 1 373 ? -13.913 59.139 -23.065 1.00 31.27 373 ALA A CA 1
ATOM 2996 C C . ALA A 1 373 ? -14.912 59.721 -24.079 1.00 31.27 373 ALA A C 1
ATOM 2998 O O . ALA A 1 373 ? -15.504 59.008 -24.884 1.00 31.27 373 ALA A O 1
ATOM 2999 N N . GLU A 1 374 ? -15.088 61.041 -24.039 1.00 30.42 374 GLU A N 1
ATOM 3000 C CA . GLU A 1 374 ? -15.568 61.831 -25.172 1.00 30.42 374 GLU A CA 1
ATOM 3001 C C . GLU A 1 374 ? -14.548 62.943 -25.450 1.00 30.42 374 GLU A C 1
ATOM 3003 O O . GLU A 1 374 ? -14.023 63.556 -24.526 1.00 30.42 374 GLU A O 1
ATOM 3008 N N . HIS A 1 375 ? -14.323 63.195 -26.740 1.00 28.48 375 HIS A N 1
ATOM 3009 C CA . HIS A 1 375 ? -13.423 64.168 -27.375 1.00 28.48 375 HIS A CA 1
ATOM 3010 C C . HIS A 1 375 ? -11.984 63.689 -27.700 1.00 28.48 375 HIS A C 1
ATOM 3012 O O . HIS A 1 375 ? -11.200 63.439 -26.800 1.00 28.48 375 HIS A O 1
ATOM 3018 N N . VAL A 1 376 ? -11.555 63.413 -28.950 1.00 28.33 376 VAL A N 1
ATOM 3019 C CA . VAL A 1 376 ? -11.619 64.106 -30.271 1.00 28.33 376 VAL A CA 1
ATOM 3020 C C . VAL A 1 376 ? -10.245 64.740 -30.619 1.00 28.33 376 VAL A C 1
ATOM 3022 O O . VAL A 1 376 ? -9.736 65.569 -29.880 1.00 28.33 376 VAL A O 1
ATOM 3025 N N . ILE A 1 377 ? -9.729 64.362 -31.808 1.00 28.67 377 ILE A N 1
ATOM 3026 C CA . ILE A 1 377 ? -8.791 65.057 -32.743 1.00 28.67 377 ILE A CA 1
ATOM 3027 C C . ILE A 1 377 ? -7.308 64.636 -32.857 1.00 28.67 377 ILE A C 1
ATOM 3029 O O . ILE A 1 377 ? -6.491 64.824 -31.968 1.00 28.67 377 ILE A O 1
ATOM 3033 N N . HIS A 1 378 ? -7.025 64.162 -34.083 1.00 26.77 378 HIS A N 1
ATOM 3034 C CA . HIS A 1 378 ? -5.867 64.299 -34.985 1.00 26.77 378 HIS A CA 1
ATOM 3035 C C . HIS A 1 378 ? -4.480 64.741 -34.485 1.00 26.77 378 HIS A C 1
ATOM 3037 O O . HIS A 1 378 ? -4.304 65.840 -33.977 1.00 26.77 378 HIS A O 1
ATOM 3043 N N . GLY A 1 379 ? -3.477 64.018 -35.003 1.00 25.53 379 GLY A N 1
ATOM 3044 C CA . GLY A 1 379 ? -2.662 64.558 -36.101 1.00 25.53 379 GLY A CA 1
ATOM 3045 C C . GLY A 1 379 ? -1.195 64.831 -35.789 1.00 25.53 379 GLY A C 1
ATOM 3046 O O . GLY A 1 379 ? -0.871 65.854 -35.196 1.00 25.53 379 GLY A O 1
ATOM 3047 N N . SER A 1 380 ? -0.303 63.992 -36.318 1.00 32.62 380 SER A N 1
ATOM 3048 C CA . SER A 1 380 ? 0.650 64.304 -37.407 1.00 32.62 380 SER A CA 1
ATOM 3049 C C . SER A 1 380 ? 1.578 63.117 -37.635 1.00 32.62 380 SER A C 1
ATOM 3051 O O . SER A 1 380 ? 2.015 62.526 -36.623 1.00 32.62 380 SER A O 1
#

Secondary structure (DSSP, 8-state):
--S-PPPPHHHHHHHHHHIIIIIGGG-TTS-----S---SHHHHHHHHHHHHHHHHHHHHHTTSTTTTTSPPP---EEEEE--HHHHHHHHHHHHHHHHHHHHHHHHHT-SPPPP--TTTT-HHHHHHHHHHHHHHHHHHHGGGGTS-EEEEE--S-HHHHHHHHHHHHHHHHTTSS-HHHHHHHTTSPPHHHHHHTHHHHHHHHHHHHHHH-HHHHHHHHHHIIIIIHHHHHHTTTTTEEEEEE--THHHH-HHHHHHHHHHHHHTT-EEEEEEEEEEEEEEE-TTT--EEEEEEEEEEEEEE-----HHHHHHHHHHHHHHHHHTSS-------------TTSSSHHHHHHHHHHTTSS--S-SSSSSS---------

Organism: NCBI:txid1737510

Foldseek 3Di:
DQQLDDDDPVVVLVVVCCCVPPVVVVPLVDDDDDPPPDQALVRLVSVLVVLVVLQVVCVVCVPDPCNSVRDRDADAAEAEDDDLVLQLVVLLVVQVVLVVVQVVCVVVVHDDRDDRRNQSNDSVSSNVNVVSSVVRVVSSVVCVVPHHYHYFYPHDDPVVSVVRVVVRVVVCVLVPDDPVRNVVPVVPDDPVVCVVCVVVVLVVVLVCCCPPPVPLLVVLVVCCVPPVVVQCVVCVQVQKGKDKDQPCSVVVDVCSQVSNCSVVVVVQKHKDKDKDWDWAFDDADPVPRDTDTDIGIMMMMMIGHDHDHPVRVVVVVVVVVVVVVVVPDDDDDDDPDDDDDDPPPPPVVVVVVVVVVVPPPDPDDPDPPPPDPDDDDDDD

Sequence (380 aa):
MERGELIPDSMVGDVVLEALLVQSCQIPECGVLVDGFPRTAMQVDFLKLLYDKLDELHGIFANTTHRSQFPRPLFKVVMLYVDEDTSIMRQLERAKLASVHNKRVLDAGAGQLWEQRSTDLSIEKAKKRYAIFRQHHSAVLRLKQFFPFHLIDAMGTLAETQEAITTELRYQSSLDLSYETYASIRHLPLARDVSQHARQQLVMRLDNHSERYPDLFQKVIDLITSEIMPLIHECGLAGRAEYATEHRMFLEHPRAAQMLIDVLTDRGYNVSHSTEVTHVPMQIDLQTGLIKNRKEYKHRFHVNWDTKGVREMARAMELAARISEVGGGGNGSARISQTYIPQQLNREMRSSVLRQQLTEGNGKSLEEAEREAEHVIHGS

InterPro domains:
  IPR027417 P-loop containing nucleoside triphosphate hydrolase [G3DSA:3.40.50.300] (1-170)
  IPR027417 P-loop containing nucleoside triphosphate hydrolase [SSF52540] (2-169)
  IPR033690 Adenylate kinase, conserved site [PS00113] (32-43)

Radius of gyration: 34.52 Å; chains: 1; bounding box: 75×95×77 Å

pLDDT: mean 76.61, std 20.81, range [25.53, 97.75]